Protein AF-A0A067PBX6-F1 (afdb_monomer)

Structure (mmCIF, N/CA/C/O backbone):
data_AF-A0A067PBX6-F1
#
_entry.id   AF-A0A067PBX6-F1
#
loop_
_atom_site.group_PDB
_atom_site.id
_atom_site.type_symbol
_atom_site.label_atom_id
_atom_site.label_alt_id
_atom_site.label_comp_id
_atom_site.label_asym_id
_atom_site.label_entity_id
_atom_site.label_seq_id
_atom_site.pdbx_PDB_ins_code
_atom_site.Cartn_x
_atom_site.Cartn_y
_atom_site.Cartn_z
_atom_site.occupancy
_atom_site.B_iso_or_equiv
_atom_site.auth_seq_id
_atom_site.auth_comp_id
_atom_site.auth_asym_id
_atom_site.auth_atom_id
_atom_site.pdbx_PDB_model_num
ATOM 1 N N . MET A 1 1 ? 53.294 11.809 33.370 1.00 38.19 1 MET A N 1
ATOM 2 C CA . MET A 1 1 ? 52.610 10.759 34.153 1.00 38.19 1 MET A CA 1
ATOM 3 C C . MET A 1 1 ? 51.864 11.434 35.302 1.00 38.19 1 MET A C 1
ATOM 5 O O . MET A 1 1 ? 52.509 11.762 36.283 1.00 38.19 1 MET A O 1
ATOM 9 N N . ALA A 1 2 ? 50.567 11.743 35.277 1.00 34.25 2 ALA A N 1
ATOM 10 C CA . ALA A 1 2 ? 49.582 11.988 34.202 1.00 34.25 2 ALA A CA 1
ATOM 11 C C . ALA A 1 2 ? 49.881 13.348 33.496 1.00 34.25 2 ALA A C 1
ATOM 13 O O . ALA A 1 2 ? 50.788 14.014 34.003 1.00 34.25 2 ALA A O 1
ATOM 14 N N . PRO A 1 3 ? 49.307 13.753 32.329 1.00 32.28 3 PRO A N 1
ATOM 15 C CA . PRO A 1 3 ? 47.884 13.703 31.919 1.00 32.28 3 PRO A CA 1
ATOM 16 C C . PRO A 1 3 ? 47.627 13.334 30.432 1.00 32.28 3 PRO A C 1
ATOM 18 O O . PRO A 1 3 ? 48.258 13.901 29.550 1.00 32.28 3 PRO A O 1
ATOM 21 N N . GLU A 1 4 ? 46.659 12.462 30.115 1.00 25.83 4 GLU A N 1
ATOM 22 C CA . GLU A 1 4 ? 46.196 12.326 28.710 1.00 25.83 4 GLU A CA 1
ATOM 23 C C . GLU A 1 4 ? 44.780 11.736 28.509 1.00 25.83 4 GLU A C 1
ATOM 25 O O . GLU A 1 4 ? 44.471 11.224 27.443 1.00 25.83 4 GLU A O 1
ATOM 30 N N . VAL A 1 5 ? 43.873 11.842 29.494 1.00 29.30 5 VAL A N 1
ATOM 31 C CA . VAL A 1 5 ? 42.496 11.283 29.391 1.00 29.30 5 VAL A CA 1
ATOM 32 C C . VAL A 1 5 ? 41.403 12.371 29.412 1.00 29.30 5 VAL A C 1
ATOM 34 O O . VAL A 1 5 ? 40.244 12.108 29.694 1.00 29.30 5 VAL A O 1
ATOM 37 N N . GLU A 1 6 ? 41.739 13.624 29.091 1.00 25.80 6 GLU A N 1
ATOM 38 C CA . GLU A 1 6 ? 40.781 14.751 29.155 1.00 25.80 6 GLU A CA 1
ATOM 39 C C . GLU A 1 6 ? 40.379 15.329 27.785 1.00 25.80 6 GLU A C 1
ATOM 41 O O . GLU A 1 6 ? 39.852 16.434 27.681 1.00 25.80 6 GLU A O 1
ATOM 46 N N . LYS A 1 7 ? 40.586 14.577 26.701 1.00 26.42 7 LYS A N 1
ATOM 47 C CA . LYS A 1 7 ? 40.098 14.943 25.367 1.00 26.42 7 LYS A CA 1
ATOM 48 C C . LYS A 1 7 ? 39.326 13.774 24.780 1.00 26.42 7 LYS A C 1
ATOM 50 O O . LYS A 1 7 ? 39.949 12.829 24.329 1.00 26.42 7 LYS A O 1
ATOM 55 N N . HIS A 1 8 ? 37.995 13.877 24.824 1.00 27.75 8 HIS A N 1
ATOM 56 C CA . HIS A 1 8 ? 37.000 13.254 23.929 1.00 27.75 8 HIS A CA 1
ATOM 57 C C . HIS A 1 8 ? 35.739 12.784 24.657 1.00 27.75 8 HIS A C 1
ATOM 59 O O . HIS A 1 8 ? 35.354 11.642 24.506 1.00 27.75 8 HIS A O 1
ATOM 65 N N . TYR A 1 9 ? 35.038 13.669 25.371 1.00 27.03 9 TYR A N 1
ATOM 66 C CA . TYR A 1 9 ? 33.579 13.552 25.508 1.00 27.03 9 TYR A CA 1
ATOM 67 C C . TYR A 1 9 ? 32.973 14.951 25.631 1.00 27.03 9 TYR A C 1
ATOM 69 O O . TYR A 1 9 ? 32.667 15.446 26.710 1.00 27.03 9 TYR A O 1
ATOM 77 N N . THR A 1 10 ? 32.813 15.616 24.490 1.00 26.72 10 THR A N 1
ATOM 78 C CA . THR A 1 10 ? 31.817 16.680 24.338 1.00 26.72 10 THR A CA 1
ATOM 79 C C . THR A 1 10 ? 30.821 16.170 23.311 1.00 26.72 10 THR A C 1
ATOM 81 O O . THR A 1 10 ? 30.917 16.474 22.127 1.00 26.72 10 THR A O 1
ATOM 84 N N . VAL A 1 11 ? 29.913 15.297 23.748 1.00 31.70 11 VAL A N 1
ATOM 85 C CA . VAL A 1 11 ? 28.778 14.898 22.916 1.00 31.70 11 VAL A CA 1
ATOM 86 C C . VAL A 1 11 ? 27.797 16.062 22.955 1.00 31.70 11 VAL A C 1
ATOM 88 O O . VAL A 1 11 ? 27.216 16.364 23.996 1.00 31.70 11 VAL A O 1
ATOM 91 N N . VAL A 1 12 ? 27.646 16.755 21.829 1.00 30.12 12 VAL A N 1
ATOM 92 C CA . VAL A 1 12 ? 26.578 17.740 21.652 1.00 30.12 12 VAL A CA 1
ATOM 93 C C . VAL A 1 12 ? 25.277 16.957 21.508 1.00 30.12 12 VAL A C 1
ATOM 95 O O . VAL A 1 12 ? 24.902 16.546 20.413 1.00 30.12 12 VAL A O 1
ATOM 98 N N . LEU A 1 13 ? 24.603 16.701 22.628 1.00 34.09 13 LEU A N 1
ATOM 99 C CA . LEU A 1 13 ? 23.263 16.122 22.628 1.00 34.09 13 LEU A CA 1
ATOM 100 C C . LEU A 1 13 ? 22.285 17.192 22.119 1.00 34.09 13 LEU A C 1
ATOM 102 O O . LEU A 1 13 ? 21.850 18.071 22.860 1.00 34.09 13 LEU A O 1
ATOM 106 N N . SER A 1 14 ? 21.985 17.154 20.821 1.00 36.19 14 SER A N 1
ATOM 107 C CA . SER A 1 14 ? 20.921 17.956 20.215 1.00 36.19 14 SER A CA 1
ATOM 108 C C . SER A 1 14 ? 19.592 17.196 20.327 1.00 36.19 14 SER A C 1
ATOM 110 O O . SER A 1 14 ? 19.550 16.027 19.932 1.00 36.19 14 SER A O 1
ATOM 112 N N . PRO A 1 15 ? 18.490 17.838 20.770 1.00 37.09 15 PRO A N 1
ATOM 113 C CA . PRO A 1 15 ? 17.151 17.237 20.797 1.00 37.09 15 PRO A CA 1
ATOM 114 C C . PRO A 1 15 ? 16.688 16.642 19.456 1.00 37.09 15 PRO A C 1
ATOM 116 O O . PRO A 1 15 ? 15.772 15.834 19.431 1.00 37.09 15 PRO A O 1
ATOM 119 N N . GLN A 1 16 ? 17.325 17.010 18.340 1.00 36.75 16 GLN A N 1
ATOM 120 C CA . GLN A 1 16 ? 17.002 16.500 17.004 1.00 36.75 16 GLN A CA 1
ATOM 121 C C . GLN A 1 16 ? 17.439 15.043 16.756 1.00 36.75 16 GLN A C 1
ATOM 123 O O . GLN A 1 16 ? 16.992 14.460 15.777 1.00 36.75 16 GLN A O 1
ATOM 128 N N . HIS A 1 17 ? 18.287 14.452 17.609 1.00 35.84 17 HIS A N 1
ATOM 129 C CA . HIS A 1 17 ? 18.873 13.118 17.376 1.00 35.84 17 HIS A CA 1
ATOM 130 C C . HIS A 1 17 ? 18.372 12.029 18.340 1.00 35.84 17 HIS A C 1
ATOM 132 O O . HIS A 1 17 ? 18.769 10.875 18.212 1.00 35.84 17 HIS A O 1
ATOM 138 N N . HIS A 1 18 ? 17.502 12.376 19.294 1.00 42.38 18 HIS A N 1
ATOM 139 C CA . HIS A 1 18 ? 16.984 11.449 20.305 1.00 42.38 18 HIS A CA 1
ATOM 140 C C . HIS A 1 18 ? 15.472 11.669 20.498 1.00 42.38 18 HIS A C 1
ATOM 142 O O . HIS A 1 18 ? 15.074 12.420 21.390 1.00 42.38 18 HIS A O 1
ATOM 148 N N . PRO A 1 19 ? 14.614 11.065 19.655 1.00 40.31 19 PRO A N 1
ATOM 149 C CA . PRO A 1 19 ? 13.172 11.336 19.626 1.00 40.31 19 PRO A CA 1
ATOM 150 C C . PRO A 1 19 ? 12.474 11.054 20.962 1.00 40.31 19 PRO A C 1
ATOM 152 O O . PRO A 1 19 ? 11.590 11.818 21.356 1.00 40.31 19 PRO A O 1
ATOM 155 N N . GLU A 1 20 ? 12.958 10.060 21.708 1.00 43.56 20 GLU A N 1
ATOM 156 C CA . GLU A 1 20 ? 12.480 9.695 23.043 1.00 43.56 20 GLU A CA 1
ATOM 157 C C . GLU A 1 20 ? 12.517 10.880 24.020 1.00 43.56 20 GLU A C 1
ATOM 159 O O . GLU A 1 20 ? 11.565 11.071 24.769 1.00 43.56 20 GLU A O 1
ATOM 164 N N . ILE A 1 21 ? 13.535 11.751 23.936 1.00 41.59 21 ILE A N 1
ATOM 165 C CA . ILE A 1 21 ? 13.769 12.926 24.803 1.00 41.59 21 ILE A CA 1
ATOM 166 C C . ILE A 1 21 ? 12.683 14.007 24.626 1.00 41.59 21 ILE A C 1
ATOM 168 O O . ILE A 1 21 ? 12.358 14.746 25.561 1.00 41.59 21 ILE A O 1
ATOM 172 N N . THR A 1 22 ? 12.060 14.081 23.449 1.00 42.69 22 THR A N 1
ATOM 173 C CA . THR A 1 22 ? 11.005 15.059 23.120 1.00 42.69 22 THR A CA 1
ATOM 174 C C . THR A 1 22 ? 9.691 14.774 23.856 1.00 42.69 22 THR A C 1
ATOM 176 O O . THR A 1 22 ? 8.967 15.692 24.252 1.00 42.69 22 THR A O 1
ATOM 179 N N . THR A 1 23 ? 9.406 13.500 24.118 1.00 48.16 23 THR A N 1
ATOM 180 C CA . THR A 1 23 ? 8.288 13.054 24.963 1.00 48.16 23 THR A CA 1
ATOM 181 C C . THR A 1 23 ? 8.474 13.468 26.428 1.00 48.16 23 THR A C 1
ATOM 183 O O . THR A 1 23 ? 7.495 13.788 27.102 1.00 48.16 23 THR A O 1
ATOM 186 N N . PHE A 1 24 ? 9.719 13.563 26.917 1.00 45.03 24 PHE A N 1
ATOM 187 C CA . PHE A 1 24 ? 10.013 13.963 28.301 1.00 45.03 24 PHE A CA 1
ATOM 188 C C . PHE A 1 24 ? 9.865 15.476 28.552 1.00 45.03 24 PHE A C 1
ATOM 190 O O . PHE A 1 24 ? 9.504 15.883 29.655 1.00 45.03 24 PHE A O 1
ATOM 197 N N . THR A 1 25 ? 10.142 16.337 27.566 1.00 43.78 25 THR A N 1
ATOM 198 C CA . THR A 1 25 ? 10.112 17.808 27.744 1.00 43.78 25 THR A CA 1
ATOM 199 C C . THR A 1 25 ? 8.722 18.430 27.596 1.00 43.78 25 THR A C 1
ATOM 201 O O . THR A 1 25 ? 8.522 19.579 27.984 1.00 43.78 25 THR A O 1
ATOM 204 N N . THR A 1 26 ? 7.744 17.682 27.082 1.00 45.19 26 THR A N 1
ATOM 205 C CA . THR A 1 26 ? 6.383 18.174 26.800 1.00 45.19 26 THR A CA 1
ATOM 206 C C . THR A 1 26 ? 5.363 17.853 27.901 1.00 45.19 26 THR A C 1
ATOM 208 O O . THR A 1 26 ? 4.235 18.351 27.862 1.00 45.19 26 THR A O 1
ATOM 211 N N . TYR A 1 27 ? 5.740 17.077 28.928 1.00 56.00 27 TYR A N 1
ATOM 212 C CA . TYR A 1 27 ? 4.864 16.780 30.063 1.00 56.00 27 TYR A CA 1
ATOM 213 C C . TYR A 1 27 ? 4.897 17.904 31.107 1.00 56.00 27 TYR A C 1
ATOM 215 O O . TYR A 1 27 ? 5.681 17.906 32.055 1.00 56.00 27 TYR A O 1
ATOM 223 N N . GLU A 1 28 ? 3.997 18.865 30.919 1.00 57.78 28 GLU A N 1
ATOM 224 C CA . GLU A 1 28 ? 3.841 20.096 31.702 1.00 57.78 28 GLU A CA 1
ATOM 225 C C . GLU A 1 28 ? 3.948 19.935 33.245 1.00 57.78 28 GLU A C 1
ATOM 227 O O . GLU A 1 28 ? 4.615 20.768 33.864 1.00 57.78 28 GLU A O 1
ATOM 232 N N . PRO A 1 29 ? 3.376 18.901 33.910 1.00 60.38 29 PRO A N 1
ATOM 233 C CA . PRO A 1 29 ? 3.518 18.726 35.361 1.00 60.38 29 PRO A CA 1
ATOM 234 C C . PRO A 1 29 ? 4.943 18.367 35.803 1.00 60.38 29 PRO A C 1
ATOM 236 O O . PRO A 1 29 ? 5.434 18.914 36.790 1.00 60.38 29 PRO A O 1
ATOM 239 N N . LEU A 1 30 ? 5.621 17.485 35.061 1.00 51.34 30 LEU A N 1
ATOM 240 C CA . LEU A 1 30 ? 7.012 17.110 35.328 1.00 51.34 30 LEU A CA 1
ATOM 241 C C . LEU A 1 30 ? 7.957 18.254 34.953 1.00 51.34 30 LEU A C 1
ATOM 243 O O . LEU A 1 30 ? 8.850 18.591 35.721 1.00 51.34 30 LEU A O 1
ATOM 247 N N . HIS A 1 31 ? 7.698 18.928 33.832 1.00 53.00 31 HIS A N 1
ATOM 248 C CA . HIS A 1 31 ? 8.435 20.121 33.426 1.00 53.00 31 HIS A CA 1
ATOM 249 C C . HIS A 1 31 ? 8.340 21.238 34.482 1.00 53.00 31 HIS A C 1
ATOM 251 O O . HIS A 1 31 ? 9.359 21.820 34.848 1.00 53.00 31 HIS A O 1
ATOM 257 N N . ARG A 1 32 ? 7.157 21.482 35.069 1.00 60.34 32 ARG A N 1
ATOM 258 C CA . ARG A 1 32 ? 7.005 22.406 36.209 1.00 60.34 32 ARG A CA 1
ATOM 259 C C . ARG A 1 32 ? 7.759 21.959 37.452 1.00 60.34 32 ARG A C 1
ATOM 261 O O . ARG A 1 32 ? 8.391 22.796 38.079 1.00 60.34 32 ARG A O 1
ATOM 268 N N . LEU A 1 33 ? 7.728 20.673 37.802 1.00 56.34 33 LEU A N 1
ATOM 269 C CA . LEU A 1 33 ? 8.496 20.148 38.938 1.00 56.34 33 LEU A CA 1
ATOM 270 C C . LEU A 1 33 ? 10.009 20.300 38.742 1.00 56.34 33 LEU A C 1
ATOM 272 O O . LEU A 1 33 ? 10.737 20.555 39.701 1.00 56.34 33 LEU A O 1
ATOM 276 N N . LEU A 1 34 ? 10.486 20.175 37.505 1.00 52.34 34 LEU A N 1
ATOM 277 C CA . LEU A 1 34 ? 11.890 20.357 37.141 1.00 52.34 34 LEU A CA 1
ATOM 278 C C . LEU A 1 34 ? 12.293 21.838 37.104 1.00 52.34 34 LEU A C 1
ATOM 280 O O . LEU A 1 34 ? 13.398 22.178 37.528 1.00 52.34 34 LEU A O 1
ATOM 284 N N . LEU A 1 35 ? 11.398 22.733 36.676 1.00 57.12 35 LEU A N 1
ATOM 285 C CA . LEU A 1 35 ? 11.583 24.179 36.821 1.00 57.12 35 LEU A CA 1
ATOM 286 C C . LEU A 1 35 ? 11.598 24.591 38.299 1.00 57.12 35 LEU A C 1
ATOM 288 O O . LEU A 1 35 ? 12.521 25.289 38.708 1.00 57.12 35 LEU A O 1
ATOM 292 N N . GLU A 1 36 ? 10.679 24.066 39.120 1.00 58.94 36 GLU A N 1
ATOM 293 C CA . GLU A 1 36 ? 10.694 24.229 40.582 1.00 58.94 36 GLU A CA 1
ATOM 294 C C . GLU A 1 36 ? 12.049 23.762 41.151 1.00 58.94 36 GLU A C 1
ATOM 296 O O . GLU A 1 36 ? 12.673 24.485 41.925 1.00 58.94 36 GLU A O 1
ATOM 301 N N . ARG A 1 37 ? 12.580 22.607 40.717 1.00 57.22 37 ARG A N 1
ATOM 302 C CA . ARG A 1 37 ? 13.908 22.104 41.130 1.00 57.22 37 ARG A CA 1
ATOM 303 C C . ARG A 1 37 ? 15.033 23.086 40.780 1.00 57.22 37 ARG A C 1
ATOM 305 O O . ARG A 1 37 ? 15.879 23.381 41.626 1.00 57.22 37 ARG A O 1
ATOM 312 N N . LYS A 1 38 ? 15.033 23.591 39.542 1.00 51.62 38 LYS A N 1
ATOM 313 C CA . LYS A 1 38 ? 16.039 24.522 39.009 1.00 51.62 38 LYS A CA 1
ATOM 314 C C . LYS A 1 38 ? 16.012 25.870 39.733 1.00 51.62 38 LYS A C 1
ATOM 316 O O . LYS A 1 38 ? 17.067 26.424 40.027 1.00 51.62 38 LYS A O 1
ATOM 321 N N . GLU A 1 39 ? 14.825 26.367 40.064 1.00 56.91 39 GLU A N 1
ATOM 322 C CA . GLU A 1 39 ? 14.630 27.624 40.793 1.00 56.91 39 GLU A CA 1
ATOM 323 C C . GLU A 1 39 ? 14.956 27.500 42.290 1.00 56.91 39 GLU A C 1
ATOM 325 O O . GLU A 1 39 ? 15.412 28.462 42.906 1.00 56.91 39 GLU A O 1
ATOM 330 N N . THR A 1 40 ? 14.782 26.313 42.882 1.00 53.84 40 THR A N 1
ATOM 331 C CA . THR A 1 40 ? 14.963 26.106 44.332 1.00 53.84 40 THR A CA 1
ATOM 332 C C . THR A 1 40 ? 16.433 25.953 44.754 1.00 53.84 40 THR A C 1
ATOM 334 O O . THR A 1 40 ? 16.720 25.983 45.948 1.00 53.84 40 THR A O 1
ATOM 337 N N . ASN A 1 41 ? 17.376 25.832 43.809 1.00 51.00 41 ASN A N 1
ATOM 338 C CA . ASN A 1 41 ? 18.822 25.701 44.051 1.00 51.00 41 ASN A CA 1
ATOM 339 C C . ASN A 1 41 ? 19.137 24.726 45.213 1.00 51.00 41 ASN A C 1
ATOM 341 O O . ASN A 1 41 ? 19.674 25.100 46.260 1.00 51.00 41 ASN A O 1
ATOM 345 N N . LEU A 1 42 ? 18.711 23.464 45.049 1.00 51.41 42 LEU A N 1
ATOM 346 C CA . LEU A 1 42 ? 18.610 22.461 46.124 1.00 51.41 42 LEU A CA 1
ATOM 347 C C . LEU A 1 42 ? 19.922 22.109 46.835 1.00 51.41 42 LEU A C 1
ATOM 349 O O . LEU A 1 42 ? 19.862 21.531 47.915 1.00 51.41 42 LEU A O 1
ATOM 353 N N . HIS A 1 43 ? 21.081 22.536 46.328 1.00 45.72 43 HIS A N 1
ATOM 354 C CA . HIS A 1 43 ? 22.335 22.475 47.086 1.00 45.72 43 HIS A CA 1
ATOM 355 C C . HIS A 1 43 ? 22.278 23.230 48.428 1.00 45.72 43 HIS A C 1
ATOM 357 O O . HIS A 1 43 ? 23.062 22.929 49.324 1.00 45.72 43 HIS A O 1
ATOM 363 N N . CYS A 1 44 ? 21.329 24.159 48.597 1.00 44.62 44 CYS A N 1
ATOM 364 C CA . CYS A 1 44 ? 21.087 24.891 49.844 1.00 44.62 44 CYS A CA 1
ATOM 365 C C . CYS A 1 44 ? 19.729 24.565 50.499 1.00 44.62 44 CYS A C 1
ATOM 367 O O . CYS A 1 44 ? 19.335 25.222 51.467 1.00 44.62 44 CYS A O 1
ATOM 369 N N . ALA A 1 45 ? 18.969 23.604 49.969 1.00 51.25 45 ALA A N 1
ATOM 370 C CA . ALA A 1 45 ? 17.647 23.269 50.487 1.00 51.25 45 ALA A CA 1
ATOM 371 C C . ALA A 1 45 ? 17.737 22.314 51.684 1.00 51.25 45 ALA A C 1
ATOM 373 O O . ALA A 1 45 ? 18.605 21.450 51.762 1.00 51.25 45 ALA A O 1
ATOM 374 N N . SER A 1 46 ? 16.805 22.445 52.631 1.00 65.62 46 SER A N 1
ATOM 375 C CA . SER A 1 46 ? 16.704 21.488 53.730 1.00 65.62 46 SER A CA 1
ATOM 376 C C . SER A 1 46 ? 16.249 20.121 53.214 1.00 65.62 46 SER A C 1
ATOM 378 O O . SER A 1 46 ? 15.396 20.041 52.330 1.00 65.62 46 SER A O 1
ATOM 380 N N . ARG A 1 47 ? 16.752 19.045 53.827 1.00 51.50 47 ARG A N 1
ATOM 381 C CA . ARG A 1 47 ? 16.388 17.645 53.535 1.00 51.50 47 ARG A CA 1
ATOM 382 C C . ARG A 1 47 ? 14.874 17.424 53.388 1.00 51.50 47 ARG A C 1
ATOM 384 O O . ARG A 1 47 ? 14.421 16.810 52.435 1.00 51.50 47 ARG A O 1
ATOM 391 N N . ARG A 1 48 ? 14.075 18.070 54.243 1.00 57.59 48 ARG A N 1
ATOM 392 C CA . ARG A 1 48 ? 12.603 18.010 54.210 1.00 57.59 48 ARG A CA 1
ATOM 393 C C . ARG A 1 48 ? 11.971 18.571 52.923 1.00 57.59 48 ARG A C 1
ATOM 395 O O . ARG A 1 48 ? 10.881 18.154 52.549 1.00 57.59 48 ARG A O 1
ATOM 402 N N . LYS A 1 49 ? 12.609 19.548 52.265 1.00 58.16 49 LYS A N 1
ATOM 403 C CA . LYS A 1 49 ? 12.158 20.082 50.967 1.00 58.16 49 LYS A CA 1
ATOM 404 C C . LYS A 1 49 ? 12.514 19.145 49.815 1.00 58.16 49 LYS A C 1
ATOM 406 O O . LYS A 1 49 ? 11.733 19.059 48.875 1.00 58.16 49 LYS A O 1
ATOM 411 N N . ILE A 1 50 ? 13.656 18.463 49.913 1.00 50.25 50 ILE A N 1
ATOM 412 C CA . ILE A 1 50 ? 14.086 17.443 48.950 1.00 50.25 50 ILE A CA 1
ATOM 413 C C . ILE A 1 50 ? 13.095 16.271 48.992 1.00 50.25 50 ILE A C 1
ATOM 415 O O . ILE A 1 50 ? 12.454 15.994 47.986 1.00 50.25 50 ILE A O 1
ATOM 419 N N . GLU A 1 51 ? 12.830 15.721 50.180 1.00 53.16 51 GLU A N 1
ATOM 420 C CA . GLU A 1 51 ? 11.888 14.606 50.385 1.00 53.16 51 GLU A CA 1
ATOM 421 C C . GLU A 1 51 ? 10.455 14.942 49.917 1.00 53.16 51 GLU A C 1
ATOM 423 O O . GLU A 1 51 ? 9.757 14.117 49.328 1.00 53.16 51 GLU A O 1
ATOM 428 N N . ALA A 1 52 ? 9.992 16.179 50.138 1.00 64.12 52 ALA A N 1
ATOM 429 C CA . ALA A 1 52 ? 8.679 16.622 49.664 1.00 64.12 52 ALA A CA 1
ATOM 430 C C . ALA A 1 52 ? 8.609 16.748 48.130 1.00 64.12 52 ALA A C 1
ATOM 432 O O . ALA A 1 52 ? 7.567 16.461 47.537 1.00 64.12 52 ALA A O 1
ATOM 433 N N . TRP A 1 53 ? 9.700 17.177 47.490 1.00 67.19 53 TRP A N 1
ATOM 434 C CA . TRP A 1 53 ? 9.803 17.256 46.033 1.00 67.19 53 TRP A CA 1
ATOM 435 C C . TRP A 1 53 ? 9.883 15.860 45.399 1.00 67.19 53 TRP A C 1
ATOM 437 O O . TRP A 1 53 ? 9.185 15.599 44.418 1.00 67.19 53 TRP A O 1
ATOM 447 N N . GLU A 1 54 ? 10.649 14.943 45.994 1.00 54.19 54 GLU A N 1
ATOM 448 C CA . GLU A 1 54 ? 10.740 13.537 45.578 1.00 54.19 54 GLU A CA 1
ATOM 449 C C . GLU A 1 54 ? 9.375 12.856 45.648 1.00 54.19 54 GLU A C 1
ATOM 451 O O . GLU A 1 54 ? 8.913 12.294 44.656 1.00 54.19 54 GLU A O 1
ATOM 456 N N . LYS A 1 55 ? 8.662 13.008 46.770 1.00 61.81 55 LYS A N 1
ATOM 457 C CA . LYS A 1 55 ? 7.312 12.459 46.936 1.00 61.81 55 LYS A CA 1
ATOM 458 C C . LYS A 1 55 ? 6.334 12.985 45.880 1.00 61.81 55 LYS A C 1
ATOM 460 O O . LYS A 1 55 ? 5.607 12.202 45.276 1.00 61.81 55 LYS A O 1
ATOM 465 N N . LYS A 1 56 ? 6.345 14.295 45.613 1.00 63.41 56 LYS A N 1
ATOM 466 C CA . LYS A 1 56 ? 5.487 14.937 44.598 1.00 63.41 56 LYS A CA 1
ATOM 467 C C . LYS A 1 56 ? 5.842 14.476 43.177 1.00 63.41 56 LYS A C 1
ATOM 469 O O . LYS A 1 56 ? 4.957 14.336 42.339 1.00 63.41 56 LYS A O 1
ATOM 474 N N . THR A 1 57 ? 7.120 14.212 42.910 1.00 57.50 57 THR A N 1
ATOM 475 C CA . THR A 1 57 ? 7.597 13.682 41.624 1.00 57.50 57 THR A CA 1
ATOM 476 C C . THR A 1 57 ? 7.151 12.236 41.429 1.00 57.50 57 THR A C 1
ATOM 478 O O . THR A 1 57 ? 6.591 11.918 40.385 1.00 57.50 57 THR A O 1
ATOM 481 N N . ILE A 1 58 ? 7.292 11.391 42.453 1.00 53.91 58 ILE A N 1
ATOM 482 C CA . ILE A 1 58 ? 6.800 10.007 42.448 1.00 53.91 58 ILE A CA 1
ATOM 483 C C . ILE A 1 58 ? 5.277 9.974 42.255 1.00 53.91 58 ILE A C 1
ATOM 485 O O . ILE A 1 58 ? 4.796 9.253 41.390 1.00 53.91 58 ILE A O 1
ATOM 489 N N . GLU A 1 59 ? 4.508 10.804 42.964 1.00 57.69 59 GLU A N 1
ATOM 490 C CA . GLU A 1 59 ? 3.051 10.907 42.771 1.00 57.69 59 GLU A CA 1
ATOM 491 C C . GLU A 1 59 ? 2.674 11.328 41.337 1.00 57.69 59 GLU A C 1
ATOM 493 O O . GLU A 1 59 ? 1.705 10.823 40.770 1.00 57.69 59 GLU A O 1
ATOM 498 N N . VAL A 1 60 ? 3.440 12.224 40.707 1.00 56.78 60 VAL A N 1
ATOM 499 C CA . VAL A 1 60 ? 3.215 12.640 39.310 1.00 56.78 60 VAL A CA 1
ATOM 500 C C . VAL A 1 60 ? 3.577 11.537 38.309 1.00 56.78 60 VAL A C 1
ATOM 502 O O . VAL A 1 60 ? 2.885 11.405 37.296 1.00 56.78 60 VAL A O 1
ATOM 505 N N . LEU A 1 61 ? 4.612 10.740 38.591 1.00 50.41 61 LEU A N 1
ATOM 506 C CA . LEU A 1 61 ? 5.034 9.599 37.772 1.00 50.41 61 LEU A CA 1
ATOM 507 C C . LEU A 1 61 ? 4.062 8.414 37.896 1.00 50.41 61 LEU A C 1
ATOM 509 O O . LEU A 1 61 ? 3.700 7.811 36.893 1.00 50.41 61 LEU A O 1
ATOM 513 N N . LEU A 1 62 ? 3.550 8.133 39.096 1.00 48.47 62 LEU A N 1
ATOM 514 C CA . LEU A 1 62 ? 2.605 7.035 39.340 1.00 48.47 62 LEU A CA 1
ATOM 515 C C . LEU A 1 62 ? 1.222 7.248 38.693 1.00 48.47 62 LEU A C 1
ATOM 517 O O . LEU A 1 62 ? 0.478 6.293 38.502 1.00 48.47 62 LEU A O 1
ATOM 521 N N . ASN A 1 63 ? 0.876 8.479 38.303 1.00 49.47 63 ASN A N 1
ATOM 522 C CA . ASN A 1 63 ? -0.396 8.806 37.643 1.00 49.47 63 ASN A CA 1
ATOM 523 C C . ASN A 1 63 ? -0.423 8.508 36.126 1.00 49.47 63 ASN A C 1
ATOM 525 O O . ASN A 1 63 ? -1.367 8.901 35.432 1.00 49.47 63 ASN A O 1
ATOM 529 N N . ARG A 1 64 ? 0.599 7.840 35.574 1.00 48.41 64 ARG A N 1
ATOM 530 C CA . ARG A 1 64 ? 0.658 7.435 34.161 1.00 48.41 64 ARG A CA 1
ATOM 531 C C . ARG A 1 64 ? 1.209 6.003 34.024 1.00 48.41 64 ARG A C 1
ATOM 533 O O . ARG A 1 64 ? 2.321 5.764 34.485 1.00 48.41 64 ARG A O 1
ATOM 540 N N . PRO A 1 65 ? 0.525 5.093 33.303 1.00 47.38 65 PRO A N 1
ATOM 541 C CA . PRO A 1 65 ? 0.943 3.688 33.174 1.00 47.38 65 PRO A CA 1
ATOM 542 C C . PRO A 1 65 ? 2.379 3.495 32.656 1.00 47.38 65 PRO A C 1
ATOM 544 O O . PRO A 1 65 ? 3.150 2.742 33.238 1.00 47.38 65 PRO A O 1
ATOM 547 N N . VAL A 1 66 ? 2.779 4.262 31.633 1.00 44.53 66 VAL A N 1
ATOM 548 C CA . VAL A 1 66 ? 4.133 4.210 31.039 1.00 44.53 66 VAL A CA 1
ATOM 549 C C . VAL A 1 66 ? 5.240 4.594 32.035 1.00 44.53 66 VAL A C 1
ATOM 551 O O . VAL A 1 66 ? 6.351 4.084 31.960 1.00 44.53 66 VAL A O 1
ATOM 554 N N . TRP A 1 67 ? 4.952 5.466 33.004 1.00 54.59 67 TRP A N 1
ATOM 555 C CA . TRP A 1 67 ? 5.956 5.965 33.951 1.00 54.59 67 TRP A CA 1
ATOM 556 C C . TRP A 1 67 ? 6.083 5.098 35.198 1.00 54.59 67 TRP A C 1
ATOM 558 O O . TRP A 1 67 ? 7.160 5.049 35.787 1.00 54.59 67 TRP A O 1
ATOM 568 N N . VAL A 1 68 ? 5.022 4.373 35.569 1.00 49.56 68 VAL A N 1
ATOM 569 C CA . VAL A 1 68 ? 5.092 3.302 36.573 1.00 49.56 68 VAL A CA 1
ATOM 570 C C . VAL A 1 68 ? 6.097 2.241 36.122 1.00 49.56 68 VAL A C 1
ATOM 572 O O . VAL A 1 68 ? 6.899 1.787 36.931 1.00 49.56 68 VAL A O 1
ATOM 575 N N . TYR A 1 69 ? 6.115 1.919 34.825 1.00 51.91 69 TYR A N 1
ATOM 576 C CA . TYR A 1 69 ? 7.058 0.975 34.227 1.00 51.91 69 TYR A CA 1
ATOM 577 C C . TYR A 1 69 ? 8.514 1.464 34.320 1.00 51.91 69 TYR A C 1
ATOM 579 O O . TYR A 1 69 ? 9.350 0.798 34.930 1.00 51.91 69 TYR A O 1
ATOM 587 N N . THR A 1 70 ? 8.824 2.670 33.828 1.00 54.59 70 THR A N 1
ATOM 588 C CA . THR A 1 70 ? 10.184 3.240 33.931 1.00 54.59 70 THR A CA 1
ATOM 589 C C . THR A 1 70 ? 10.633 3.418 35.384 1.00 54.59 70 THR A C 1
ATOM 591 O O . THR A 1 70 ? 11.779 3.120 35.712 1.00 54.59 70 THR A O 1
ATOM 594 N N . ALA A 1 71 ? 9.739 3.855 36.278 1.00 52.97 71 ALA A N 1
ATOM 595 C CA . ALA A 1 71 ? 10.042 3.991 37.700 1.00 52.97 71 ALA A CA 1
ATOM 596 C C . ALA A 1 71 ? 10.299 2.632 38.370 1.00 52.97 71 ALA A C 1
ATOM 598 O O . ALA A 1 71 ? 11.202 2.532 39.192 1.00 52.97 71 ALA A O 1
ATOM 599 N N . ARG A 1 72 ? 9.560 1.579 37.998 1.00 50.59 72 ARG A N 1
ATOM 600 C CA . ARG A 1 72 ? 9.760 0.211 38.500 1.00 50.59 72 ARG A CA 1
ATOM 601 C C . ARG A 1 72 ? 11.119 -0.349 38.082 1.00 50.59 72 ARG A C 1
ATOM 603 O O . ARG A 1 72 ? 11.836 -0.843 38.943 1.00 50.59 72 ARG A O 1
ATOM 610 N N . HIS A 1 73 ? 11.509 -0.218 36.813 1.00 57.25 73 HIS A N 1
ATOM 611 C CA . HIS A 1 73 ? 12.830 -0.663 36.343 1.00 57.25 73 HIS A CA 1
ATOM 612 C C . HIS A 1 73 ? 13.977 0.145 36.957 1.00 57.25 73 HIS A C 1
ATOM 614 O O . HIS A 1 73 ? 15.012 -0.422 37.295 1.00 57.25 73 HIS A O 1
ATOM 620 N N . LEU A 1 74 ? 13.775 1.448 37.172 1.00 50.59 74 LEU A N 1
ATOM 621 C CA . LEU A 1 74 ? 14.733 2.287 37.887 1.00 50.59 74 LEU A CA 1
ATOM 622 C C . LEU A 1 74 ? 14.886 1.848 39.351 1.00 50.59 74 LEU A C 1
ATOM 624 O O . LEU A 1 74 ? 16.002 1.778 39.849 1.00 50.59 74 LEU A O 1
ATOM 628 N N . ILE A 1 75 ? 13.782 1.515 40.029 1.00 49.69 75 ILE A N 1
ATOM 629 C CA . ILE A 1 75 ? 13.799 0.987 41.400 1.00 49.69 75 ILE A CA 1
ATOM 630 C C . ILE A 1 75 ? 14.528 -0.360 41.447 1.00 49.69 75 ILE A C 1
ATOM 632 O O . ILE A 1 75 ? 15.414 -0.516 42.280 1.00 49.69 75 ILE A O 1
ATOM 636 N N . LEU A 1 76 ? 14.212 -1.291 40.539 1.00 49.31 76 LEU A N 1
ATOM 637 C CA . LEU A 1 76 ? 14.868 -2.602 40.448 1.00 49.31 76 LEU A CA 1
ATOM 638 C C . LEU A 1 76 ? 16.384 -2.456 40.250 1.00 49.31 76 LEU A C 1
ATOM 640 O O . LEU A 1 76 ? 17.163 -3.012 41.028 1.00 49.31 76 LEU A O 1
ATOM 644 N N . TRP A 1 77 ? 16.790 -1.596 39.313 1.00 47.56 77 TRP A N 1
ATOM 645 C CA . TRP A 1 77 ? 18.192 -1.258 39.073 1.00 47.56 77 TRP A CA 1
ATOM 646 C C . TRP A 1 77 ? 18.869 -0.648 40.307 1.00 47.56 77 TRP A C 1
ATOM 648 O O . TRP A 1 77 ? 19.948 -1.080 40.714 1.00 47.56 77 TRP A O 1
ATOM 658 N N . CYS A 1 78 ? 18.214 0.306 40.977 1.00 45.53 78 CYS A N 1
ATOM 659 C CA . CYS A 1 78 ? 18.728 0.899 42.212 1.00 45.53 78 CYS A CA 1
ATOM 660 C C . CYS A 1 78 ? 18.831 -0.115 43.364 1.00 45.53 78 CYS A C 1
ATOM 662 O O . CYS A 1 78 ? 19.664 0.068 44.249 1.00 45.53 78 CYS A O 1
ATOM 664 N N . THR A 1 79 ? 18.036 -1.188 43.354 1.00 41.78 79 THR A N 1
ATOM 665 C CA . THR A 1 79 ? 18.112 -2.288 44.331 1.00 41.78 79 THR A CA 1
ATOM 666 C C . THR A 1 79 ? 19.118 -3.385 43.968 1.00 41.78 79 THR A C 1
ATOM 668 O O . THR A 1 79 ? 19.226 -4.362 44.704 1.00 41.78 79 THR A O 1
ATOM 671 N N . GLY A 1 80 ? 19.879 -3.223 42.881 1.00 41.38 80 GLY A N 1
ATOM 672 C CA . GLY A 1 80 ? 20.874 -4.204 42.436 1.00 41.38 80 GLY A CA 1
ATOM 673 C C . GLY A 1 80 ? 20.283 -5.399 41.685 1.00 41.38 80 GLY A C 1
ATOM 674 O O . GLY A 1 80 ? 20.978 -6.391 41.503 1.00 41.38 80 GLY A O 1
ATOM 675 N N . VAL A 1 81 ? 19.020 -5.311 41.256 1.00 45.25 81 VAL A N 1
ATOM 676 C CA . VAL A 1 81 ? 18.402 -6.278 40.342 1.00 45.25 81 VAL A CA 1
ATOM 677 C C . VAL A 1 81 ? 18.671 -5.800 38.922 1.00 45.25 81 VAL A C 1
ATOM 679 O O . VAL A 1 81 ? 18.355 -4.656 38.586 1.00 45.25 81 VAL A O 1
ATOM 682 N N . GLU A 1 82 ? 19.284 -6.653 38.105 1.00 44.84 82 GLU A N 1
ATOM 683 C CA . GLU A 1 82 ? 19.607 -6.314 36.724 1.00 44.84 82 GLU A CA 1
ATOM 684 C C . GLU A 1 82 ? 18.303 -6.194 35.911 1.00 44.84 82 GLU A C 1
ATOM 686 O O . GLU A 1 82 ? 17.481 -7.106 35.926 1.00 44.84 82 GLU A O 1
ATOM 691 N N . PRO A 1 83 ? 18.025 -5.037 35.295 1.00 50.47 83 PRO A N 1
ATOM 692 C CA . PRO A 1 83 ? 16.769 -4.807 34.595 1.00 50.47 83 PRO A CA 1
ATOM 693 C C . PRO A 1 83 ? 16.849 -5.305 33.147 1.00 50.47 83 PRO A C 1
ATOM 695 O O . PRO A 1 83 ? 17.717 -4.869 32.394 1.00 50.47 83 PRO A O 1
ATOM 698 N N . ASP A 1 84 ? 15.849 -6.070 32.712 1.00 44.97 84 ASP A N 1
ATOM 699 C CA . ASP A 1 84 ? 15.767 -6.638 31.351 1.00 44.97 84 ASP A CA 1
ATOM 700 C C . ASP A 1 84 ? 15.597 -5.592 30.224 1.00 44.97 84 ASP A C 1
ATOM 702 O O . ASP A 1 84 ? 15.607 -5.912 29.039 1.00 44.97 84 ASP A O 1
ATOM 706 N N . ASN A 1 85 ? 15.447 -4.304 30.564 1.00 50.47 85 ASN A N 1
ATOM 707 C CA . ASN A 1 85 ? 15.154 -3.224 29.616 1.00 50.47 85 ASN A CA 1
ATOM 708 C C . ASN A 1 85 ? 16.189 -2.081 29.686 1.00 50.47 85 ASN A C 1
ATOM 710 O O . ASN A 1 85 ? 15.903 -0.940 30.075 1.00 50.47 85 ASN A O 1
ATOM 714 N N . TYR A 1 86 ? 17.421 -2.402 29.281 1.00 49.75 86 TYR A N 1
ATOM 715 C CA . TYR A 1 86 ? 18.561 -1.479 29.175 1.00 49.75 86 TYR A CA 1
ATOM 716 C C . TYR A 1 86 ? 18.288 -0.203 28.339 1.00 49.75 86 TYR A C 1
ATOM 718 O O . TYR A 1 86 ? 18.736 0.876 28.747 1.00 49.75 86 TYR A O 1
ATOM 726 N N . PRO A 1 87 ? 17.538 -0.243 27.212 1.00 48.91 87 PRO A N 1
ATOM 727 C CA . PRO A 1 87 ? 17.243 0.951 26.410 1.00 48.91 87 PRO A CA 1
ATOM 728 C C . PRO A 1 87 ? 16.465 2.030 27.174 1.00 48.91 87 PRO A C 1
ATOM 730 O O . PRO A 1 87 ? 16.819 3.207 27.107 1.00 48.91 87 PRO A O 1
ATOM 733 N N . THR A 1 88 ? 15.469 1.635 27.971 1.00 51.72 88 THR A N 1
ATOM 734 C CA . THR A 1 88 ? 14.606 2.570 28.715 1.00 51.72 88 THR A CA 1
ATOM 735 C C . THR A 1 88 ? 15.370 3.285 29.834 1.00 51.72 88 THR A C 1
ATOM 737 O O . THR A 1 88 ? 15.211 4.488 30.055 1.00 51.72 88 THR A O 1
ATOM 740 N N . ILE A 1 89 ? 16.266 2.566 30.514 1.00 54.16 89 ILE A N 1
ATOM 741 C CA . ILE A 1 89 ? 17.144 3.135 31.547 1.00 54.16 89 ILE A CA 1
ATOM 742 C C . ILE A 1 89 ? 18.188 4.050 30.915 1.00 54.16 89 ILE A C 1
ATOM 744 O O . ILE A 1 89 ? 18.435 5.148 31.413 1.00 54.16 89 ILE A O 1
ATOM 748 N N . LYS A 1 90 ? 18.748 3.657 29.768 1.00 55.31 90 LYS A N 1
ATOM 749 C CA . LYS A 1 90 ? 19.682 4.483 29.001 1.00 55.31 90 LYS A CA 1
ATOM 750 C C . LYS A 1 90 ? 19.043 5.798 28.549 1.00 55.31 90 LYS A C 1
ATOM 752 O O . LYS A 1 90 ? 19.669 6.844 28.710 1.00 55.31 90 LYS A O 1
ATOM 757 N N . ALA A 1 91 ? 17.802 5.775 28.066 1.00 53.09 91 ALA A N 1
ATOM 758 C CA . ALA A 1 91 ? 17.046 6.970 27.692 1.00 53.09 91 ALA A CA 1
ATOM 759 C C . ALA A 1 91 ? 16.800 7.904 28.888 1.00 53.09 91 ALA A C 1
ATOM 761 O O . ALA A 1 91 ? 16.963 9.123 28.789 1.00 53.09 91 ALA A O 1
ATOM 762 N N . PHE A 1 92 ? 16.486 7.333 30.053 1.00 62.81 92 PHE A N 1
ATOM 763 C CA . PHE A 1 92 ? 16.295 8.085 31.290 1.00 62.81 92 PHE A CA 1
ATOM 764 C C . PHE A 1 92 ? 17.604 8.706 31.812 1.00 62.81 92 PHE A C 1
ATOM 766 O O . PHE A 1 92 ? 17.625 9.881 32.179 1.00 62.81 92 PHE A O 1
ATOM 773 N N . ILE A 1 93 ? 18.721 7.971 31.770 1.00 58.34 93 ILE A N 1
ATOM 774 C CA . ILE A 1 93 ? 20.061 8.483 32.109 1.00 58.34 93 ILE A CA 1
ATOM 775 C C . ILE A 1 93 ? 20.461 9.614 31.154 1.00 58.34 93 ILE A C 1
ATOM 777 O O . ILE A 1 93 ? 20.929 10.664 31.596 1.00 58.34 93 ILE A O 1
ATOM 781 N N . GLN A 1 94 ? 20.237 9.438 29.849 1.00 56.22 94 GLN A N 1
ATOM 782 C CA . GLN A 1 94 ? 20.494 10.466 28.836 1.00 56.22 94 GLN A CA 1
ATOM 783 C C . GLN A 1 94 ? 19.642 11.720 29.068 1.00 56.22 94 GLN A C 1
ATOM 785 O O . GLN A 1 94 ? 20.126 12.842 28.906 1.00 56.22 94 GLN A O 1
ATOM 790 N N . TYR A 1 95 ? 18.399 11.549 29.516 1.00 57.72 95 TYR A N 1
ATOM 791 C CA . TYR A 1 95 ? 17.531 12.653 29.904 1.00 57.72 95 TYR A CA 1
ATOM 792 C C . TYR A 1 95 ? 18.037 13.388 31.159 1.00 57.72 95 TYR A C 1
ATOM 794 O O . TYR A 1 95 ? 18.115 14.618 31.152 1.00 57.72 95 TYR A O 1
ATOM 802 N N . ILE A 1 96 ? 18.465 12.675 32.210 1.00 56.59 96 ILE A N 1
ATOM 803 C CA . ILE A 1 96 ? 19.077 13.301 33.397 1.00 56.59 96 ILE A CA 1
ATOM 804 C C . ILE A 1 96 ? 20.349 14.059 32.995 1.00 56.59 96 ILE A C 1
ATOM 806 O O . ILE A 1 96 ? 20.524 15.212 33.393 1.00 56.59 96 ILE A O 1
ATOM 810 N N . ALA A 1 97 ? 21.188 13.476 32.139 1.00 54.69 97 ALA A N 1
ATOM 811 C CA . ALA A 1 97 ? 22.399 14.118 31.637 1.00 54.69 97 ALA A CA 1
ATOM 812 C C . ALA A 1 97 ? 22.112 15.414 30.865 1.00 54.69 97 ALA A C 1
ATOM 814 O O . ALA A 1 97 ? 22.853 16.388 30.989 1.00 54.69 97 ALA A O 1
ATOM 815 N N . LEU A 1 98 ? 21.010 15.486 30.116 1.00 51.84 98 LEU A N 1
ATOM 816 C CA . LEU A 1 98 ? 20.565 16.734 29.491 1.00 51.84 98 LEU A CA 1
ATOM 817 C C . LEU A 1 98 ? 20.167 17.798 30.519 1.00 51.84 98 LEU A C 1
ATOM 819 O O . LEU A 1 98 ? 20.463 18.978 30.327 1.00 51.84 98 LEU A O 1
ATOM 823 N N . THR A 1 99 ? 19.549 17.400 31.632 1.00 50.16 99 THR A N 1
ATOM 824 C CA . THR A 1 99 ? 19.200 18.332 32.717 1.00 50.16 99 THR A CA 1
ATOM 825 C C . THR A 1 99 ? 20.411 18.803 33.533 1.00 50.16 99 THR A C 1
ATOM 827 O O . THR A 1 99 ? 20.343 19.871 34.144 1.00 50.16 99 THR A O 1
ATOM 830 N N . THR A 1 100 ? 21.539 18.086 33.473 1.00 52.41 100 THR A N 1
ATOM 831 C CA . THR A 1 100 ? 22.840 18.473 34.055 1.00 52.41 100 THR A CA 1
ATOM 832 C C . THR A 1 100 ? 23.782 19.124 33.032 1.00 52.41 100 THR A C 1
ATOM 834 O O . THR A 1 100 ? 25.004 19.112 33.188 1.00 52.41 100 THR A O 1
ATOM 837 N N . ASN A 1 101 ? 23.238 19.742 31.974 1.00 65.50 101 ASN A N 1
ATOM 838 C CA . ASN A 1 101 ? 24.021 20.434 30.940 1.00 65.50 101 ASN A CA 1
ATOM 839 C C . ASN A 1 101 ? 25.009 19.507 30.188 1.00 65.50 101 ASN A C 1
ATOM 841 O O . ASN A 1 101 ? 26.104 19.919 29.807 1.00 65.50 101 ASN A O 1
ATOM 845 N N . GLY A 1 102 ? 24.628 18.247 29.972 1.00 51.16 102 GLY A N 1
ATOM 846 C CA . GLY A 1 102 ? 25.418 17.248 29.247 1.00 51.16 102 GLY A CA 1
ATOM 847 C C . GLY A 1 102 ? 26.483 16.548 30.094 1.00 51.16 102 GLY A C 1
ATOM 848 O O . GLY A 1 102 ? 27.314 15.818 29.554 1.00 51.16 102 GLY A O 1
ATOM 849 N N . LYS A 1 103 ? 26.491 16.747 31.416 1.00 59.16 103 LYS A N 1
ATOM 850 C CA . LYS A 1 103 ? 27.467 16.117 32.309 1.00 59.16 103 LYS A CA 1
ATOM 851 C C . LYS A 1 103 ? 26.965 14.755 32.780 1.00 59.16 103 LYS A C 1
ATOM 853 O O . LYS A 1 103 ? 26.334 14.642 33.829 1.00 59.16 103 LYS A O 1
ATOM 858 N N . MET A 1 104 ? 27.304 13.714 32.018 1.00 51.31 104 MET A N 1
ATOM 859 C CA . MET A 1 104 ? 26.970 12.317 32.344 1.00 51.31 104 MET A CA 1
ATOM 860 C C . MET A 1 104 ? 27.419 11.914 33.753 1.00 51.31 104 MET A C 1
ATOM 862 O O . MET A 1 104 ? 26.677 11.243 34.456 1.00 51.31 104 MET A O 1
ATOM 866 N N . ARG A 1 105 ? 28.590 12.376 34.210 1.00 55.41 105 ARG A N 1
ATOM 867 C CA . ARG A 1 105 ? 29.097 12.064 35.555 1.00 55.41 105 ARG A CA 1
ATOM 868 C C . ARG A 1 105 ? 28.191 12.589 36.673 1.00 55.41 105 ARG A C 1
ATOM 870 O O . ARG A 1 105 ? 27.893 11.847 37.591 1.00 55.41 105 ARG A O 1
ATOM 877 N N . GLU A 1 106 ? 27.676 13.812 36.545 1.00 58.59 106 GLU A N 1
ATOM 878 C CA . GLU A 1 106 ? 26.727 14.373 37.521 1.00 58.59 106 GLU A CA 1
ATOM 879 C C . GLU A 1 106 ? 25.368 13.651 37.474 1.00 58.59 106 GLU A C 1
ATOM 881 O O . GLU A 1 106 ? 24.695 13.546 38.493 1.00 58.59 106 GLU A O 1
ATOM 886 N N . ALA A 1 107 ? 24.965 13.126 36.310 1.00 51.75 107 ALA A N 1
ATOM 887 C CA . ALA A 1 107 ? 23.766 12.297 36.189 1.00 51.75 107 ALA A CA 1
ATOM 888 C C . ALA A 1 107 ? 23.925 10.950 36.914 1.00 51.75 107 ALA A C 1
ATOM 890 O O . ALA A 1 107 ? 23.008 10.539 37.623 1.00 51.75 107 ALA A O 1
ATOM 891 N N . TYR A 1 108 ? 25.095 10.313 36.794 1.00 51.31 108 TYR A N 1
ATOM 892 C CA . TYR A 1 108 ? 25.444 9.119 37.567 1.00 51.31 108 TYR A CA 1
ATOM 893 C C . TYR A 1 108 ? 25.551 9.416 39.067 1.00 51.31 108 TYR A C 1
ATOM 895 O O . TYR A 1 108 ? 24.946 8.697 39.846 1.00 51.31 108 TYR A O 1
ATOM 903 N N . ASP A 1 109 ? 26.188 10.516 39.483 1.00 53.53 109 ASP A N 1
ATOM 904 C CA . ASP A 1 109 ? 26.283 10.900 40.903 1.00 53.53 109 ASP A CA 1
ATOM 905 C C . ASP A 1 109 ? 24.891 11.167 41.532 1.00 53.53 109 ASP A C 1
ATOM 907 O O . ASP A 1 109 ? 24.651 10.886 42.710 1.00 53.53 109 ASP A O 1
ATOM 911 N N . ILE A 1 110 ? 23.930 11.683 40.749 1.00 54.66 110 ILE A N 1
ATOM 912 C CA . ILE A 1 110 ? 22.526 11.829 41.172 1.00 54.66 110 ILE A CA 1
ATOM 913 C C . ILE A 1 110 ? 21.866 10.455 41.342 1.00 54.66 110 ILE A C 1
ATOM 915 O O . ILE A 1 110 ? 21.134 10.258 42.308 1.00 54.66 110 ILE A O 1
ATOM 919 N N . LEU A 1 111 ? 22.130 9.508 40.444 1.00 52.00 111 LEU A N 1
ATOM 920 C CA . LEU A 1 111 ? 21.582 8.151 40.521 1.00 52.00 111 LEU A CA 1
ATOM 921 C C . LEU A 1 111 ? 22.191 7.355 41.685 1.00 52.00 111 LEU A C 1
ATOM 923 O O . LEU A 1 111 ? 21.445 6.748 42.451 1.00 52.00 111 LEU A O 1
ATOM 927 N N . ASP A 1 112 ? 23.502 7.456 41.897 1.00 46.41 112 ASP A N 1
ATOM 928 C CA . ASP A 1 112 ? 24.217 6.841 43.021 1.00 46.41 112 ASP A CA 1
ATOM 929 C C . ASP A 1 112 ? 23.760 7.417 44.369 1.00 46.41 112 ASP A C 1
ATOM 931 O O . ASP A 1 112 ? 23.590 6.686 45.347 1.00 46.41 112 ASP A O 1
ATOM 935 N N . SER A 1 113 ? 23.493 8.727 44.446 1.00 48.09 113 SER A N 1
ATOM 936 C CA . SER A 1 113 ? 22.992 9.335 45.690 1.00 48.09 113 SER A CA 1
ATOM 937 C C . SER A 1 113 ? 21.559 8.896 46.033 1.00 48.09 113 SER A C 1
ATOM 939 O O . SER A 1 113 ? 21.248 8.702 47.209 1.00 48.09 113 SER A O 1
ATOM 941 N N . VAL A 1 114 ? 20.716 8.632 45.025 1.00 50.59 114 VAL A N 1
ATOM 942 C CA . VAL A 1 114 ? 19.386 8.011 45.186 1.00 50.59 114 VAL A CA 1
ATOM 943 C C . VAL A 1 114 ? 19.501 6.539 45.603 1.00 50.59 114 VAL A C 1
ATOM 945 O O . VAL A 1 114 ? 18.697 6.074 46.418 1.00 50.59 114 VAL A O 1
ATOM 948 N N . GLN A 1 115 ? 20.519 5.825 45.112 1.00 46.25 115 GLN A N 1
ATOM 949 C CA . GLN A 1 115 ? 20.810 4.434 45.465 1.00 46.25 115 GLN A CA 1
ATOM 950 C C . GLN A 1 115 ? 21.108 4.279 46.966 1.00 46.25 115 GLN A C 1
ATOM 952 O O . GLN A 1 115 ? 20.584 3.378 47.612 1.00 46.25 115 GLN A O 1
ATOM 957 N N . VAL A 1 116 ? 21.877 5.192 47.568 1.00 42.66 116 VAL A N 1
ATOM 958 C CA . VAL A 1 116 ? 22.298 5.073 48.977 1.00 42.66 116 VAL A CA 1
ATOM 959 C C . VAL A 1 116 ? 21.163 5.346 49.971 1.00 42.66 116 VAL A C 1
ATOM 961 O O . VAL A 1 116 ? 21.042 4.624 50.965 1.00 42.66 116 VAL A O 1
ATOM 964 N N . ASP A 1 117 ? 20.320 6.352 49.725 1.00 42.25 117 ASP A N 1
ATOM 965 C CA . ASP A 1 117 ? 19.265 6.750 50.669 1.00 42.25 117 ASP A CA 1
ATOM 966 C C . ASP A 1 117 ? 17.976 5.918 50.512 1.00 42.25 117 ASP A C 1
ATOM 968 O O . ASP A 1 117 ? 17.336 5.572 51.512 1.00 42.25 117 ASP A O 1
ATOM 972 N N . THR A 1 118 ? 17.631 5.510 49.284 1.00 43.94 118 THR A N 1
ATOM 973 C CA . THR A 1 118 ? 16.433 4.691 49.010 1.00 43.94 118 THR A CA 1
ATOM 974 C C . THR A 1 118 ? 16.640 3.240 49.439 1.00 43.94 118 THR A C 1
ATOM 976 O O . THR A 1 118 ? 15.760 2.663 50.080 1.00 43.94 118 THR A O 1
ATOM 979 N N . VAL A 1 119 ? 17.829 2.672 49.186 1.00 38.53 119 VAL A N 1
ATOM 980 C CA . VAL A 1 119 ? 18.167 1.306 49.614 1.00 38.53 119 VAL A CA 1
ATOM 981 C C . VAL A 1 119 ? 18.258 1.220 51.133 1.00 38.53 119 VAL A C 1
ATOM 983 O O . VAL A 1 119 ? 17.773 0.247 51.693 1.00 38.53 119 VAL A O 1
ATOM 986 N N . LYS A 1 120 ? 18.784 2.231 51.840 1.00 40.62 120 LYS A N 1
ATOM 987 C CA . LYS A 1 120 ? 18.767 2.237 53.317 1.00 40.62 120 LYS A CA 1
ATOM 988 C C . LYS A 1 120 ? 17.348 2.279 53.884 1.00 40.62 120 LYS A C 1
ATOM 990 O O . LYS A 1 120 ? 17.022 1.481 54.754 1.00 40.62 120 LYS A O 1
ATOM 995 N N . SER A 1 121 ? 16.507 3.170 53.359 1.00 42.09 121 SER A N 1
ATOM 996 C CA . SER A 1 121 ? 15.117 3.343 53.802 1.00 42.09 121 SER A CA 1
ATOM 997 C C . SER A 1 121 ? 14.275 2.077 53.588 1.00 42.09 121 SER A C 1
ATOM 999 O O . SER A 1 121 ? 13.574 1.632 54.495 1.00 42.09 121 SER A O 1
ATOM 1001 N N . GLN A 1 122 ? 14.391 1.446 52.414 1.00 42.75 122 GLN A N 1
ATOM 1002 C CA . GLN A 1 122 ? 13.621 0.245 52.084 1.00 42.75 122 GLN A CA 1
ATOM 1003 C C . GLN A 1 122 ? 14.217 -1.036 52.672 1.00 42.75 122 GLN A C 1
ATOM 1005 O O . GLN A 1 122 ? 13.459 -1.928 53.039 1.00 42.75 122 GLN A O 1
ATOM 1010 N N . LYS A 1 123 ? 15.544 -1.128 52.837 1.00 37.72 123 LYS A N 1
ATOM 1011 C CA . LYS A 1 123 ? 16.198 -2.238 53.548 1.00 37.72 123 LYS A CA 1
ATOM 1012 C C . LYS A 1 123 ? 15.790 -2.273 55.017 1.00 37.72 123 LYS A C 1
ATOM 1014 O O . LYS A 1 123 ? 15.503 -3.353 55.517 1.00 37.72 123 LYS A O 1
ATOM 1019 N N . ASP A 1 124 ? 15.699 -1.127 55.687 1.00 41.53 124 ASP A N 1
ATOM 1020 C CA . ASP A 1 124 ? 15.250 -1.064 57.083 1.00 41.53 124 ASP A CA 1
ATOM 1021 C C . ASP A 1 124 ? 13.740 -1.368 57.216 1.00 41.53 124 ASP A C 1
ATOM 1023 O O . ASP A 1 124 ? 13.316 -1.998 58.187 1.00 41.53 124 ASP A O 1
ATOM 1027 N N . GLU A 1 125 ? 12.922 -1.013 56.214 1.00 41.47 125 GLU A N 1
ATOM 1028 C CA . GLU A 1 125 ? 11.495 -1.374 56.159 1.00 41.47 125 GLU A CA 1
ATOM 1029 C C . GLU A 1 125 ? 11.266 -2.866 55.833 1.00 41.47 125 GLU A C 1
ATOM 1031 O O . GLU A 1 125 ? 10.366 -3.491 56.401 1.00 41.47 125 GLU A O 1
ATOM 1036 N N . LEU A 1 126 ? 12.092 -3.460 54.964 1.00 33.31 126 LEU A N 1
ATOM 1037 C CA . LEU A 1 126 ? 12.023 -4.873 54.571 1.00 33.31 126 LEU A CA 1
ATOM 1038 C C . LEU A 1 126 ? 12.614 -5.800 55.642 1.00 33.31 126 LEU A C 1
ATOM 1040 O O . LEU A 1 126 ? 11.986 -6.800 55.989 1.00 33.31 126 LEU A O 1
ATOM 1044 N N . LEU A 1 127 ? 13.751 -5.443 56.249 1.00 37.19 127 LEU A N 1
ATOM 1045 C CA . LEU A 1 127 ? 14.335 -6.186 57.376 1.00 37.19 127 LEU A CA 1
ATOM 1046 C C . LEU A 1 127 ? 13.473 -6.094 58.644 1.00 37.19 127 LEU A C 1
ATOM 1048 O O . LEU A 1 127 ? 13.509 -6.998 59.472 1.00 37.19 127 LEU A O 1
ATOM 1052 N N . GLY A 1 128 ? 12.644 -5.054 58.782 1.00 38.47 128 GLY A N 1
ATOM 1053 C CA . GLY A 1 128 ? 11.628 -4.966 59.834 1.00 38.47 128 GLY A CA 1
ATOM 1054 C C . GLY A 1 128 ? 10.400 -5.864 59.616 1.00 38.47 128 GLY A C 1
ATOM 1055 O O . GLY A 1 128 ? 9.623 -6.058 60.552 1.00 38.47 128 GLY A O 1
ATOM 1056 N N . ARG A 1 129 ? 10.202 -6.412 58.405 1.00 36.09 129 ARG A N 1
ATOM 1057 C CA . ARG A 1 129 ? 9.027 -7.225 58.030 1.00 36.09 129 ARG A CA 1
ATOM 1058 C C . ARG A 1 129 ? 9.317 -8.714 57.842 1.00 36.09 129 ARG A C 1
ATOM 1060 O O . ARG A 1 129 ? 8.369 -9.494 57.812 1.00 36.09 129 ARG A O 1
ATOM 1067 N N . VAL A 1 130 ? 10.582 -9.125 57.773 1.00 29.42 130 VAL A N 1
ATOM 1068 C CA . VAL A 1 130 ? 10.963 -10.531 57.586 1.00 29.42 130 VAL A CA 1
ATOM 1069 C C . VAL A 1 130 ? 11.509 -11.106 58.895 1.00 29.42 130 VAL A C 1
ATOM 1071 O O . VAL A 1 130 ? 12.693 -11.022 59.199 1.00 29.42 130 VAL A O 1
ATOM 1074 N N . ASN A 1 131 ? 10.619 -11.713 59.680 1.00 35.12 131 ASN A N 1
ATOM 1075 C CA . ASN A 1 131 ? 10.994 -12.774 60.613 1.00 35.12 131 ASN A CA 1
ATOM 1076 C C . ASN A 1 131 ? 10.999 -14.084 59.823 1.00 35.12 131 ASN A C 1
ATOM 1078 O O . ASN A 1 131 ? 9.929 -14.449 59.349 1.00 35.12 131 ASN A O 1
ATOM 1082 N N . LEU A 1 132 ? 12.157 -14.743 59.705 1.00 31.95 132 LEU A N 1
ATOM 1083 C CA . LEU A 1 132 ? 12.398 -16.189 59.491 1.00 31.95 132 LEU A CA 1
ATOM 1084 C C . LEU A 1 132 ? 13.927 -16.341 59.309 1.00 31.95 132 LEU A C 1
ATOM 1086 O O . LEU A 1 132 ? 14.488 -15.792 58.372 1.00 31.95 132 LEU A O 1
ATOM 1090 N N . THR A 1 133 ? 14.704 -16.755 60.314 1.00 30.16 133 THR A N 1
ATOM 1091 C CA . THR A 1 133 ? 15.097 -18.146 60.631 1.00 30.16 133 THR A CA 1
ATOM 1092 C C . THR A 1 133 ? 15.433 -19.034 59.428 1.00 30.16 133 THR A C 1
ATOM 1094 O O . THR A 1 133 ? 14.523 -19.583 58.815 1.00 30.16 133 THR A O 1
ATOM 1097 N N . GLY A 1 134 ? 16.732 -19.309 59.258 1.00 30.34 134 GLY A N 1
ATOM 1098 C CA . GLY A 1 134 ? 17.246 -20.650 58.951 1.00 30.34 134 GLY A CA 1
ATOM 1099 C C . GLY A 1 134 ? 17.849 -20.862 57.560 1.00 30.34 134 GLY A C 1
ATOM 1100 O O . GLY A 1 134 ? 17.205 -20.532 56.575 1.00 30.34 134 GLY A O 1
ATOM 1101 N N . LEU A 1 135 ? 19.010 -21.540 57.557 1.00 28.16 135 LEU A N 1
ATOM 1102 C CA . LEU A 1 135 ? 19.796 -22.103 56.439 1.00 28.16 135 LEU A CA 1
ATOM 1103 C C . LEU A 1 135 ? 20.747 -21.084 55.791 1.00 28.16 135 LEU A C 1
ATOM 1105 O O . LEU A 1 135 ? 20.337 -20.248 54.998 1.00 28.16 135 LEU A O 1
ATOM 1109 N N . GLU A 1 136 ? 21.953 -20.895 56.334 1.00 29.70 136 GLU A N 1
ATOM 1110 C CA . GLU A 1 136 ? 23.158 -21.753 56.233 1.00 29.70 136 GLU A CA 1
ATOM 1111 C C . GLU A 1 136 ? 23.634 -21.941 54.788 1.00 29.70 136 GLU A C 1
ATOM 1113 O O . GLU A 1 136 ? 22.934 -22.474 53.933 1.00 29.70 136 GLU A O 1
ATOM 1118 N N . ALA A 1 137 ? 24.832 -21.399 54.575 1.00 32.00 137 ALA A N 1
ATOM 1119 C CA . ALA A 1 137 ? 25.640 -21.460 53.378 1.00 32.00 137 ALA A CA 1
ATOM 1120 C C . ALA A 1 137 ? 26.235 -22.856 53.204 1.00 32.00 137 ALA A C 1
ATOM 1122 O O . ALA A 1 137 ? 26.585 -23.473 54.204 1.00 32.00 137 ALA A O 1
ATOM 1123 N N . ASP A 1 138 ? 26.446 -23.252 51.954 1.00 29.66 138 ASP A N 1
ATOM 1124 C CA . ASP A 1 138 ? 27.585 -24.083 51.578 1.00 29.66 138 ASP A CA 1
ATOM 1125 C C . ASP A 1 138 ? 28.214 -23.440 50.335 1.00 29.66 138 ASP A C 1
ATOM 1127 O O . ASP A 1 138 ? 27.647 -23.428 49.241 1.00 29.66 138 ASP A O 1
ATOM 1131 N N . GLU A 1 139 ? 29.353 -22.794 50.575 1.00 36.19 139 GLU A N 1
ATOM 1132 C CA . GLU A 1 139 ? 30.384 -22.526 49.581 1.00 36.19 139 GLU A CA 1
ATOM 1133 C C . GLU A 1 139 ? 31.167 -23.830 49.417 1.00 36.19 139 GLU A C 1
ATOM 1135 O O . GLU A 1 139 ? 31.599 -24.387 50.422 1.00 36.19 139 GLU A O 1
ATOM 1140 N N . ASP A 1 140 ? 31.387 -24.290 48.187 1.00 31.55 140 ASP A N 1
ATOM 1141 C CA . ASP A 1 140 ? 32.543 -25.134 47.901 1.00 31.55 140 ASP A CA 1
ATOM 1142 C C . ASP A 1 140 ? 33.100 -24.829 46.507 1.00 31.55 140 ASP A C 1
ATOM 1144 O O . ASP A 1 140 ? 32.381 -24.685 45.514 1.00 31.55 140 ASP A O 1
ATOM 1148 N N . GLU A 1 141 ? 34.417 -24.659 46.522 1.00 37.66 141 GLU A N 1
ATOM 1149 C CA . GLU A 1 141 ? 35.323 -24.292 45.447 1.00 37.66 141 GLU A CA 1
ATOM 1150 C C . GLU A 1 141 ? 35.636 -25.463 44.494 1.00 37.66 141 GLU A C 1
ATOM 1152 O O . GLU A 1 141 ? 35.499 -26.637 44.830 1.00 37.66 141 GLU A O 1
ATOM 1157 N N . ASP A 1 142 ? 36.234 -25.065 43.366 1.00 35.06 142 ASP A N 1
ATOM 1158 C CA . ASP A 1 142 ? 37.298 -25.741 42.610 1.00 35.06 142 ASP A CA 1
ATOM 1159 C C . ASP A 1 142 ? 36.968 -26.597 41.361 1.00 35.06 142 ASP A C 1
ATOM 1161 O O . ASP A 1 142 ? 36.501 -27.728 41.437 1.00 35.06 142 ASP A O 1
ATOM 1165 N N . LYS A 1 143 ? 37.451 -26.037 40.232 1.00 35.38 143 LYS A N 1
ATOM 1166 C CA . LYS A 1 143 ? 38.326 -26.626 39.187 1.00 35.38 143 LYS A CA 1
ATOM 1167 C C . LYS A 1 143 ? 37.777 -27.728 38.270 1.00 35.38 143 LYS A C 1
ATOM 1169 O O . LYS A 1 143 ? 37.498 -28.833 38.708 1.00 35.38 143 LYS A O 1
ATOM 1174 N N . ASP A 1 144 ? 37.823 -27.485 36.958 1.00 32.59 144 ASP A N 1
ATOM 1175 C CA . ASP A 1 144 ? 38.958 -27.927 36.128 1.00 32.59 144 ASP A CA 1
ATOM 1176 C C . ASP A 1 144 ? 38.871 -27.379 34.689 1.00 32.59 144 ASP A C 1
ATOM 1178 O O . ASP A 1 144 ? 37.797 -27.221 34.113 1.00 32.59 144 ASP A O 1
ATOM 1182 N N . GLU A 1 145 ? 40.047 -27.066 34.145 1.00 42.69 145 GLU A N 1
ATOM 1183 C CA . GLU A 1 145 ? 40.332 -26.755 32.741 1.00 42.69 145 GLU A CA 1
ATOM 1184 C C . GLU A 1 145 ? 40.283 -28.044 31.898 1.00 42.69 145 GLU A C 1
ATOM 1186 O O . GLU A 1 145 ? 40.784 -29.066 32.364 1.00 42.69 145 GLU A O 1
ATOM 1191 N N . ASN A 1 146 ? 39.710 -27.990 30.685 1.00 32.19 146 ASN A N 1
ATOM 1192 C CA . ASN A 1 146 ? 40.082 -28.730 29.454 1.00 32.19 146 ASN A CA 1
ATOM 1193 C C . ASN A 1 146 ? 39.030 -28.410 28.369 1.00 32.19 146 ASN A C 1
ATOM 1195 O O . ASN A 1 146 ? 37.840 -28.547 28.617 1.00 32.19 146 ASN A O 1
ATOM 1199 N N . GLU A 1 147 ? 39.409 -27.700 27.306 1.00 37.25 147 GLU A N 1
ATOM 1200 C CA . GLU A 1 147 ? 39.830 -28.222 25.987 1.00 37.25 147 GLU A CA 1
ATOM 1201 C C . GLU A 1 147 ? 38.647 -28.618 25.080 1.00 37.25 147 GLU A C 1
ATOM 1203 O O . GLU A 1 147 ? 37.954 -29.594 25.333 1.00 37.25 147 GLU A O 1
ATOM 1208 N N . ASP A 1 148 ? 38.514 -27.830 24.005 1.00 44.47 148 ASP A N 1
ATOM 1209 C CA . ASP A 1 148 ? 38.026 -28.176 22.666 1.00 44.47 148 ASP A CA 1
ATOM 1210 C C . ASP A 1 148 ? 36.660 -28.862 22.516 1.00 44.47 148 ASP A C 1
ATOM 1212 O O . ASP A 1 148 ? 36.611 -30.080 22.377 1.00 44.47 148 ASP A O 1
ATOM 1216 N N . GLU A 1 149 ? 35.587 -28.080 22.331 1.00 35.16 149 GLU A N 1
ATOM 1217 C CA . GLU A 1 149 ? 34.427 -28.519 21.540 1.00 35.16 149 GLU A CA 1
ATOM 1218 C C . GLU A 1 149 ? 33.884 -27.382 20.656 1.00 35.16 149 GLU A C 1
ATOM 1220 O O . GLU A 1 149 ? 33.680 -26.247 21.090 1.00 35.16 149 GLU A O 1
ATOM 1225 N N . ASP A 1 150 ? 33.715 -27.716 19.375 1.00 46.97 150 ASP A N 1
ATOM 1226 C CA . ASP A 1 150 ? 32.927 -26.988 18.391 1.00 46.97 150 ASP A CA 1
ATOM 1227 C C . ASP A 1 150 ? 31.475 -26.882 18.892 1.00 46.97 150 ASP A C 1
ATOM 1229 O O . ASP A 1 150 ? 30.756 -27.881 18.915 1.00 46.97 150 ASP A O 1
ATOM 1233 N N . GLU A 1 151 ? 31.029 -25.683 19.268 1.00 35.12 151 GLU A N 1
ATOM 1234 C CA . GLU A 1 151 ? 29.619 -25.420 19.562 1.00 35.12 151 GLU A CA 1
ATOM 1235 C C . GLU A 1 151 ? 28.990 -24.644 18.404 1.00 35.12 151 GLU A C 1
ATOM 1237 O O . GLU A 1 151 ? 29.163 -23.434 18.234 1.00 35.12 151 GLU A O 1
ATOM 1242 N N . ASP A 1 152 ? 28.246 -25.390 17.588 1.00 39.31 152 ASP A N 1
ATOM 1243 C CA . ASP A 1 152 ? 27.067 -24.871 16.916 1.00 39.31 152 ASP A CA 1
ATOM 1244 C C . ASP A 1 152 ? 26.197 -24.172 17.978 1.00 39.31 152 ASP A C 1
ATOM 1246 O O . ASP A 1 152 ? 25.723 -24.817 18.914 1.00 39.31 152 ASP A O 1
ATOM 1250 N N . GLU A 1 153 ? 25.985 -22.858 17.843 1.00 36.19 153 GLU A N 1
ATOM 1251 C CA . GLU A 1 153 ? 24.936 -22.131 18.568 1.00 36.19 153 GLU A CA 1
ATOM 1252 C C . GLU A 1 153 ? 23.572 -22.701 18.124 1.00 36.19 153 GLU A C 1
ATOM 1254 O O . GLU A 1 153 ? 22.910 -22.193 17.217 1.00 36.19 153 GLU A O 1
ATOM 1259 N N . GLU A 1 154 ? 23.177 -23.830 18.715 1.00 36.53 154 GLU A N 1
ATOM 1260 C CA . GLU A 1 154 ? 21.804 -24.311 18.705 1.00 36.53 154 GLU A CA 1
ATOM 1261 C C . GLU A 1 154 ? 20.956 -23.314 19.506 1.00 36.53 154 GLU A C 1
ATOM 1263 O O . GLU A 1 154 ? 21.208 -23.074 20.686 1.00 36.53 154 GLU A O 1
ATOM 1268 N N . ASP A 1 155 ? 19.939 -22.747 18.851 1.00 39.59 155 ASP A N 1
ATOM 1269 C CA . ASP A 1 155 ? 18.855 -21.963 19.450 1.00 39.59 155 ASP A CA 1
ATOM 1270 C C . ASP A 1 155 ? 18.114 -22.784 20.539 1.00 39.59 155 ASP A C 1
ATOM 1272 O O . ASP A 1 155 ? 17.018 -23.305 20.315 1.00 39.59 155 ASP A O 1
ATOM 1276 N N . HIS A 1 156 ? 18.698 -22.918 21.732 1.00 34.81 156 HIS A N 1
ATOM 1277 C CA . HIS A 1 156 ? 18.081 -23.516 22.923 1.00 34.81 156 HIS A CA 1
ATOM 1278 C C . HIS A 1 156 ? 17.475 -22.437 23.825 1.00 34.81 156 HIS A C 1
ATOM 1280 O O . HIS A 1 156 ? 17.852 -22.290 24.981 1.00 34.81 156 HIS A O 1
ATOM 1286 N N . GLU A 1 157 ? 16.498 -21.683 23.320 1.00 41.50 157 GLU A N 1
ATOM 1287 C CA . GLU A 1 157 ? 15.660 -20.812 24.164 1.00 41.50 157 GLU A CA 1
ATOM 1288 C C . GLU A 1 157 ? 14.174 -20.857 23.765 1.00 41.50 157 GLU A C 1
ATOM 1290 O O . GLU A 1 157 ? 13.550 -19.824 23.553 1.00 41.50 157 GLU A O 1
ATOM 1295 N N . VAL A 1 158 ? 13.545 -22.040 23.671 1.00 44.88 158 VAL A N 1
ATOM 1296 C CA . VAL A 1 158 ? 12.064 -22.117 23.605 1.00 44.88 158 VAL A CA 1
ATOM 1297 C C . VAL A 1 158 ? 11.484 -23.394 24.245 1.00 44.88 158 VAL A C 1
ATOM 1299 O O . VAL A 1 158 ? 10.713 -24.096 23.606 1.00 44.88 158 VAL A O 1
ATOM 1302 N N . ASP A 1 159 ? 11.799 -23.707 25.507 1.00 40.03 159 ASP A N 1
ATOM 1303 C CA . ASP A 1 159 ? 11.127 -24.826 26.217 1.00 40.03 159 ASP A CA 1
ATOM 1304 C C . ASP A 1 159 ? 10.444 -24.443 27.551 1.00 40.03 159 ASP A C 1
ATOM 1306 O O . ASP A 1 159 ? 9.764 -25.267 28.157 1.00 40.03 159 ASP A O 1
ATOM 1310 N N . ASN A 1 160 ? 10.509 -23.179 27.995 1.00 39.91 160 ASN A N 1
ATOM 1311 C CA . ASN A 1 160 ? 10.041 -22.779 29.339 1.00 39.91 160 ASN A CA 1
ATOM 1312 C C . ASN A 1 160 ? 8.671 -22.064 29.417 1.00 39.91 160 ASN A C 1
ATOM 1314 O O . ASN A 1 160 ? 8.366 -21.418 30.417 1.00 39.91 160 ASN A O 1
ATOM 1318 N N . TYR A 1 161 ? 7.799 -22.194 28.411 1.00 48.47 161 TYR A N 1
ATOM 1319 C CA . TYR A 1 161 ? 6.482 -21.519 28.393 1.00 48.47 161 TYR A CA 1
ATOM 1320 C C . TYR A 1 161 ? 5.274 -22.421 28.727 1.00 48.47 161 TYR A C 1
ATOM 1322 O O . TYR A 1 161 ? 4.138 -22.087 28.392 1.00 48.47 161 TYR A O 1
ATOM 1330 N N . ALA A 1 162 ? 5.482 -23.550 29.411 1.00 44.75 162 ALA A N 1
ATOM 1331 C CA . ALA A 1 162 ? 4.436 -24.553 29.657 1.00 44.75 162 ALA A CA 1
ATOM 1332 C C . ALA A 1 162 ? 3.342 -24.170 30.688 1.00 44.75 162 ALA A C 1
ATOM 1334 O O . ALA A 1 162 ? 2.344 -24.870 30.780 1.00 44.75 162 ALA A O 1
ATOM 1335 N N . ASP A 1 163 ? 3.459 -23.064 31.431 1.00 42.53 163 ASP A N 1
ATOM 1336 C CA . ASP A 1 163 ? 2.650 -22.843 32.651 1.00 42.53 163 ASP A CA 1
ATOM 1337 C C . ASP A 1 163 ? 1.366 -21.987 32.503 1.00 42.53 163 ASP A C 1
ATOM 1339 O O . ASP A 1 163 ? 0.847 -21.451 33.483 1.00 42.53 163 ASP A O 1
ATOM 1343 N N . VAL A 1 164 ? 0.777 -21.880 31.304 1.00 49.12 164 VAL A N 1
ATOM 1344 C CA . VAL A 1 164 ? -0.564 -21.265 31.112 1.00 49.12 164 VAL A CA 1
ATOM 1345 C C . VAL A 1 164 ? -1.620 -22.345 30.830 1.00 49.12 164 VAL A C 1
ATOM 1347 O O . VAL A 1 164 ? -2.388 -22.278 29.875 1.00 49.12 164 VAL A O 1
ATOM 1350 N N . ASP A 1 165 ? -1.662 -23.369 31.680 1.00 49.59 165 ASP A N 1
ATOM 1351 C CA . ASP A 1 165 ? -2.446 -24.602 31.486 1.00 49.59 165 ASP A CA 1
ATOM 1352 C C . ASP A 1 165 ? -3.928 -24.513 31.916 1.00 49.59 165 ASP A C 1
ATOM 1354 O O . ASP A 1 165 ? -4.618 -25.522 32.047 1.00 49.59 165 ASP A O 1
ATOM 1358 N N . ASN A 1 166 ? -4.466 -23.308 32.134 1.00 55.31 166 ASN A N 1
ATOM 1359 C CA . ASN A 1 166 ? -5.822 -23.132 32.680 1.00 55.31 166 ASN A CA 1
ATOM 1360 C C . ASN A 1 166 ? -6.877 -22.656 31.660 1.00 55.31 166 ASN A C 1
ATOM 1362 O O . ASN A 1 166 ? -7.970 -22.229 32.040 1.00 55.31 166 ASN A O 1
ATOM 1366 N N . MET A 1 167 ? -6.581 -22.739 30.360 1.00 51.47 167 MET A N 1
ATOM 1367 C CA . MET A 1 167 ? -7.520 -22.413 29.279 1.00 51.47 167 MET A CA 1
ATOM 1368 C C . MET A 1 167 ? -8.400 -23.614 28.883 1.00 51.47 167 MET A C 1
ATOM 1370 O O . MET A 1 167 ? -8.313 -24.119 27.774 1.00 51.47 167 MET A O 1
ATOM 1374 N N . GLY A 1 168 ? -9.284 -24.060 29.783 1.00 56.41 168 GLY A N 1
ATOM 1375 C CA . GLY A 1 168 ? -10.370 -25.005 29.468 1.00 56.41 168 GLY A CA 1
ATOM 1376 C C . GLY A 1 168 ? -9.954 -26.431 29.046 1.00 56.41 168 GLY A C 1
ATOM 1377 O O . GLY A 1 168 ? -8.824 -26.718 28.689 1.00 56.41 168 GLY A O 1
ATOM 1378 N N . ASN A 1 169 ? -10.902 -27.375 29.081 1.00 60.00 169 ASN A N 1
ATOM 1379 C CA . ASN A 1 169 ? -10.661 -28.811 28.828 1.00 60.00 169 ASN A CA 1
ATOM 1380 C C . ASN A 1 169 ? -10.403 -29.189 27.345 1.00 60.00 169 ASN A C 1
ATOM 1382 O O . ASN A 1 169 ? -10.606 -30.348 26.976 1.00 60.00 169 ASN A O 1
ATOM 1386 N N . ALA A 1 170 ? -10.048 -28.249 26.465 1.00 64.44 170 ALA A N 1
ATOM 1387 C CA . ALA A 1 170 ? -9.812 -28.563 25.055 1.00 64.44 170 ALA A CA 1
ATOM 1388 C C . ALA A 1 170 ? -8.409 -29.172 24.874 1.00 64.44 170 ALA A C 1
ATOM 1390 O O . ALA A 1 170 ? -7.428 -28.631 25.374 1.00 64.44 170 ALA A O 1
ATOM 1391 N N . GLU A 1 171 ? -8.303 -30.296 24.156 1.00 76.69 171 GLU A N 1
ATOM 1392 C CA . GLU A 1 171 ? -7.005 -30.887 23.797 1.00 76.69 171 GLU A CA 1
ATOM 1393 C C . GLU A 1 171 ? -6.214 -29.872 22.950 1.00 76.69 171 GLU A C 1
ATOM 1395 O O . GLU A 1 171 ? -6.622 -29.552 21.829 1.00 76.69 171 GLU A O 1
ATOM 1400 N N . LYS A 1 172 ? -5.107 -29.338 23.492 1.00 77.12 172 LYS A N 1
ATOM 1401 C CA . LYS A 1 172 ? -4.240 -28.389 22.778 1.00 77.12 172 LYS A CA 1
ATOM 1402 C C . LYS A 1 172 ? -3.647 -29.089 21.545 1.00 77.12 172 LYS A C 1
ATOM 1404 O O . LYS A 1 172 ? -3.106 -30.191 21.685 1.00 77.12 172 LYS A O 1
ATOM 1409 N N . PRO A 1 173 ? -3.723 -28.487 20.343 1.00 83.94 173 PRO A N 1
ATOM 1410 C CA . PRO A 1 173 ? -3.068 -29.056 19.174 1.00 83.94 173 PRO A CA 1
ATOM 1411 C C . PRO A 1 173 ? -1.547 -29.127 19.395 1.00 83.94 173 PRO A C 1
ATOM 1413 O O . PRO A 1 173 ? -0.990 -28.273 20.090 1.00 83.94 173 PRO A O 1
ATOM 1416 N N . PRO A 1 174 ? -0.843 -30.104 18.791 1.00 85.56 174 PRO A N 1
ATOM 1417 C CA . PRO A 1 174 ? 0.615 -30.103 18.808 1.00 85.56 174 PRO A CA 1
ATOM 1418 C C . PRO A 1 174 ? 1.144 -28.806 18.181 1.00 85.56 174 PRO A C 1
ATOM 1420 O O . PRO A 1 174 ? 0.529 -28.271 17.257 1.00 85.56 174 PRO A O 1
ATOM 1423 N N . LEU A 1 175 ? 2.290 -28.314 18.657 1.00 81.38 175 LEU A N 1
ATOM 1424 C CA . LEU A 1 175 ? 2.880 -27.083 18.135 1.00 81.38 175 LEU A CA 1
ATOM 1425 C C . LEU A 1 175 ? 3.164 -27.216 16.632 1.00 81.38 175 LEU A C 1
ATOM 1427 O O . LEU A 1 175 ? 3.819 -28.161 16.177 1.00 81.38 175 LEU A O 1
ATOM 1431 N N . LEU A 1 176 ? 2.670 -26.258 15.847 1.00 80.44 176 LEU A N 1
ATOM 1432 C CA . LEU A 1 176 ? 2.919 -26.218 14.414 1.00 80.44 176 LEU A CA 1
ATOM 1433 C C . LEU A 1 176 ? 4.316 -25.644 14.146 1.00 80.44 176 LEU A C 1
ATOM 1435 O O . LEU A 1 176 ? 4.496 -24.440 13.989 1.00 80.44 176 LEU A O 1
ATOM 1439 N N . THR A 1 177 ? 5.306 -26.525 14.038 1.00 80.38 177 THR A N 1
ATOM 1440 C CA . THR A 1 177 ? 6.653 -26.177 13.561 1.00 80.38 177 THR A CA 1
ATOM 1441 C C . THR A 1 177 ? 6.891 -26.738 12.162 1.00 80.38 177 THR A C 1
ATOM 1443 O O . THR A 1 177 ? 6.233 -27.694 11.742 1.00 80.38 177 THR A O 1
ATOM 1446 N N . ALA A 1 178 ? 7.875 -26.197 11.432 1.00 70.94 178 ALA A N 1
ATOM 1447 C CA . ALA A 1 178 ? 8.248 -26.699 10.103 1.00 70.94 178 ALA A CA 1
ATOM 1448 C C . ALA A 1 178 ? 8.576 -28.208 10.108 1.00 70.94 178 ALA A C 1
ATOM 1450 O O . ALA A 1 178 ? 8.256 -28.919 9.157 1.00 70.94 178 ALA A O 1
ATOM 1451 N N . ARG A 1 179 ? 9.156 -28.710 11.208 1.00 74.19 179 ARG A N 1
ATOM 1452 C CA . ARG A 1 179 ? 9.488 -30.131 11.400 1.00 74.19 179 ARG A CA 1
ATOM 1453 C C . ARG A 1 179 ? 8.262 -30.986 11.755 1.00 74.19 179 ARG A C 1
ATOM 1455 O O . ARG A 1 179 ? 8.266 -32.188 11.503 1.00 74.19 179 ARG A O 1
ATOM 1462 N N . MET A 1 180 ? 7.201 -30.382 12.297 1.00 82.62 180 MET A N 1
ATOM 1463 C CA . MET A 1 180 ? 6.013 -31.083 12.800 1.00 82.62 180 MET A CA 1
ATOM 1464 C C . MET A 1 180 ? 4.774 -30.971 11.903 1.00 82.62 180 MET A C 1
ATOM 1466 O O . MET A 1 180 ? 3.757 -31.578 12.229 1.00 82.62 180 MET A O 1
ATOM 1470 N N . VAL A 1 181 ? 4.838 -30.292 10.750 1.00 82.25 181 VAL A N 1
ATOM 1471 C CA . VAL A 1 181 ? 3.686 -30.104 9.836 1.00 82.25 181 VAL A CA 1
ATOM 1472 C C . VAL A 1 181 ? 2.962 -31.418 9.515 1.00 82.25 181 VAL A C 1
ATOM 1474 O O . VAL A 1 181 ? 1.734 -31.470 9.536 1.00 82.25 181 VAL A O 1
ATOM 1477 N N . THR A 1 182 ? 3.695 -32.505 9.256 1.00 83.44 182 THR A N 1
ATOM 1478 C CA . THR A 1 182 ? 3.097 -33.819 8.956 1.00 83.44 182 THR A CA 1
ATOM 1479 C C . THR A 1 182 ? 2.361 -34.412 10.159 1.00 83.44 182 THR A C 1
ATOM 1481 O O . THR A 1 182 ? 1.267 -34.956 10.004 1.00 83.44 182 THR A O 1
ATOM 1484 N N . ALA A 1 183 ? 2.940 -34.304 11.358 1.00 84.75 183 ALA A N 1
ATOM 1485 C CA . ALA A 1 183 ? 2.322 -34.785 12.592 1.00 84.75 183 ALA A CA 1
ATOM 1486 C C . ALA A 1 183 ? 1.086 -33.949 12.951 1.00 84.75 183 ALA A C 1
ATOM 1488 O O . ALA A 1 183 ? 0.041 -34.507 13.278 1.00 84.75 183 ALA A O 1
ATOM 1489 N N . TRP A 1 184 ? 1.187 -32.628 12.795 1.00 87.38 184 TRP A N 1
ATOM 1490 C CA . TRP A 1 184 ? 0.088 -31.689 12.976 1.00 87.38 184 TRP A CA 1
ATOM 1491 C C . TRP A 1 184 ? -1.072 -31.993 12.017 1.00 87.38 184 TRP A C 1
ATOM 1493 O O . TRP A 1 184 ? -2.205 -32.164 12.458 1.00 87.38 184 TRP A O 1
ATOM 1503 N N . ARG A 1 185 ? -0.783 -32.204 10.724 1.00 87.19 185 ARG A N 1
ATOM 1504 C CA . ARG A 1 185 ? -1.775 -32.638 9.723 1.00 87.19 185 ARG A CA 1
ATOM 1505 C C . ARG A 1 185 ? -2.470 -33.932 10.086 1.00 87.19 185 ARG A C 1
ATOM 1507 O O . ARG A 1 185 ? -3.692 -34.018 10.022 1.00 87.19 185 ARG A O 1
ATOM 1514 N N . LYS A 1 186 ? -1.701 -34.936 10.495 1.00 88.00 186 LYS A N 1
ATOM 1515 C CA . LYS A 1 186 ? -2.266 -36.208 10.937 1.00 88.00 186 LYS A CA 1
ATOM 1516 C C . LYS A 1 186 ? -3.173 -36.027 12.157 1.00 88.00 186 LYS A C 1
ATOM 1518 O O . LYS A 1 186 ? -4.219 -36.659 12.235 1.00 88.00 186 LYS A O 1
ATOM 1523 N N . TRP A 1 187 ? -2.803 -35.143 13.084 1.00 89.25 187 TRP A N 1
ATOM 1524 C CA . TRP A 1 187 ? -3.580 -34.911 14.296 1.00 89.25 187 TRP A CA 1
ATOM 1525 C C . TRP A 1 187 ? -5.009 -34.444 13.978 1.00 89.25 187 TRP A C 1
ATOM 1527 O O . TRP A 1 187 ? -5.939 -35.119 14.418 1.00 89.25 187 TRP A O 1
ATOM 1537 N N . TYR A 1 188 ? -5.213 -33.394 13.169 1.00 85.75 188 TYR A N 1
ATOM 1538 C CA . TYR A 1 188 ? -6.567 -32.864 12.915 1.00 85.75 188 TYR A CA 1
ATOM 1539 C C . TYR A 1 188 ? -7.349 -33.584 11.798 1.00 85.75 188 TYR A C 1
ATOM 1541 O O . TYR A 1 188 ? -8.577 -33.517 11.789 1.00 85.75 188 TYR A O 1
ATOM 1549 N N . CYS A 1 189 ? -6.686 -34.279 10.864 1.00 86.56 189 CYS A N 1
ATOM 1550 C CA . CYS A 1 189 ? -7.365 -34.985 9.765 1.00 86.56 189 CYS A CA 1
ATOM 1551 C C . CYS A 1 189 ? -8.132 -36.238 10.214 1.00 86.56 189 CYS A C 1
ATOM 1553 O O . CYS A 1 189 ? -9.100 -36.626 9.560 1.00 86.56 189 CYS A O 1
ATOM 1555 N N . ASP A 1 190 ? -7.699 -36.883 11.300 1.00 79.81 190 ASP A N 1
ATOM 1556 C CA . ASP A 1 190 ? -8.151 -38.236 11.638 1.00 79.81 190 ASP A CA 1
ATOM 1557 C C . ASP A 1 190 ? -9.527 -38.277 12.334 1.00 79.81 190 ASP A C 1
ATOM 1559 O O . ASP A 1 190 ? -10.204 -39.304 12.271 1.00 79.81 190 ASP A O 1
ATOM 1563 N N . LEU A 1 191 ? -9.963 -37.197 13.004 1.00 88.00 191 LEU A N 1
ATOM 1564 C CA . LEU A 1 191 ? -11.167 -37.199 13.853 1.00 88.00 191 LEU A CA 1
ATOM 1565 C C . LEU A 1 191 ? -11.918 -35.850 13.822 1.00 88.00 191 LEU A C 1
ATOM 1567 O O . LEU A 1 191 ? -11.311 -34.825 14.135 1.00 88.00 191 LEU A O 1
ATOM 1571 N N . PRO A 1 192 ? -13.244 -35.828 13.551 1.00 92.19 192 PRO A N 1
ATOM 1572 C CA . PRO A 1 192 ? -14.062 -34.611 13.634 1.00 92.19 192 PRO A CA 1
ATOM 1573 C C . PRO A 1 192 ? -13.974 -33.888 14.985 1.00 92.19 192 PRO A C 1
ATOM 1575 O O . PRO A 1 192 ? -13.948 -32.661 15.019 1.00 92.19 192 PRO A O 1
ATOM 1578 N N . ASP A 1 193 ? -13.856 -34.635 16.087 1.00 93.38 193 ASP A N 1
ATOM 1579 C CA . ASP A 1 193 ? -13.732 -34.060 17.432 1.00 93.38 193 ASP A CA 1
ATOM 1580 C C . ASP A 1 193 ? -12.464 -33.209 17.580 1.00 93.38 193 ASP A C 1
ATOM 1582 O O . ASP A 1 193 ? -12.501 -32.163 18.220 1.00 93.38 193 ASP A O 1
ATOM 1586 N N . ARG A 1 194 ? -11.360 -33.584 16.920 1.00 93.81 194 ARG A N 1
ATOM 1587 C CA . ARG A 1 194 ? -10.121 -32.790 16.935 1.00 93.81 194 ARG A CA 1
ATOM 1588 C C . ARG A 1 194 ? -10.223 -31.526 16.094 1.00 93.81 194 ARG A C 1
ATOM 1590 O O . ARG A 1 194 ? -9.628 -30.517 16.454 1.00 93.81 194 ARG A O 1
ATOM 1597 N N . MET A 1 195 ? -10.997 -31.553 15.006 1.00 94.69 195 MET A N 1
ATOM 1598 C CA . MET A 1 195 ? -11.324 -30.333 14.257 1.00 94.69 195 MET A CA 1
ATOM 1599 C C . MET A 1 195 ? -12.108 -29.367 15.150 1.00 94.69 195 MET A C 1
ATOM 1601 O O . MET A 1 195 ? -11.775 -28.188 15.215 1.00 94.69 195 MET A O 1
ATOM 1605 N N . LEU A 1 196 ? -13.095 -29.876 15.898 1.00 94.94 196 LEU A N 1
ATOM 1606 C CA . LEU A 1 196 ? -13.837 -29.084 16.877 1.00 94.94 196 LEU A CA 1
ATOM 1607 C C . LEU A 1 196 ? -12.923 -28.533 17.978 1.00 94.94 196 LEU A C 1
ATOM 1609 O O . LEU A 1 196 ? -12.987 -27.337 18.251 1.00 94.94 196 LEU A O 1
ATOM 1613 N N . SER A 1 197 ? -12.047 -29.354 18.566 1.00 93.94 197 SER A N 1
ATOM 1614 C CA . SER A 1 197 ? -11.082 -28.901 19.579 1.00 93.94 197 SER A CA 1
ATOM 1615 C C . SER A 1 197 ? -10.131 -27.834 19.041 1.00 93.94 197 SER A C 1
ATOM 1617 O O . SER A 1 197 ? -9.910 -26.835 19.718 1.00 93.94 197 SER A O 1
ATOM 1619 N N . LEU A 1 198 ? -9.635 -27.981 17.807 1.00 94.50 198 LEU A N 1
ATOM 1620 C CA . LEU A 1 198 ? -8.808 -26.966 17.151 1.00 94.50 198 LEU A CA 1
ATOM 1621 C C . LEU A 1 198 ? -9.565 -25.644 16.994 1.00 94.50 198 LEU A C 1
ATOM 1623 O O . LEU A 1 198 ? -9.031 -24.585 17.321 1.00 94.50 198 LEU A O 1
ATOM 1627 N N . CYS A 1 199 ? -10.817 -25.693 16.530 1.00 95.69 199 CYS A N 1
ATOM 1628 C CA . CYS A 1 199 ? -11.631 -24.494 16.374 1.00 95.69 199 CYS A CA 1
ATOM 1629 C C . CYS A 1 199 ? -12.000 -23.860 17.727 1.00 95.69 199 CYS A C 1
ATOM 1631 O O . CYS A 1 199 ? -12.076 -22.638 17.817 1.00 95.69 199 CYS A O 1
ATOM 1633 N N . GLN A 1 200 ? -12.220 -24.656 18.778 1.00 95.94 200 GLN A N 1
ATOM 1634 C CA . GLN A 1 200 ? -12.489 -24.162 20.136 1.00 95.94 200 GLN A CA 1
ATOM 1635 C C . GLN A 1 200 ? -11.258 -23.495 20.743 1.00 95.94 200 GLN A C 1
ATOM 1637 O O . GLN A 1 200 ? -11.371 -22.393 21.271 1.00 95.94 200 GLN A O 1
ATOM 1642 N N . TRP A 1 201 ? -10.091 -24.129 20.628 1.00 95.38 201 TRP A N 1
ATOM 1643 C CA . TRP A 1 201 ? -8.826 -23.550 21.067 1.00 95.38 201 TRP A CA 1
ATOM 1644 C C . TRP A 1 201 ? -8.534 -22.244 20.321 1.00 95.38 201 TRP A C 1
ATOM 1646 O O . TRP A 1 201 ? -8.264 -21.230 20.954 1.00 95.38 201 TRP A O 1
ATOM 1656 N N . GLY A 1 202 ? -8.700 -22.223 18.994 1.00 95.25 202 GLY A N 1
ATOM 1657 C CA . GLY A 1 202 ? -8.544 -21.000 18.207 1.00 95.25 202 GLY A CA 1
ATOM 1658 C C . GLY A 1 202 ? -9.494 -19.882 18.650 1.00 95.25 202 GLY A C 1
ATOM 1659 O O . GLY A 1 202 ? -9.062 -18.744 18.820 1.00 95.25 202 GLY A O 1
ATOM 1660 N N . ALA A 1 203 ? -10.767 -20.204 18.904 1.00 96.31 203 ALA A N 1
ATOM 1661 C CA . ALA A 1 203 ? -11.747 -19.233 19.389 1.00 96.31 203 ALA A CA 1
ATOM 1662 C C . ALA A 1 203 ? -11.362 -18.683 20.770 1.00 96.31 203 ALA A C 1
ATOM 1664 O O . ALA A 1 203 ? -11.414 -17.478 20.983 1.00 96.31 203 ALA A O 1
ATOM 1665 N N . GLN A 1 204 ? -10.937 -19.548 21.693 1.00 95.81 204 GLN A N 1
ATOM 1666 C CA . GLN A 1 204 ? -10.546 -19.162 23.050 1.00 95.81 204 GLN A CA 1
ATOM 1667 C C . GLN A 1 204 ? -9.283 -18.302 23.070 1.00 95.81 204 GLN A C 1
ATOM 1669 O O . GLN A 1 204 ? -9.279 -17.280 23.750 1.00 95.81 204 GLN A O 1
ATOM 1674 N N . SER A 1 205 ? -8.246 -18.664 22.310 1.00 94.88 205 SER A N 1
ATOM 1675 C CA . SER A 1 205 ? -7.007 -17.880 22.220 1.00 94.88 205 SER A CA 1
ATOM 1676 C C . SER A 1 205 ? -7.269 -16.480 21.662 1.00 94.88 205 SER A C 1
ATOM 1678 O O . SER A 1 205 ? -6.809 -15.489 22.229 1.00 94.88 205 SER A O 1
ATOM 1680 N N . LEU A 1 206 ? -8.064 -16.388 20.590 1.00 95.44 206 LEU A N 1
ATOM 1681 C CA . LEU A 1 206 ? -8.453 -15.111 19.991 1.00 95.44 206 LEU A CA 1
ATOM 1682 C C . LEU A 1 206 ? -9.348 -14.294 20.933 1.00 95.44 206 LEU A C 1
ATOM 1684 O O . LEU A 1 206 ? -9.073 -13.122 21.178 1.00 95.44 206 LEU A O 1
ATOM 1688 N N . GLU A 1 207 ? -10.396 -14.890 21.504 1.00 95.38 207 GLU A N 1
ATOM 1689 C CA . GLU A 1 207 ? -11.304 -14.177 22.408 1.00 95.38 207 GLU A CA 1
ATOM 1690 C C . GLU A 1 207 ? -10.561 -13.696 23.659 1.00 95.38 207 GLU A C 1
ATOM 1692 O O . GLU A 1 207 ? -10.783 -12.568 24.107 1.00 95.38 207 GLU A O 1
ATOM 1697 N N . HIS A 1 208 ? -9.635 -14.510 24.183 1.00 93.75 208 HIS A N 1
ATOM 1698 C CA . HIS A 1 208 ? -8.801 -14.108 25.301 1.00 93.75 208 HIS A CA 1
ATOM 1699 C C . HIS A 1 208 ? -8.004 -12.864 24.926 1.00 93.75 208 HIS A C 1
ATOM 1701 O O . HIS A 1 208 ? -8.187 -11.844 25.581 1.00 93.75 208 HIS A O 1
ATOM 1707 N N . TYR A 1 209 ? -7.224 -12.911 23.845 1.00 94.00 209 TYR A N 1
ATOM 1708 C CA . TYR A 1 209 ? -6.358 -11.812 23.422 1.00 94.00 209 TYR A CA 1
ATOM 1709 C C . TYR A 1 209 ? -7.098 -10.513 23.059 1.00 94.00 209 TYR A C 1
ATOM 1711 O O . TYR A 1 209 ? -6.651 -9.426 23.433 1.00 94.00 209 TYR A O 1
ATOM 1719 N N . PHE A 1 210 ? -8.232 -10.592 22.359 1.00 92.81 210 PHE A N 1
ATOM 1720 C CA . PHE A 1 210 ? -8.921 -9.397 21.861 1.00 92.81 210 PHE A CA 1
ATOM 1721 C C . PHE A 1 210 ? -9.924 -8.786 22.833 1.00 92.81 210 PHE A C 1
ATOM 1723 O O . PHE A 1 210 ? -10.138 -7.577 22.776 1.00 92.81 210 PHE A O 1
ATOM 1730 N N . PHE A 1 211 ? -10.556 -9.593 23.688 1.00 91.94 211 PHE A N 1
ATOM 1731 C CA . PHE A 1 211 ? -11.744 -9.159 24.431 1.00 91.94 211 PHE A CA 1
ATOM 1732 C C . PHE A 1 211 ? -11.644 -9.341 25.947 1.00 91.94 211 PHE A C 1
ATOM 1734 O O . PHE A 1 211 ? -12.596 -9.008 26.655 1.00 91.94 211 PHE A O 1
ATOM 1741 N N . SER A 1 212 ? -10.517 -9.829 26.475 1.00 88.88 212 SER A N 1
ATOM 1742 C CA . SER A 1 212 ? -10.312 -9.844 27.928 1.00 88.88 212 SER A CA 1
ATOM 1743 C C . SER A 1 212 ? -9.851 -8.481 28.445 1.00 88.88 212 SER A C 1
ATOM 1745 O O . SER A 1 212 ? -9.106 -7.745 27.792 1.00 88.88 212 SER A O 1
ATOM 1747 N N . ASP A 1 213 ? -10.270 -8.153 29.667 1.00 82.00 213 ASP A N 1
ATOM 1748 C CA . ASP A 1 213 ? -9.844 -6.942 30.364 1.00 82.00 213 ASP A CA 1
ATOM 1749 C C . ASP A 1 213 ? -8.404 -7.092 30.876 1.00 82.00 213 ASP A C 1
ATOM 1751 O O . ASP A 1 213 ? -8.155 -7.471 32.020 1.00 82.00 213 ASP A O 1
ATOM 1755 N N . PHE A 1 214 ? -7.434 -6.756 30.027 1.00 75.31 214 PHE A N 1
ATOM 1756 C CA . PHE A 1 214 ? -6.007 -6.845 30.349 1.00 75.31 214 PHE A CA 1
ATOM 1757 C C . PHE A 1 214 ? -5.403 -5.573 30.935 1.00 75.31 214 PHE A C 1
ATOM 1759 O O . PHE A 1 214 ? -4.194 -5.363 30.848 1.00 75.31 214 PHE A O 1
ATOM 1766 N N . LEU A 1 215 ? -6.218 -4.733 31.577 1.00 65.94 215 LEU A N 1
ATOM 1767 C CA . LEU A 1 215 ? -5.752 -3.509 32.241 1.00 65.94 215 LEU A CA 1
ATOM 1768 C C . LEU A 1 215 ? -4.706 -3.767 33.351 1.00 65.94 215 LEU A C 1
ATOM 1770 O O . LEU A 1 215 ? -4.168 -2.807 33.898 1.00 65.94 215 LEU A O 1
ATOM 1774 N N . TRP A 1 216 ? -4.422 -5.035 33.676 1.00 69.69 216 TRP A N 1
ATOM 1775 C CA . TRP A 1 216 ? -3.603 -5.460 34.812 1.00 69.69 216 TRP A CA 1
ATOM 1776 C C . TRP A 1 216 ? -2.490 -6.462 34.491 1.00 69.69 216 TRP A C 1
ATOM 1778 O O . TRP A 1 216 ? -1.723 -6.756 35.404 1.00 69.69 216 TRP A O 1
ATOM 1788 N N . LEU A 1 217 ? -2.407 -6.995 33.267 1.00 75.88 217 LEU A N 1
ATOM 1789 C CA . LEU A 1 217 ? -1.329 -7.931 32.933 1.00 75.88 217 LEU A CA 1
ATOM 1790 C C . LEU A 1 217 ? 0.004 -7.190 32.821 1.00 75.88 217 LEU A C 1
ATOM 1792 O O . LEU A 1 217 ? 0.046 -6.018 32.426 1.00 75.88 217 LEU A O 1
ATOM 1796 N N . ASP A 1 218 ? 1.086 -7.879 33.164 1.00 83.12 218 ASP A N 1
ATOM 1797 C CA . ASP A 1 218 ? 2.426 -7.407 32.833 1.00 83.12 218 ASP A CA 1
ATOM 1798 C C . ASP A 1 218 ? 2.774 -7.656 31.352 1.00 83.12 218 ASP A C 1
ATOM 1800 O O . ASP A 1 218 ? 2.004 -8.244 30.586 1.00 83.12 218 ASP A O 1
ATOM 1804 N N . CYS A 1 219 ? 3.924 -7.131 30.920 1.00 80.25 219 CYS A N 1
ATOM 1805 C CA . CYS A 1 219 ? 4.356 -7.222 29.526 1.00 80.25 219 CYS A CA 1
ATOM 1806 C C . CYS A 1 219 ? 4.576 -8.671 29.069 1.00 80.25 219 CYS A C 1
ATOM 1808 O O . CYS A 1 219 ? 4.296 -8.982 27.911 1.00 80.25 219 CYS A O 1
ATOM 1810 N N . ASP A 1 220 ? 5.036 -9.548 29.962 1.00 84.94 220 ASP A N 1
ATOM 1811 C CA . ASP A 1 220 ? 5.326 -10.944 29.633 1.00 84.94 220 ASP A CA 1
ATOM 1812 C C . ASP A 1 220 ? 4.025 -11.722 29.449 1.00 84.94 220 ASP A C 1
ATOM 1814 O O . ASP A 1 220 ? 3.885 -12.508 28.513 1.00 84.94 220 ASP A O 1
ATOM 1818 N N . GLU A 1 221 ? 3.032 -11.473 30.300 1.00 86.44 221 GLU A N 1
ATOM 1819 C CA . GLU A 1 221 ? 1.692 -12.028 30.155 1.00 86.44 221 GLU A CA 1
ATOM 1820 C C . GLU A 1 221 ? 1.002 -11.523 28.880 1.00 86.44 221 GLU A C 1
ATOM 1822 O O . GLU A 1 221 ? 0.413 -12.328 28.156 1.00 86.44 221 GLU A O 1
ATOM 1827 N N . HIS A 1 222 ? 1.113 -10.230 28.540 1.00 85.00 222 HIS A N 1
ATOM 1828 C CA . HIS A 1 222 ? 0.616 -9.716 27.253 1.00 85.00 222 HIS A CA 1
ATOM 1829 C C . HIS A 1 222 ? 1.265 -10.431 26.072 1.00 85.00 222 HIS A C 1
ATOM 1831 O O . HIS A 1 222 ? 0.553 -10.864 25.164 1.00 85.00 222 HIS A O 1
ATOM 1837 N N . HIS A 1 223 ? 2.590 -10.588 26.098 1.00 86.44 223 HIS A N 1
ATOM 1838 C CA . HIS A 1 223 ? 3.321 -11.250 25.026 1.00 86.44 223 HIS A CA 1
ATOM 1839 C C . HIS A 1 223 ? 2.931 -12.726 24.894 1.00 86.44 223 HIS A C 1
ATOM 1841 O O . HIS A 1 223 ? 2.699 -13.198 23.785 1.00 86.44 223 HIS A O 1
ATOM 1847 N N . LYS A 1 224 ? 2.762 -13.444 26.012 1.00 89.75 224 LYS A N 1
ATOM 1848 C CA . LYS A 1 224 ? 2.289 -14.840 26.019 1.00 89.75 224 LYS A CA 1
ATOM 1849 C C . LYS A 1 224 ? 0.898 -14.979 25.407 1.00 89.75 224 LYS A C 1
ATOM 1851 O O . LYS A 1 224 ? 0.658 -15.894 24.620 1.00 89.75 224 LYS A O 1
ATOM 1856 N N . VAL A 1 225 ? -0.031 -14.087 25.753 1.00 91.44 225 VAL A N 1
ATOM 1857 C CA . VAL A 1 225 ? -1.392 -14.145 25.203 1.00 91.44 225 VAL A CA 1
ATOM 1858 C C . VAL A 1 225 ? -1.407 -13.785 23.716 1.00 91.44 225 VAL A C 1
ATOM 1860 O O . VAL A 1 225 ? -2.091 -14.456 22.941 1.00 91.44 225 VAL A O 1
ATOM 1863 N N . GLU A 1 226 ? -0.641 -12.773 23.300 1.00 91.31 226 GLU A N 1
ATOM 1864 C CA . GLU A 1 226 ? -0.466 -12.451 21.880 1.00 91.31 226 GLU A CA 1
ATOM 1865 C C . GLU A 1 226 ? 0.120 -13.643 21.120 1.00 91.31 226 GLU A C 1
ATOM 1867 O O . GLU A 1 226 ? -0.427 -14.054 20.097 1.00 91.31 226 GLU A O 1
ATOM 1872 N N . TRP A 1 227 ? 1.184 -14.247 21.650 1.00 88.81 227 TRP A N 1
ATOM 1873 C CA . TRP A 1 227 ? 1.831 -15.418 21.071 1.00 88.81 227 TRP A CA 1
ATOM 1874 C C . TRP A 1 227 ? 0.842 -16.567 20.857 1.00 88.81 227 TRP A C 1
ATOM 1876 O O . TRP A 1 227 ? 0.765 -17.115 19.759 1.00 88.81 227 TRP A O 1
ATOM 1886 N N . HIS A 1 228 ? 0.003 -16.882 21.847 1.00 90.88 228 HIS A N 1
ATOM 1887 C CA . HIS A 1 228 ? -1.038 -17.905 21.700 1.00 90.88 228 HIS A CA 1
ATOM 1888 C C . HIS A 1 228 ? -2.080 -17.566 20.626 1.00 90.88 228 HIS A C 1
ATOM 1890 O O . HIS A 1 228 ? -2.537 -18.461 19.910 1.00 90.88 228 HIS A O 1
ATOM 1896 N N . ALA A 1 229 ? -2.465 -16.295 20.484 1.00 93.00 229 ALA A N 1
ATOM 1897 C CA . ALA A 1 229 ? -3.348 -15.870 19.400 1.00 93.00 229 ALA A CA 1
ATOM 1898 C C . ALA A 1 229 ? -2.672 -16.034 18.026 1.00 93.00 229 ALA A C 1
ATOM 1900 O O . ALA A 1 229 ? -3.317 -16.469 17.069 1.00 93.00 229 ALA A O 1
ATOM 1901 N N . VAL A 1 230 ? -1.373 -15.736 17.923 1.00 89.00 230 VAL A N 1
ATOM 1902 C CA . VAL A 1 230 ? -0.579 -15.892 16.690 1.00 89.00 230 VAL A CA 1
ATOM 1903 C C . VAL A 1 230 ? -0.392 -17.369 16.334 1.00 89.00 230 VAL A C 1
ATOM 1905 O O . VAL A 1 230 ? -0.583 -17.756 15.181 1.00 89.00 230 VAL A O 1
ATOM 1908 N N . GLU A 1 231 ? -0.100 -18.229 17.311 1.00 88.19 231 GLU A N 1
ATOM 1909 C CA . GLU A 1 231 ? -0.070 -19.683 17.116 1.00 88.19 231 GLU A CA 1
ATOM 1910 C C . GLU A 1 231 ? -1.420 -20.209 16.625 1.00 88.19 231 GLU A C 1
ATOM 1912 O O . GLU A 1 231 ? -1.468 -21.028 15.700 1.00 88.19 231 GLU A O 1
ATOM 1917 N N . ALA A 1 232 ? -2.518 -19.719 17.208 1.00 91.31 232 ALA A N 1
ATOM 1918 C CA . ALA A 1 232 ? -3.862 -20.066 16.769 1.00 91.31 232 ALA A CA 1
ATOM 1919 C C . ALA A 1 232 ? -4.092 -19.678 15.312 1.00 91.31 232 ALA A C 1
ATOM 1921 O O . ALA A 1 232 ? -4.523 -20.516 14.519 1.00 91.31 232 ALA A O 1
ATOM 1922 N N . LEU A 1 233 ? -3.734 -18.457 14.925 1.00 89.38 233 LEU A N 1
ATOM 1923 C CA . LEU A 1 233 ? -3.808 -18.020 13.536 1.00 89.38 233 LEU A CA 1
ATOM 1924 C C . LEU A 1 233 ? -3.005 -18.928 12.598 1.00 89.38 233 LEU A C 1
ATOM 1926 O O . LEU A 1 233 ? -3.555 -19.417 11.610 1.00 89.38 233 LEU A O 1
ATOM 1930 N N . HIS A 1 234 ? -1.738 -19.203 12.914 1.00 86.56 234 HIS A N 1
ATOM 1931 C CA . HIS A 1 234 ? -0.880 -20.059 12.092 1.00 86.56 234 HIS A CA 1
ATOM 1932 C C . HIS A 1 234 ? -1.441 -21.476 11.931 1.00 86.56 234 HIS A C 1
ATOM 1934 O O . HIS A 1 234 ? -1.421 -22.036 10.828 1.00 86.56 234 HIS A O 1
ATOM 1940 N N . ALA A 1 235 ? -1.967 -22.057 13.010 1.00 88.25 235 ALA A N 1
ATOM 1941 C CA . ALA A 1 235 ? -2.610 -23.361 12.975 1.00 88.25 235 ALA A CA 1
ATOM 1942 C C . ALA A 1 235 ? -3.855 -23.335 12.074 1.00 88.25 235 ALA A C 1
ATOM 1944 O O . ALA A 1 235 ? -3.981 -24.162 11.173 1.00 88.25 235 ALA A O 1
ATOM 1945 N N . LEU A 1 236 ? -4.741 -22.352 12.243 1.00 90.25 236 LEU A N 1
ATOM 1946 C CA . LEU A 1 236 ? -5.953 -22.207 11.432 1.00 90.25 236 LEU A CA 1
ATOM 1947 C C . LEU A 1 236 ? -5.634 -22.003 9.940 1.00 90.25 236 LEU A C 1
ATOM 1949 O O . LEU A 1 236 ? -6.272 -22.611 9.080 1.00 90.25 236 LEU A O 1
ATOM 1953 N N . GLN A 1 237 ? -4.610 -21.214 9.613 1.00 88.50 237 GLN A N 1
ATOM 1954 C CA . GLN A 1 237 ? -4.162 -20.992 8.234 1.00 88.50 237 GLN A CA 1
ATOM 1955 C C . GLN A 1 237 ? -3.579 -22.239 7.559 1.00 88.50 237 GLN A C 1
ATOM 1957 O O . GLN A 1 237 ? -3.558 -22.309 6.329 1.00 88.50 237 GLN A O 1
ATOM 1962 N N . SER A 1 238 ? -3.085 -23.196 8.342 1.00 87.56 238 SER A N 1
ATOM 1963 C CA . SER A 1 238 ? -2.384 -24.380 7.834 1.00 87.56 238 SER A CA 1
ATOM 1964 C C . SER A 1 238 ? -3.315 -25.546 7.503 1.00 87.56 238 SER A C 1
ATOM 1966 O O . SER A 1 238 ? -2.864 -26.582 7.006 1.00 87.56 238 SER A O 1
ATOM 1968 N N . VAL A 1 239 ? -4.616 -25.391 7.762 1.00 90.56 239 VAL A N 1
ATOM 1969 C CA . VAL A 1 239 ? -5.640 -26.389 7.445 1.00 90.56 239 VAL A CA 1
ATOM 1970 C C . VAL A 1 239 ? -5.764 -26.531 5.928 1.00 90.56 239 VAL A C 1
ATOM 1972 O O . VAL A 1 239 ? -6.007 -25.563 5.208 1.00 90.56 239 VAL A O 1
ATOM 1975 N N . ASP A 1 240 ? -5.619 -27.756 5.423 1.00 89.56 240 ASP A N 1
ATOM 1976 C CA . ASP A 1 240 ? -5.623 -28.006 3.982 1.00 89.56 240 ASP A CA 1
ATOM 1977 C C . ASP A 1 240 ? -7.018 -27.810 3.359 1.00 89.56 240 ASP A C 1
ATOM 1979 O O . ASP A 1 240 ? -8.048 -28.125 3.961 1.00 89.56 240 ASP A O 1
ATOM 1983 N N . ALA A 1 241 ? -7.056 -27.385 2.090 1.00 90.75 241 ALA A N 1
ATOM 1984 C CA . ALA A 1 241 ? -8.294 -27.134 1.337 1.00 90.75 241 ALA A CA 1
ATOM 1985 C C . ALA A 1 241 ? -9.258 -28.315 1.256 1.00 90.75 241 ALA A C 1
ATOM 1987 O O . ALA A 1 241 ? -10.464 -28.121 1.127 1.00 90.75 241 ALA A O 1
ATOM 1988 N N . ILE A 1 242 ? -8.744 -29.540 1.334 1.00 91.44 242 ILE A N 1
ATOM 1989 C CA . ILE A 1 242 ? -9.578 -30.743 1.371 1.00 91.44 242 ILE A CA 1
ATOM 1990 C C . ILE A 1 242 ? -10.376 -30.799 2.680 1.00 91.44 242 ILE A C 1
ATOM 1992 O O . ILE A 1 242 ? -11.547 -31.175 2.666 1.00 91.44 242 ILE A O 1
ATOM 1996 N N . ILE A 1 243 ? -9.760 -30.402 3.794 1.00 92.75 243 ILE A N 1
ATOM 1997 C CA . ILE A 1 243 ? -10.360 -30.484 5.123 1.00 92.75 243 ILE A CA 1
ATOM 1998 C C . ILE A 1 243 ? -11.326 -29.337 5.349 1.00 92.75 243 ILE A C 1
ATOM 2000 O O . ILE A 1 243 ? -12.463 -29.598 5.740 1.00 92.75 243 ILE A O 1
ATOM 2004 N N . TRP A 1 244 ? -10.944 -28.094 5.045 1.00 92.38 244 TRP A N 1
ATOM 2005 C CA . TRP A 1 244 ? -11.849 -26.982 5.330 1.00 92.38 244 TRP A CA 1
ATOM 2006 C C . TRP A 1 244 ? -13.095 -26.926 4.443 1.00 92.38 244 TRP A C 1
ATOM 2008 O O . TRP A 1 244 ? -14.094 -26.324 4.822 1.00 92.38 244 TRP A O 1
ATOM 2018 N N . LYS A 1 245 ? -13.085 -27.629 3.305 1.00 91.12 245 LYS A N 1
ATOM 2019 C CA . LYS A 1 245 ? -14.277 -27.858 2.470 1.00 91.12 245 LYS A CA 1
ATOM 2020 C C . LYS A 1 245 ? -15.174 -28.995 2.970 1.00 91.12 245 LYS A C 1
ATOM 2022 O O . LYS A 1 245 ? -16.221 -29.246 2.376 1.00 91.12 245 LYS A O 1
ATOM 2027 N N . SER A 1 246 ? -14.765 -29.730 4.003 1.00 93.31 246 SER A N 1
ATOM 2028 C CA . SER A 1 246 ? -15.563 -30.821 4.559 1.00 93.31 246 SER A CA 1
ATOM 2029 C C . SER A 1 246 ? -16.692 -30.292 5.449 1.00 93.31 246 SER A C 1
ATOM 2031 O O . SER A 1 246 ? -16.529 -29.312 6.174 1.00 93.31 246 SER A O 1
ATOM 2033 N N . MET A 1 247 ? -17.829 -30.995 5.455 1.00 93.31 247 MET A N 1
ATOM 2034 C CA . MET A 1 247 ? -18.959 -30.667 6.336 1.00 93.31 247 MET A CA 1
ATOM 2035 C C . MET A 1 247 ? -18.578 -30.727 7.820 1.00 93.31 247 MET A C 1
ATOM 2037 O O . MET A 1 247 ? -19.087 -29.942 8.615 1.00 93.31 247 MET A O 1
ATOM 2041 N N . SER A 1 248 ? -17.676 -31.641 8.196 1.00 94.75 248 SER A N 1
ATOM 2042 C CA . SER A 1 248 ? -17.190 -31.770 9.574 1.00 94.75 248 SER A CA 1
ATOM 2043 C C . SER A 1 248 ? -16.447 -30.516 10.026 1.00 94.75 248 SER A C 1
ATOM 2045 O O . SER A 1 248 ? -16.717 -30.016 11.113 1.00 94.75 248 SER A O 1
ATOM 2047 N N . TRP A 1 249 ? -15.568 -29.970 9.177 1.00 94.81 249 TRP A N 1
ATOM 2048 C CA . TRP A 1 249 ? -14.865 -28.721 9.466 1.00 94.81 249 TRP A CA 1
ATOM 2049 C C . TRP A 1 249 ? -15.824 -27.537 9.569 1.00 94.81 249 TRP A C 1
ATOM 2051 O O . TRP A 1 249 ? -15.790 -26.794 10.543 1.00 94.81 249 TRP A O 1
ATOM 2061 N N . GLN A 1 250 ? -16.726 -27.386 8.599 1.00 93.69 250 GLN A N 1
ATOM 2062 C CA . GLN A 1 250 ? -17.705 -26.297 8.613 1.00 93.69 250 GLN A CA 1
ATOM 2063 C C . GLN A 1 250 ? -18.593 -26.352 9.862 1.00 93.69 250 GLN A C 1
ATOM 2065 O O . GLN A 1 250 ? -18.824 -25.327 10.500 1.00 93.69 250 GLN A O 1
ATOM 2070 N N . SER A 1 251 ? -19.025 -27.551 10.265 1.00 94.06 251 SER A N 1
ATOM 2071 C CA . SER A 1 251 ? -19.760 -27.757 11.514 1.00 94.06 251 SER A CA 1
ATOM 2072 C C . SER A 1 251 ? -18.913 -27.418 12.743 1.00 94.06 251 SER A C 1
ATOM 2074 O O . SER A 1 251 ? -19.434 -26.823 13.685 1.00 94.06 251 SER A O 1
ATOM 2076 N N . ALA A 1 252 ? -17.628 -27.780 12.760 1.00 95.44 252 ALA A N 1
ATOM 2077 C CA . ALA A 1 252 ? -16.713 -27.455 13.853 1.00 95.44 252 ALA A CA 1
ATOM 2078 C C . ALA A 1 252 ? -16.548 -25.936 14.017 1.00 95.44 252 ALA A C 1
ATOM 2080 O O . ALA A 1 252 ? -16.736 -25.429 15.119 1.00 95.44 252 ALA A O 1
ATOM 2081 N N . VAL A 1 253 ? -16.311 -25.205 12.923 1.00 94.88 253 VAL A N 1
ATOM 2082 C CA . VAL A 1 253 ? -16.179 -23.735 12.914 1.00 94.88 253 VAL A CA 1
ATOM 2083 C C . VAL A 1 253 ? -17.438 -23.039 13.446 1.00 94.88 253 VAL A C 1
ATOM 2085 O O . VAL A 1 253 ? -17.328 -22.078 14.207 1.00 94.88 253 VAL A O 1
ATOM 2088 N N . GLN A 1 254 ? -18.631 -23.523 13.076 1.00 92.12 254 GLN A N 1
ATOM 2089 C CA . GLN A 1 254 ? -19.911 -22.967 13.548 1.00 92.12 254 GLN A CA 1
ATOM 2090 C C . GLN A 1 254 ? -20.178 -23.259 15.022 1.00 92.12 254 GLN A C 1
ATOM 2092 O O . GLN A 1 254 ? -20.714 -22.425 15.738 1.00 92.12 254 GLN A O 1
ATOM 2097 N N . THR A 1 255 ? -19.868 -24.473 15.472 1.00 95.31 255 THR A N 1
ATOM 2098 C CA . THR A 1 255 ? -20.252 -24.924 16.818 1.00 95.31 255 THR A CA 1
ATOM 2099 C C . THR A 1 255 ? -19.217 -24.582 17.883 1.00 95.31 255 THR A C 1
ATOM 2101 O O . THR A 1 255 ? -19.547 -24.592 19.068 1.00 95.31 255 THR A O 1
ATOM 2104 N N . SER A 1 256 ? -17.982 -24.256 17.493 1.00 96.06 256 SER A N 1
ATOM 2105 C CA . SER A 1 256 ? -16.917 -23.894 18.427 1.00 96.06 256 SER A CA 1
ATOM 2106 C C . SER A 1 256 ? -16.985 -22.455 18.942 1.00 96.06 256 SER A C 1
ATOM 2108 O O . SER A 1 256 ? -16.279 -22.142 19.897 1.00 96.06 256 SER A O 1
ATOM 2110 N N . GLY A 1 257 ? -17.767 -21.576 18.304 1.00 94.62 257 GLY A N 1
ATOM 2111 C CA . GLY A 1 257 ? -17.720 -20.128 18.536 1.00 94.62 257 GLY A CA 1
ATOM 2112 C C . GLY A 1 257 ? -16.657 -19.389 17.709 1.00 94.62 257 GLY A C 1
ATOM 2113 O O . GLY A 1 257 ? -16.541 -18.168 17.807 1.00 94.62 257 GLY A O 1
ATOM 2114 N N . LEU A 1 258 ? -15.856 -20.102 16.901 1.00 95.25 258 LEU A N 1
ATOM 2115 C CA . LEU A 1 258 ? -14.750 -19.504 16.141 1.00 95.25 258 LEU A CA 1
ATOM 2116 C C . LEU A 1 258 ? -15.257 -18.526 15.083 1.00 95.25 258 LEU A C 1
ATOM 2118 O O . LEU A 1 258 ? -14.673 -17.457 14.914 1.00 95.25 258 LEU A O 1
ATOM 2122 N N . CYS A 1 259 ? -16.344 -18.880 14.391 1.00 94.12 259 CYS A N 1
ATOM 2123 C CA . CYS A 1 259 ? -16.966 -17.999 13.408 1.00 94.12 259 CYS A CA 1
ATOM 2124 C C . CYS A 1 259 ? -17.384 -16.669 14.047 1.00 94.12 259 CYS A C 1
ATOM 2126 O O . CYS A 1 259 ? -17.096 -15.611 13.494 1.00 94.12 259 CYS A O 1
ATOM 2128 N N . GLU A 1 260 ? -18.037 -16.707 15.211 1.00 92.69 260 GLU A N 1
ATOM 2129 C CA . GLU A 1 260 ? -18.475 -15.511 15.925 1.00 92.69 260 GLU A CA 1
ATOM 2130 C C . GLU A 1 260 ? -17.296 -14.676 16.426 1.00 92.69 260 GLU A C 1
ATOM 2132 O O . GLU A 1 260 ? -17.321 -13.456 16.277 1.00 92.69 260 GLU A O 1
ATOM 2137 N N . THR A 1 261 ? -16.262 -15.299 16.996 1.00 94.75 261 THR A N 1
ATOM 2138 C CA . THR A 1 261 ? -15.065 -14.585 17.469 1.00 94.75 261 THR A CA 1
ATOM 2139 C C . THR A 1 261 ? -14.325 -13.911 16.315 1.00 94.75 261 THR A C 1
ATOM 2141 O O . THR A 1 261 ? -14.021 -12.722 16.411 1.00 94.75 261 THR A O 1
ATOM 2144 N N . ILE A 1 262 ? -14.105 -14.608 15.193 1.00 93.25 262 ILE A N 1
ATOM 2145 C CA . ILE A 1 262 ? -13.507 -13.997 13.995 1.00 93.25 262 ILE A CA 1
ATOM 2146 C C . ILE A 1 262 ? -14.391 -12.857 13.485 1.00 93.25 262 ILE A C 1
ATOM 2148 O O . ILE A 1 262 ? -13.890 -11.759 13.256 1.00 93.25 262 ILE A O 1
ATOM 2152 N N . ALA A 1 263 ? -15.706 -13.067 13.380 1.00 89.75 263 ALA A N 1
ATOM 2153 C CA . ALA A 1 263 ? -16.627 -12.030 12.927 1.00 89.75 263 ALA A CA 1
ATOM 2154 C C . ALA A 1 263 ? -16.594 -10.782 13.826 1.00 89.75 263 ALA A C 1
ATOM 2156 O O . ALA A 1 263 ? -16.681 -9.675 13.305 1.00 89.75 263 ALA A O 1
ATOM 2157 N N . LYS A 1 264 ? -16.421 -10.929 15.152 1.00 90.38 264 LYS A N 1
ATOM 2158 C CA . LYS A 1 264 ? -16.228 -9.797 16.082 1.00 90.38 264 LYS A CA 1
ATOM 2159 C C . LYS A 1 264 ? -14.921 -9.040 15.820 1.00 90.38 264 LYS A C 1
ATOM 2161 O O . LYS A 1 264 ? -14.925 -7.814 15.864 1.00 90.38 264 LYS A O 1
ATOM 2166 N N . ILE A 1 265 ? -13.817 -9.747 15.570 1.00 90.75 265 ILE A N 1
ATOM 2167 C CA . ILE A 1 265 ? -12.496 -9.142 15.300 1.00 90.75 265 ILE A CA 1
ATOM 2168 C C . ILE A 1 265 ? -12.506 -8.403 13.955 1.00 90.75 265 ILE A C 1
ATOM 2170 O O . ILE A 1 265 ? -11.959 -7.304 13.835 1.00 90.75 265 ILE A O 1
ATOM 2174 N N . CYS A 1 266 ? -13.171 -8.990 12.961 1.00 88.06 266 CYS A N 1
ATOM 2175 C CA . CYS A 1 266 ? -13.308 -8.463 11.607 1.00 88.06 266 CYS A CA 1
ATOM 2176 C C . CYS A 1 266 ? -14.404 -7.394 11.461 1.00 88.06 266 CYS A C 1
ATOM 2178 O O . CYS A 1 266 ? -14.601 -6.905 10.350 1.00 88.06 266 CYS A O 1
ATOM 2180 N N . VAL A 1 267 ? -15.112 -7.002 12.535 1.00 84.88 267 VAL A N 1
ATOM 2181 C CA . VAL A 1 267 ? -16.088 -5.901 12.461 1.00 84.88 267 VAL A CA 1
ATOM 2182 C C . VAL A 1 267 ? -15.398 -4.650 11.927 1.00 84.88 267 VAL A C 1
ATOM 2184 O O . VAL A 1 267 ? -14.364 -4.222 12.441 1.00 84.88 267 VAL A O 1
ATOM 2187 N N . GLU A 1 268 ? -16.008 -4.018 10.925 1.00 76.62 268 GLU A N 1
ATOM 2188 C CA . GLU A 1 268 ? -15.546 -2.745 10.379 1.00 76.62 268 GLU A CA 1
ATOM 2189 C C . GLU A 1 268 ? -15.826 -1.605 11.392 1.00 76.62 268 GLU A C 1
ATOM 2191 O O . GLU A 1 268 ? -16.812 -0.876 11.341 1.00 76.62 268 GLU A O 1
ATOM 2196 N N . SER A 1 269 ? -15.006 -1.496 12.434 1.00 81.56 269 SER A N 1
ATOM 2197 C CA . SER A 1 269 ? -15.056 -0.429 13.441 1.00 81.56 269 SER A CA 1
ATOM 2198 C C . SER A 1 269 ? -13.731 -0.381 14.178 1.00 81.56 269 SER A C 1
ATOM 2200 O O . SER A 1 269 ? -13.116 -1.412 14.363 1.00 81.56 269 SER A O 1
ATOM 2202 N N . THR A 1 270 ? -13.302 0.781 14.663 1.00 81.38 270 THR A N 1
ATOM 2203 C CA . THR A 1 270 ? -12.085 0.867 15.485 1.00 81.38 270 THR A CA 1
ATOM 2204 C C . THR A 1 270 ? -12.345 0.587 16.965 1.00 81.38 270 THR A C 1
ATOM 2206 O O . THR A 1 270 ? -11.493 0.839 17.811 1.00 81.38 270 THR A O 1
ATOM 2209 N N . ALA A 1 271 ? -13.552 0.127 17.316 1.00 83.75 271 ALA A N 1
ATOM 2210 C CA . ALA A 1 271 ? -13.968 -0.023 18.704 1.00 83.75 271 ALA A CA 1
ATOM 2211 C C . ALA A 1 271 ? -13.025 -0.934 19.499 1.00 83.75 271 ALA A C 1
ATOM 2213 O O . ALA A 1 271 ? -12.679 -0.573 20.617 1.00 83.75 271 ALA A O 1
ATOM 2214 N N . VAL A 1 272 ? -12.577 -2.049 18.913 1.00 86.00 272 VAL A N 1
ATOM 2215 C CA . VAL A 1 272 ? -11.688 -3.012 19.580 1.00 86.00 272 VAL A CA 1
ATOM 2216 C C . VAL A 1 272 ? -10.334 -2.370 19.881 1.00 86.00 272 VAL A C 1
ATOM 2218 O O . VAL A 1 272 ? -9.875 -2.404 21.016 1.00 86.00 272 VAL A O 1
ATOM 2221 N N . GLU A 1 273 ? -9.731 -1.702 18.900 1.00 86.31 273 GLU A N 1
ATOM 2222 C CA . GLU A 1 273 ? -8.452 -0.998 19.044 1.00 86.31 273 GLU A CA 1
ATOM 2223 C C . GLU A 1 273 ? -8.544 0.145 20.064 1.00 86.31 273 GLU A C 1
ATOM 2225 O O . GLU A 1 273 ? -7.575 0.459 20.754 1.00 86.31 273 GLU A O 1
ATOM 2230 N N . LEU A 1 274 ? -9.718 0.775 20.167 1.00 83.00 274 LEU A N 1
ATOM 2231 C CA . LEU A 1 274 ? -9.976 1.871 21.096 1.00 83.00 274 LEU A CA 1
ATOM 2232 C C . LEU A 1 274 ? -10.262 1.407 22.525 1.00 83.00 274 LEU A C 1
ATOM 2234 O O . LEU A 1 274 ? -9.944 2.144 23.461 1.00 83.00 274 LEU A O 1
ATOM 2238 N N . THR A 1 275 ? -10.863 0.231 22.714 1.00 82.88 275 THR A N 1
ATOM 2239 C CA . THR A 1 275 ? -11.138 -0.328 24.046 1.00 82.88 275 THR A CA 1
ATOM 2240 C C . THR A 1 275 ? -9.977 -1.152 24.588 1.00 82.88 275 THR A C 1
ATOM 2242 O O . THR A 1 275 ? -9.820 -1.226 25.805 1.00 82.88 275 THR A O 1
ATOM 2245 N N . HIS A 1 276 ? -9.134 -1.704 23.714 1.00 85.69 276 HIS A N 1
ATOM 2246 C CA . HIS A 1 276 ? -8.046 -2.613 24.069 1.00 85.69 276 HIS A CA 1
ATOM 2247 C C . HIS A 1 276 ? -6.700 -2.128 23.503 1.00 85.69 276 HIS A C 1
ATOM 2249 O O . HIS A 1 276 ? -6.217 -2.673 22.522 1.00 85.69 276 HIS A O 1
ATOM 2255 N N . PRO A 1 277 ? -6.035 -1.120 24.097 1.00 82.50 277 PRO A N 1
ATOM 2256 C CA . PRO A 1 277 ? -4.822 -0.533 23.514 1.00 82.50 277 PRO A CA 1
ATOM 2257 C C . PRO A 1 277 ? -3.668 -1.515 23.247 1.00 82.50 277 PRO A C 1
ATOM 2259 O O . PRO A 1 277 ? -2.821 -1.225 22.407 1.00 82.50 277 PRO A O 1
ATOM 2262 N N . HIS A 1 278 ? -3.620 -2.662 23.936 1.00 84.62 278 HIS A N 1
ATOM 2263 C CA . HIS A 1 278 ? -2.581 -3.681 23.747 1.00 84.62 278 HIS A CA 1
ATOM 2264 C C . HIS A 1 278 ? -2.674 -4.397 22.391 1.00 84.62 278 HIS A C 1
ATOM 2266 O O . HIS A 1 278 ? -1.654 -4.857 21.891 1.00 84.62 278 HIS A O 1
ATOM 2272 N N . VAL A 1 279 ? -3.854 -4.450 21.758 1.00 87.94 279 VAL A N 1
ATOM 2273 C CA . VAL A 1 279 ? -4.020 -5.086 20.432 1.00 87.94 279 VAL A CA 1
ATOM 2274 C C . VAL A 1 279 ? -3.683 -4.149 19.274 1.00 87.94 279 VAL A C 1
ATOM 2276 O O . VAL A 1 279 ? -3.640 -4.569 18.123 1.00 87.94 279 VAL A O 1
ATOM 2279 N N . LEU A 1 280 ? -3.477 -2.858 19.545 1.00 84.62 280 LEU A N 1
ATOM 2280 C CA . LEU A 1 280 ? -3.358 -1.838 18.505 1.00 84.62 280 LEU A CA 1
ATOM 2281 C C . LEU A 1 280 ? -2.172 -2.102 17.571 1.00 84.62 280 LEU A C 1
ATOM 2283 O O . LEU A 1 280 ? -2.354 -2.118 16.359 1.00 84.62 280 LEU A O 1
ATOM 2287 N N . LEU A 1 281 ? -0.988 -2.372 18.126 1.00 80.94 281 LEU A N 1
ATOM 2288 C CA . LEU A 1 281 ? 0.190 -2.703 17.320 1.00 80.94 281 LEU A CA 1
ATOM 2289 C C . LEU A 1 281 ? 0.064 -4.077 16.655 1.00 80.94 281 LEU A C 1
ATOM 2291 O O . LEU A 1 281 ? 0.555 -4.277 15.549 1.00 80.94 281 LEU A O 1
ATOM 2295 N N . SER A 1 282 ? -0.625 -5.028 17.283 1.00 84.19 282 SER A N 1
ATOM 2296 C CA . SER A 1 282 ? -0.754 -6.369 16.717 1.00 84.19 282 SER A CA 1
ATOM 2297 C C . SER A 1 282 ? -1.696 -6.403 15.511 1.00 84.19 282 SER A C 1
ATOM 2299 O O . SER A 1 282 ? -1.445 -7.162 14.579 1.00 84.19 282 SER A O 1
ATOM 2301 N N . PHE A 1 283 ? -2.718 -5.534 15.452 1.00 84.56 283 PHE A N 1
ATOM 2302 C CA . PHE A 1 283 ? -3.496 -5.308 14.224 1.00 84.56 283 PHE A CA 1
ATOM 2303 C C . PHE A 1 283 ? -2.613 -4.863 13.062 1.00 84.56 283 PHE A C 1
ATOM 2305 O O . PHE A 1 283 ? -2.807 -5.352 11.952 1.00 84.56 283 PHE A O 1
ATOM 2312 N N . GLN A 1 284 ? -1.627 -4.005 13.324 1.00 80.31 284 GLN A N 1
ATOM 2313 C CA . GLN A 1 284 ? -0.669 -3.575 12.311 1.00 80.31 284 GLN A CA 1
ATOM 2314 C C . GLN A 1 284 ? 0.280 -4.712 11.906 1.00 80.31 284 GLN A C 1
ATOM 2316 O O . GLN A 1 284 ? 0.519 -4.907 10.717 1.00 80.31 284 GLN A O 1
ATOM 2321 N N . TYR A 1 285 ? 0.819 -5.465 12.871 1.00 79.31 285 TYR A N 1
ATOM 2322 C CA . TYR A 1 285 ? 1.817 -6.506 12.599 1.00 79.31 285 TYR A CA 1
ATOM 2323 C C . TYR A 1 285 ? 1.245 -7.760 11.936 1.00 79.31 285 TYR A C 1
ATOM 2325 O O . TYR A 1 285 ? 1.879 -8.309 11.035 1.00 79.31 285 TYR A O 1
ATOM 2333 N N . HIS A 1 286 ? 0.068 -8.216 12.370 1.00 81.44 286 HIS A N 1
ATOM 2334 C CA . HIS A 1 286 ? -0.514 -9.492 11.933 1.00 81.44 286 HIS A CA 1
ATOM 2335 C C . HIS A 1 286 ? -1.683 -9.323 10.956 1.00 81.44 286 HIS A C 1
ATOM 2337 O O . HIS A 1 286 ? -2.247 -10.323 10.508 1.00 81.44 286 HIS A O 1
ATOM 2343 N N . CYS A 1 287 ? -2.077 -8.080 10.645 1.00 81.25 287 CYS A N 1
ATOM 2344 C CA . CYS A 1 287 ? -3.214 -7.757 9.773 1.00 81.25 287 CYS A CA 1
ATOM 2345 C C . CYS A 1 287 ? -4.453 -8.592 10.137 1.00 81.25 287 CYS A C 1
ATOM 2347 O O . CYS A 1 287 ? -5.024 -9.302 9.309 1.00 81.25 287 CYS A O 1
ATOM 2349 N N . TRP A 1 288 ? -4.806 -8.607 11.429 1.00 86.31 288 TRP A N 1
ATOM 2350 C CA . TRP A 1 288 ? -5.745 -9.587 11.983 1.00 86.31 288 TRP A CA 1
ATOM 2351 C C . TRP A 1 288 ? -7.084 -9.646 11.245 1.00 86.31 288 TRP A C 1
ATOM 2353 O O . TRP A 1 288 ? -7.619 -10.738 11.063 1.00 86.31 288 TRP A O 1
ATOM 2363 N N . ARG A 1 289 ? -7.632 -8.502 10.809 1.00 86.00 289 ARG A N 1
ATOM 2364 C CA . ARG A 1 289 ? -8.941 -8.462 10.138 1.00 86.00 289 ARG A CA 1
ATOM 2365 C C . ARG A 1 289 ? -8.897 -9.107 8.772 1.00 86.00 289 ARG A C 1
ATOM 2367 O O . ARG A 1 289 ? -9.759 -9.924 8.462 1.00 86.00 289 ARG A O 1
ATOM 2374 N N . GLU A 1 290 ? -7.912 -8.718 7.981 1.00 81.06 290 GLU A N 1
ATOM 2375 C CA . GLU A 1 290 ? -7.699 -9.177 6.619 1.00 81.06 290 GLU A CA 1
ATOM 2376 C C . GLU A 1 290 ? -7.389 -10.672 6.647 1.00 81.06 290 GLU A C 1
ATOM 2378 O O . GLU A 1 290 ? -8.060 -11.467 5.989 1.00 81.06 290 GLU A O 1
ATOM 2383 N N . THR A 1 291 ? -6.456 -11.070 7.512 1.00 83.75 291 THR A N 1
ATOM 2384 C CA . THR A 1 291 ? -5.999 -12.450 7.612 1.00 83.75 291 THR A CA 1
ATOM 2385 C C . THR A 1 291 ? -7.095 -13.387 8.126 1.00 83.75 291 THR A C 1
ATOM 2387 O O . THR A 1 291 ? -7.356 -14.424 7.512 1.00 83.75 291 THR A O 1
ATOM 2390 N N . LEU A 1 292 ? -7.764 -13.053 9.237 1.00 88.56 292 LEU A N 1
ATOM 2391 C CA . LEU A 1 292 ? -8.839 -13.896 9.777 1.00 88.56 292 LEU A CA 1
ATOM 2392 C C . LEU A 1 292 ? -10.088 -13.864 8.887 1.00 88.56 292 LEU A C 1
ATOM 2394 O O . LEU A 1 292 ? -10.746 -14.893 8.727 1.00 88.56 292 LEU A O 1
ATOM 2398 N N . GLY A 1 293 ? -10.389 -12.718 8.273 1.00 86.62 293 GLY A N 1
ATOM 2399 C CA . GLY A 1 293 ? -11.487 -12.567 7.323 1.00 86.62 293 GLY A CA 1
ATOM 2400 C C . GLY A 1 293 ? -11.298 -13.450 6.093 1.00 86.62 293 GLY A C 1
ATOM 2401 O O . GLY A 1 293 ? -12.222 -14.164 5.706 1.00 86.62 293 GLY A O 1
ATOM 2402 N N . GLU A 1 294 ? -10.090 -13.485 5.523 1.00 83.44 294 GLU A N 1
ATOM 2403 C CA . GLU A 1 294 ? -9.759 -14.372 4.405 1.00 83.44 294 GLU A CA 1
ATOM 2404 C C . GLU A 1 294 ? -9.840 -15.848 4.816 1.00 83.44 294 GLU A C 1
ATOM 2406 O O . GLU A 1 294 ? -10.410 -16.667 4.095 1.00 83.44 294 GLU A O 1
ATOM 2411 N N . VAL A 1 295 ? -9.305 -16.197 5.990 1.00 87.81 295 VAL A N 1
ATOM 2412 C CA . VAL A 1 295 ? -9.392 -17.556 6.544 1.00 87.81 295 VAL A CA 1
ATOM 2413 C C . VAL A 1 295 ? -10.854 -18.007 6.664 1.00 87.81 295 VAL A C 1
ATOM 2415 O O . VAL A 1 295 ? -11.199 -19.100 6.211 1.00 87.81 295 VAL A O 1
ATOM 2418 N N . LEU A 1 296 ? -11.733 -17.156 7.197 1.00 89.31 296 LEU A N 1
ATOM 2419 C CA . LEU A 1 296 ? -13.156 -17.461 7.324 1.00 89.31 296 LEU A CA 1
ATOM 2420 C C . LEU A 1 296 ? -13.855 -17.543 5.956 1.00 89.31 296 LEU A C 1
ATOM 2422 O O . LEU A 1 296 ? -14.624 -18.477 5.721 1.00 89.31 296 LEU A O 1
ATOM 2426 N N . ALA A 1 297 ? -13.548 -16.618 5.039 1.00 85.81 297 ALA A N 1
ATOM 2427 C CA . ALA A 1 297 ? -14.087 -16.595 3.677 1.00 85.81 297 ALA A CA 1
ATOM 2428 C C . ALA A 1 297 ? -13.738 -17.859 2.889 1.00 85.81 297 ALA A C 1
ATOM 2430 O O . ALA A 1 297 ? -14.565 -18.366 2.128 1.00 85.81 297 ALA A O 1
ATOM 2431 N N . GLN A 1 298 ? -12.525 -18.383 3.085 1.00 86.44 298 GLN A N 1
ATOM 2432 C CA . GLN A 1 298 ? -12.122 -19.664 2.527 1.00 86.44 298 GLN A CA 1
ATOM 2433 C C . GLN A 1 298 ? -13.056 -20.756 3.059 1.00 86.44 298 GLN A C 1
ATOM 2435 O O . GLN A 1 298 ? -13.754 -21.387 2.274 1.00 86.44 298 GLN A O 1
ATOM 2440 N N . TRP A 1 299 ? -13.170 -20.936 4.375 1.00 87.94 299 TRP A N 1
ATOM 2441 C CA . TRP A 1 299 ? -13.894 -22.069 4.969 1.00 87.94 299 TRP A CA 1
ATOM 2442 C C . TRP A 1 299 ? -15.378 -22.180 4.592 1.00 87.94 299 TRP A C 1
ATOM 2444 O O . TRP A 1 299 ? -15.924 -23.289 4.570 1.00 87.94 299 TRP A O 1
ATOM 2454 N N . GLY A 1 300 ? -16.032 -21.069 4.260 1.00 80.56 300 GLY A N 1
ATOM 2455 C CA . GLY A 1 300 ? -17.404 -21.093 3.770 1.00 80.56 300 GLY A CA 1
ATOM 2456 C C . GLY A 1 300 ? -17.887 -19.724 3.289 1.00 80.56 300 GLY A C 1
ATOM 2457 O O . GLY A 1 300 ? -17.867 -18.777 4.072 1.00 80.56 300 GLY A O 1
ATOM 2458 N N . PRO A 1 301 ? -18.405 -19.610 2.050 1.00 69.44 301 PRO A N 1
ATOM 2459 C CA . PRO A 1 301 ? -18.912 -18.340 1.520 1.00 69.44 301 PRO A CA 1
ATOM 2460 C C . PRO A 1 301 ? -20.159 -17.835 2.262 1.00 69.44 301 PRO A C 1
ATOM 2462 O O . PRO A 1 301 ? -20.476 -16.652 2.192 1.00 69.44 301 PRO A O 1
ATOM 2465 N N . ASP A 1 302 ? -20.856 -18.730 2.968 1.00 78.19 302 ASP A N 1
ATOM 2466 C CA . ASP A 1 302 ? -22.064 -18.418 3.732 1.00 78.19 302 ASP A CA 1
ATOM 2467 C C . ASP A 1 302 ? -21.763 -18.001 5.181 1.00 78.19 302 ASP A C 1
ATOM 2469 O O . ASP A 1 302 ? -22.691 -17.689 5.933 1.00 78.19 302 ASP A O 1
ATOM 2473 N N . PHE A 1 303 ? -20.491 -18.002 5.607 1.00 79.62 303 PHE A N 1
ATOM 2474 C CA . PHE A 1 303 ? -20.150 -17.479 6.923 1.00 79.62 303 PHE A CA 1
ATOM 2475 C C . PHE A 1 303 ? -20.364 -15.963 6.942 1.00 79.62 303 PHE A C 1
ATOM 2477 O O . PHE A 1 303 ? -19.849 -15.254 6.075 1.00 79.62 303 PHE A O 1
ATOM 2484 N N . PRO A 1 304 ? -21.128 -15.435 7.911 1.00 68.50 304 PRO A N 1
ATOM 2485 C CA . PRO A 1 304 ? -21.349 -14.004 8.012 1.00 68.50 304 PRO A CA 1
ATOM 2486 C C . PRO A 1 304 ? -20.045 -13.328 8.455 1.00 68.50 304 PRO A C 1
ATOM 2488 O O . PRO A 1 304 ? -19.753 -13.246 9.642 1.00 68.50 304 PRO A O 1
ATOM 2491 N N . ILE A 1 305 ? -19.253 -12.844 7.495 1.00 62.59 305 ILE A N 1
ATOM 2492 C CA . ILE A 1 305 ? -18.034 -12.059 7.773 1.00 62.59 305 ILE A CA 1
ATOM 2493 C C . ILE A 1 305 ? -18.401 -10.663 8.295 1.00 62.59 305 ILE A C 1
ATOM 2495 O O . ILE A 1 305 ? -17.640 -10.048 9.032 1.00 62.59 305 ILE A O 1
ATOM 2499 N N . ALA A 1 306 ? -19.608 -10.190 7.984 1.00 56.22 306 ALA A N 1
ATOM 2500 C CA . ALA A 1 306 ? -20.140 -8.953 8.522 1.00 56.22 306 ALA A CA 1
ATOM 2501 C C . ALA A 1 306 ? -21.345 -9.250 9.427 1.00 56.22 306 ALA A C 1
ATOM 2503 O O . ALA A 1 306 ? -22.250 -9.984 9.003 1.00 56.22 306 ALA A O 1
ATOM 2504 N N . PRO A 1 307 ? -21.468 -8.627 10.618 1.00 46.97 307 PRO A N 1
ATOM 2505 C CA . PRO A 1 307 ? -22.808 -8.350 11.113 1.00 46.97 307 PRO A CA 1
ATOM 2506 C C . PRO A 1 307 ? -23.553 -7.614 9.986 1.00 46.97 307 PRO A C 1
ATOM 2508 O O . PRO A 1 307 ? -22.951 -6.749 9.342 1.00 46.97 307 PRO A O 1
ATOM 2511 N N . PRO A 1 308 ? -24.820 -7.968 9.689 1.00 41.25 308 PRO A N 1
ATOM 2512 C CA . PRO A 1 308 ? -25.574 -7.341 8.611 1.00 41.25 308 PRO A CA 1
ATOM 2513 C C . PRO A 1 308 ? -25.414 -5.841 8.753 1.00 41.25 308 PRO A C 1
ATOM 2515 O O . PRO A 1 308 ? -25.640 -5.321 9.845 1.00 41.25 308 PRO A O 1
ATOM 2518 N N . SER A 1 309 ? -24.954 -5.196 7.682 1.00 43.41 309 SER A N 1
ATOM 2519 C CA . SER A 1 309 ? -24.687 -3.769 7.615 1.00 43.41 309 SER A CA 1
ATOM 2520 C C . SER A 1 309 ? -25.867 -3.010 8.209 1.00 43.41 309 SER A C 1
ATOM 2522 O O . SER A 1 309 ? -26.855 -2.695 7.548 1.00 43.41 309 SER A O 1
ATOM 2524 N N . LEU A 1 310 ? -25.763 -2.698 9.499 1.00 42.19 310 LEU A N 1
ATOM 2525 C CA . LEU A 1 310 ? -26.609 -1.740 10.177 1.00 42.19 310 LEU A CA 1
ATOM 2526 C C . LEU A 1 310 ? -26.098 -0.378 9.726 1.00 42.19 310 LEU A C 1
ATOM 2528 O O . LEU A 1 310 ? -25.657 0.417 10.541 1.00 42.19 310 LEU A O 1
ATOM 2532 N N . ILE A 1 311 ? -26.132 -0.106 8.418 1.00 47.03 311 ILE A N 1
ATOM 2533 C CA . ILE A 1 311 ? -26.372 1.253 7.972 1.00 47.03 311 ILE A CA 1
ATOM 2534 C C . ILE A 1 311 ? -27.812 1.469 8.417 1.00 47.03 311 ILE A C 1
ATOM 2536 O O . ILE A 1 311 ? -28.722 0.894 7.805 1.00 47.03 311 ILE A O 1
ATOM 2540 N N . PRO A 1 312 ? -28.067 2.187 9.524 1.00 45.59 312 PRO A N 1
ATOM 2541 C CA . PRO A 1 312 ? -29.434 2.413 9.940 1.00 45.59 312 PRO A CA 1
ATOM 2542 C C . PRO A 1 312 ? -30.090 3.121 8.761 1.00 45.59 312 PRO A C 1
ATOM 2544 O O . PRO A 1 312 ? -29.531 4.100 8.258 1.00 45.59 312 PRO A O 1
ATOM 2547 N N . GLN A 1 313 ? -31.222 2.601 8.270 1.00 47.91 313 GLN A N 1
ATOM 2548 C CA . GLN A 1 313 ? -32.015 3.322 7.275 1.00 47.91 313 GLN A CA 1
ATOM 2549 C C . GLN A 1 313 ? -32.119 4.761 7.759 1.00 47.91 313 GLN A C 1
ATOM 2551 O O . GLN A 1 313 ? -32.567 4.971 8.888 1.00 47.91 313 GLN A O 1
ATOM 2556 N N . ALA A 1 314 ? -31.613 5.700 6.950 1.00 49.12 314 ALA A N 1
ATOM 2557 C CA . ALA A 1 314 ? -31.424 7.086 7.344 1.00 49.12 314 ALA A CA 1
ATOM 2558 C C . ALA A 1 314 ? -32.691 7.585 8.039 1.00 49.12 314 ALA A C 1
ATOM 2560 O O . ALA A 1 314 ? -33.720 7.815 7.399 1.00 49.12 314 ALA A O 1
ATOM 2561 N N . LEU A 1 315 ? -32.636 7.698 9.367 1.00 50.31 315 LEU A N 1
ATOM 2562 C CA . LEU A 1 315 ? -33.728 8.303 10.102 1.00 50.31 315 LEU A CA 1
ATOM 2563 C C . LEU A 1 315 ? -33.767 9.760 9.636 1.00 50.31 315 LEU A C 1
ATOM 2565 O O . LEU A 1 315 ? -32.707 10.391 9.569 1.00 50.31 315 LEU A O 1
ATOM 2569 N N . PRO A 1 316 ? -34.943 10.309 9.294 1.00 48.09 316 PRO A N 1
ATOM 2570 C CA . PRO A 1 316 ? -35.087 11.716 8.955 1.00 48.09 316 PRO A CA 1
ATOM 2571 C C . PRO A 1 316 ? -34.886 12.554 10.228 1.00 48.09 316 PRO A C 1
ATOM 2573 O O . PRO A 1 316 ? -35.827 13.060 10.829 1.00 48.09 316 PRO A O 1
ATOM 2576 N N . SER A 1 317 ? -33.638 12.642 10.678 1.00 57.47 317 SER A N 1
ATOM 2577 C CA . SER A 1 317 ? -33.161 13.564 11.697 1.00 57.47 317 SER A CA 1
ATOM 2578 C C . SER A 1 317 ? -32.881 14.903 11.024 1.00 57.47 317 SER A C 1
ATOM 2580 O O . SER A 1 317 ? -32.233 14.953 9.977 1.00 57.47 317 SER A O 1
ATOM 2582 N N . ALA A 1 318 ? -33.369 15.989 11.626 1.00 62.81 318 ALA A N 1
ATOM 2583 C CA . ALA A 1 318 ? -33.063 17.352 11.192 1.00 62.81 318 ALA A CA 1
ATOM 2584 C C . ALA A 1 318 ? -31.595 17.732 11.460 1.00 62.81 318 ALA A C 1
ATOM 2586 O O . ALA A 1 318 ? -31.057 18.617 10.791 1.00 62.81 318 ALA A O 1
ATOM 2587 N N . ASP A 1 319 ? -30.943 17.037 12.393 1.00 78.31 319 ASP A N 1
ATOM 2588 C CA . ASP A 1 319 ? -29.556 17.280 12.752 1.00 78.31 319 ASP A CA 1
ATOM 2589 C C . ASP A 1 319 ? -28.651 16.380 11.910 1.00 78.31 319 ASP A C 1
ATOM 2591 O O . ASP A 1 319 ? -28.716 15.148 11.969 1.00 78.31 319 ASP A O 1
ATOM 2595 N N . ARG A 1 320 ? -27.834 17.029 11.076 1.00 89.44 320 ARG A N 1
ATOM 2596 C CA . ARG A 1 320 ? -26.755 16.423 10.292 1.00 89.44 320 ARG A CA 1
ATOM 2597 C C . ARG A 1 320 ? -25.425 16.954 10.798 1.00 89.44 320 ARG A C 1
ATOM 2599 O O . ARG A 1 320 ? -25.331 18.117 11.199 1.00 89.44 320 ARG A O 1
ATOM 2606 N N . LEU A 1 321 ? -24.390 16.132 10.729 1.00 94.25 321 LEU A N 1
ATOM 2607 C CA . LEU A 1 321 ? -23.058 16.538 11.133 1.00 94.25 321 LEU A CA 1
ATOM 2608 C C . LEU A 1 321 ? -22.494 17.536 10.114 1.00 94.25 321 LEU A C 1
ATOM 2610 O O . LEU A 1 321 ? -22.338 17.213 8.939 1.00 94.25 321 LEU A O 1
ATOM 2614 N N . SER A 1 322 ? -22.205 18.758 10.560 1.00 95.56 322 SER A N 1
ATOM 2615 C CA . SER A 1 322 ? -21.505 19.753 9.739 1.00 95.56 322 SER A CA 1
ATOM 2616 C C . SER A 1 322 ? -19.996 19.516 9.726 1.00 95.56 322 SER A C 1
ATOM 2618 O O . SER A 1 322 ? -19.437 18.959 10.676 1.00 95.56 322 SER A O 1
ATOM 2620 N N . GLY A 1 323 ? -19.302 20.035 8.707 1.00 95.94 323 GLY A N 1
ATOM 2621 C CA . GLY A 1 323 ? -17.834 19.965 8.638 1.00 95.94 323 GLY A CA 1
ATOM 2622 C C . GLY A 1 323 ? -17.126 20.530 9.880 1.00 95.94 323 GLY A C 1
ATOM 2623 O O . GLY A 1 323 ? -16.166 19.939 10.375 1.00 95.94 323 GLY A O 1
ATOM 2624 N N . GLN A 1 324 ? -17.640 21.624 10.455 1.00 95.31 324 GLN A N 1
ATOM 2625 C CA . GLN A 1 324 ? -17.073 22.217 11.670 1.00 95.31 324 GLN A CA 1
ATOM 2626 C C . GLN A 1 324 ? -17.295 21.330 12.905 1.00 95.31 324 GLN A C 1
ATOM 2628 O O . GLN A 1 324 ? -16.400 21.205 13.743 1.00 95.31 324 GLN A O 1
ATOM 2633 N N . GLN A 1 325 ? -18.479 20.724 13.047 1.00 95.69 325 GLN A N 1
ATOM 2634 C CA . GLN A 1 325 ? -18.752 19.784 14.139 1.00 95.69 325 GLN A CA 1
ATOM 2635 C C . GLN A 1 325 ? -17.873 18.540 14.016 1.00 95.69 325 GLN A C 1
ATOM 2637 O O . GLN A 1 325 ? -17.275 18.137 15.007 1.00 95.69 325 GLN A O 1
ATOM 2642 N N . PHE A 1 326 ? -17.722 17.991 12.810 1.00 96.69 326 PHE A N 1
ATOM 2643 C CA . PHE A 1 326 ? -16.853 16.845 12.554 1.00 96.69 326 PHE A CA 1
ATOM 2644 C C . PHE A 1 326 ? -15.396 17.121 12.952 1.00 96.69 326 PHE A C 1
ATOM 2646 O O . PHE A 1 326 ? -14.813 16.365 13.726 1.00 96.69 326 PHE A O 1
ATOM 2653 N N . LEU A 1 327 ? -14.823 18.254 12.532 1.00 96.50 327 LEU A N 1
ATOM 2654 C CA . LEU A 1 327 ? -13.460 18.632 12.927 1.00 96.50 327 LEU A CA 1
ATOM 2655 C C . LEU A 1 327 ? -13.324 18.867 14.440 1.00 96.50 327 LEU A C 1
ATOM 2657 O O . LEU A 1 327 ? -12.294 18.530 15.022 1.00 96.50 327 LEU A O 1
ATOM 2661 N N . LYS A 1 328 ? -14.359 19.398 15.107 1.00 95.50 328 LYS A N 1
ATOM 2662 C CA . LYS A 1 328 ? -14.385 19.509 16.576 1.00 95.50 328 LYS A CA 1
ATOM 2663 C C . LYS A 1 328 ? -14.389 18.138 17.256 1.00 95.50 328 LYS A C 1
ATOM 2665 O O . LYS A 1 328 ? -13.726 17.995 18.281 1.00 95.50 328 LYS A O 1
ATOM 2670 N N . ILE A 1 329 ? -15.107 17.156 16.705 1.00 96.00 329 ILE A N 1
ATOM 2671 C CA . ILE A 1 329 ? -15.111 15.773 17.205 1.00 96.00 329 ILE A CA 1
ATOM 2672 C C . ILE A 1 329 ? -13.713 15.175 17.074 1.00 96.00 329 ILE A C 1
ATOM 2674 O O . ILE A 1 329 ? -13.168 14.736 18.081 1.00 96.00 329 ILE A O 1
ATOM 2678 N N . LEU A 1 330 ? -13.092 15.250 15.893 1.00 95.94 330 LEU A N 1
ATOM 2679 C CA . LEU A 1 330 ? -11.729 14.746 15.695 1.00 95.94 330 LEU A CA 1
ATOM 2680 C C . LEU A 1 330 ? -10.710 15.457 16.596 1.00 95.94 330 LEU A C 1
ATOM 2682 O O . LEU A 1 330 ? -9.840 14.812 17.163 1.00 95.94 330 LEU A O 1
ATOM 2686 N N . ASN A 1 331 ? -10.836 16.770 16.807 1.00 95.56 331 ASN A N 1
ATOM 2687 C CA . ASN A 1 331 ? -9.955 17.500 17.727 1.00 95.56 331 ASN A CA 1
ATOM 2688 C C . ASN A 1 331 ? -10.121 17.050 19.188 1.00 95.56 331 ASN A C 1
ATOM 2690 O O . ASN A 1 331 ? -9.171 17.085 19.966 1.00 95.56 331 ASN A O 1
ATOM 2694 N N . LYS A 1 332 ? -11.340 16.661 19.578 1.00 95.06 332 LYS A N 1
ATOM 2695 C CA . LYS A 1 332 ? -11.629 16.131 20.913 1.00 95.06 332 LYS A CA 1
ATOM 2696 C C . LYS A 1 332 ? -11.149 14.684 21.059 1.00 95.06 332 LYS A C 1
ATOM 2698 O O . LYS A 1 332 ? -10.688 14.314 22.135 1.00 95.06 332 LYS A O 1
ATOM 2703 N N . PHE A 1 333 ? -11.255 13.897 19.991 1.00 93.94 333 PHE A N 1
ATOM 2704 C CA . PHE A 1 333 ? -10.992 12.462 19.958 1.00 93.94 333 PHE A CA 1
ATOM 2705 C C . PHE A 1 333 ? -10.123 12.092 18.743 1.00 93.94 333 PHE A C 1
ATOM 2707 O O . PHE A 1 333 ? -10.596 11.445 17.808 1.00 93.94 333 PHE A O 1
ATOM 2714 N N . PRO A 1 334 ? -8.842 12.504 18.723 1.00 92.50 334 PRO A N 1
ATOM 2715 C CA . PRO A 1 334 ? -7.961 12.278 17.574 1.00 92.50 334 PRO A CA 1
ATOM 2716 C C . PRO A 1 334 ? -7.661 10.794 17.331 1.00 92.50 334 PRO A C 1
ATOM 2718 O O . PRO A 1 334 ? -7.355 10.410 16.207 1.00 92.50 334 PRO A O 1
ATOM 2721 N N . TYR A 1 335 ? -7.786 9.964 18.370 1.00 89.25 335 TYR A N 1
ATOM 2722 C CA . TYR A 1 335 ? -7.621 8.512 18.308 1.00 89.25 335 TYR A CA 1
ATOM 2723 C C . TYR A 1 335 ? -8.709 7.804 17.494 1.00 89.25 335 TYR A C 1
ATOM 2725 O O . TYR A 1 335 ? -8.526 6.648 17.145 1.00 89.25 335 TYR A O 1
ATOM 2733 N N . LEU A 1 336 ? -9.824 8.475 17.158 1.00 91.88 336 LEU A N 1
ATOM 2734 C CA . LEU A 1 336 ? -10.840 7.891 16.276 1.00 91.88 336 LEU A CA 1
ATOM 2735 C C . LEU A 1 336 ? -10.242 7.462 14.930 1.00 91.88 336 LEU A C 1
ATOM 2737 O O . LEU A 1 336 ? -10.770 6.544 14.320 1.00 91.88 336 LEU A O 1
ATOM 2741 N N . ILE A 1 337 ? -9.151 8.104 14.494 1.00 93.50 337 ILE A N 1
ATOM 2742 C CA . ILE A 1 337 ? -8.340 7.673 13.354 1.00 93.50 337 ILE A CA 1
ATOM 2743 C C . ILE A 1 337 ? -7.391 6.564 13.847 1.00 93.50 337 ILE A C 1
ATOM 2745 O O . ILE A 1 337 ? -6.479 6.881 14.620 1.00 93.50 337 ILE A O 1
ATOM 2749 N N . PRO A 1 338 ? -7.543 5.302 13.399 1.00 90.19 338 PRO A N 1
ATOM 2750 C CA . PRO A 1 338 ? -6.817 4.142 13.932 1.00 90.19 338 PRO A CA 1
ATOM 2751 C C . PRO A 1 338 ? -5.389 4.045 13.378 1.00 90.19 338 PRO A C 1
ATOM 2753 O O . PRO A 1 338 ? -4.970 3.017 12.864 1.00 90.19 338 PRO A O 1
ATOM 2756 N N . ARG A 1 339 ? -4.629 5.136 13.452 1.00 90.12 339 ARG A N 1
ATOM 2757 C CA . ARG A 1 339 ? -3.321 5.275 12.799 1.00 90.12 339 ARG A CA 1
ATOM 2758 C C . ARG A 1 339 ? -2.285 4.246 13.265 1.00 90.12 339 ARG A C 1
ATOM 2760 O O . ARG A 1 339 ? -1.561 3.741 12.429 1.00 90.12 339 ARG A O 1
ATOM 2767 N N . GLY A 1 340 ? -2.288 3.867 14.543 1.00 85.00 340 GLY A N 1
ATOM 2768 C CA . GLY A 1 340 ? -1.351 2.857 15.042 1.00 85.00 340 GLY A CA 1
ATOM 2769 C C . GLY A 1 340 ? -1.721 1.411 14.712 1.00 85.00 340 GLY A C 1
ATOM 2770 O O . GLY A 1 340 ? -0.853 0.559 14.755 1.00 85.00 340 GLY A O 1
ATOM 2771 N N . ALA A 1 341 ? -2.979 1.130 14.361 1.00 83.69 341 ALA A N 1
ATOM 2772 C CA . ALA A 1 341 ? -3.387 -0.193 13.878 1.00 83.69 341 ALA A CA 1
ATOM 2773 C C . ALA A 1 341 ? -3.351 -0.278 12.345 1.00 83.69 341 ALA A C 1
ATOM 2775 O O . ALA A 1 341 ? -3.073 -1.327 11.776 1.00 83.69 341 ALA A O 1
ATOM 2776 N N . ARG A 1 342 ? -3.636 0.841 11.670 1.00 85.06 342 ARG A N 1
ATOM 2777 C CA . ARG A 1 342 ? -3.689 0.968 10.213 1.00 85.06 342 ARG A CA 1
ATOM 2778 C C . ARG A 1 342 ? -3.173 2.357 9.806 1.00 85.06 342 ARG A C 1
ATOM 2780 O O . ARG A 1 342 ? -3.974 3.290 9.658 1.00 85.06 342 ARG A O 1
ATOM 2787 N N . PRO A 1 343 ? -1.846 2.525 9.635 1.00 87.75 343 PRO A N 1
ATOM 2788 C CA . PRO A 1 343 ? -1.214 3.825 9.370 1.00 87.75 343 PRO A CA 1
ATOM 2789 C C . PRO A 1 343 ? -1.771 4.552 8.145 1.00 87.75 343 PRO A C 1
ATOM 2791 O O . PRO A 1 343 ? -1.894 5.775 8.135 1.00 87.75 343 PRO A O 1
ATOM 2794 N N . THR A 1 344 ? -2.216 3.809 7.136 1.00 87.75 344 THR A N 1
ATOM 2795 C CA . THR A 1 344 ? -2.856 4.311 5.908 1.00 87.75 344 THR A CA 1
ATOM 2796 C C . THR A 1 344 ? -4.164 5.077 6.168 1.00 87.75 344 THR A C 1
ATOM 2798 O O . THR A 1 344 ? -4.542 5.946 5.378 1.00 87.75 344 THR A O 1
ATOM 2801 N N . CYS A 1 345 ? -4.816 4.899 7.326 1.00 91.50 345 CYS A N 1
ATOM 2802 C CA . CYS A 1 345 ? -6.001 5.675 7.712 1.00 91.50 345 CYS A CA 1
ATOM 2803 C C . CYS A 1 345 ? -5.744 7.188 7.814 1.00 91.50 345 CYS A C 1
ATOM 2805 O O . CYS A 1 345 ? -6.693 7.975 7.789 1.00 91.50 345 CYS A O 1
ATOM 2807 N N . VAL A 1 346 ? -4.486 7.641 7.870 1.00 94.88 346 VAL A N 1
ATOM 2808 C CA . VAL A 1 346 ? -4.153 9.073 7.776 1.00 94.88 346 VAL A CA 1
ATOM 2809 C C . VAL A 1 346 ? -4.600 9.698 6.447 1.00 94.88 346 VAL A C 1
ATOM 2811 O O . VAL A 1 346 ? -4.828 10.905 6.380 1.00 94.88 346 VAL A O 1
ATOM 2814 N N . PHE A 1 347 ? -4.804 8.896 5.399 1.00 94.75 347 PHE A N 1
ATOM 2815 C CA . PHE A 1 347 ? -5.215 9.350 4.069 1.00 94.75 347 PHE A CA 1
ATOM 2816 C C . PHE A 1 347 ? -6.731 9.467 3.879 1.00 94.75 347 PHE A C 1
ATOM 2818 O O . PHE A 1 347 ? -7.190 9.718 2.761 1.00 94.75 347 PHE A O 1
ATOM 2825 N N . PHE A 1 348 ? -7.525 9.334 4.943 1.00 95.44 348 PHE A N 1
ATOM 2826 C CA . PHE A 1 348 ? -8.991 9.311 4.878 1.00 95.44 348 PHE A CA 1
ATOM 2827 C C . PHE A 1 348 ? -9.625 10.557 4.218 1.00 95.44 348 PHE A C 1
ATOM 2829 O O . PHE A 1 348 ? -10.750 10.498 3.735 1.00 95.44 348 PHE A O 1
ATOM 2836 N N . LEU A 1 349 ? -8.914 11.695 4.162 1.00 95.94 349 LEU A N 1
ATOM 2837 C CA . LEU A 1 349 ? -9.366 12.932 3.498 1.00 95.94 349 LEU A CA 1
ATOM 2838 C C . LEU A 1 349 ? -8.661 13.231 2.161 1.00 95.94 349 LEU A C 1
ATOM 2840 O O . LEU A 1 349 ? -8.969 14.240 1.508 1.00 95.94 349 LEU A O 1
ATOM 2844 N N . SER A 1 350 ? -7.733 12.380 1.718 1.00 93.62 350 SER A N 1
ATOM 2845 C CA . SER A 1 350 ? -6.909 12.608 0.523 1.00 93.62 350 SER A CA 1
ATOM 2846 C C . SER A 1 350 ? -7.744 12.730 -0.753 1.00 93.62 350 SER A C 1
ATOM 2848 O O . SER A 1 350 ? -7.501 13.626 -1.573 1.00 93.62 350 SER A O 1
ATOM 2850 N N . SER A 1 351 ? -8.778 11.902 -0.900 1.00 92.31 351 SER A N 1
ATOM 2851 C CA . SER A 1 351 ? -9.729 11.892 -2.018 1.00 92.31 351 SER A CA 1
ATOM 2852 C C . SER A 1 351 ? -11.172 11.767 -1.500 1.00 92.31 351 SER A C 1
ATOM 2854 O O . SER A 1 351 ? -11.385 11.579 -0.303 1.00 92.31 351 SER A O 1
ATOM 2856 N N . LEU A 1 352 ? -12.166 11.956 -2.377 1.00 92.88 352 LEU A N 1
ATOM 2857 C CA . LEU A 1 352 ? -13.557 11.685 -1.999 1.00 92.88 352 LEU A CA 1
ATOM 2858 C C . LEU A 1 352 ? -13.772 10.181 -1.821 1.00 92.88 352 LEU A C 1
ATOM 2860 O O . LEU A 1 352 ? -14.472 9.792 -0.897 1.00 92.88 352 LEU A O 1
ATOM 2864 N N . ASP A 1 353 ? -13.168 9.366 -2.682 1.00 90.31 353 ASP A N 1
ATOM 2865 C CA . ASP A 1 353 ? -13.349 7.917 -2.673 1.00 90.31 353 ASP A CA 1
ATOM 2866 C C . ASP A 1 353 ? -12.782 7.315 -1.385 1.00 90.31 353 ASP A C 1
ATOM 2868 O O . ASP A 1 353 ? -13.526 6.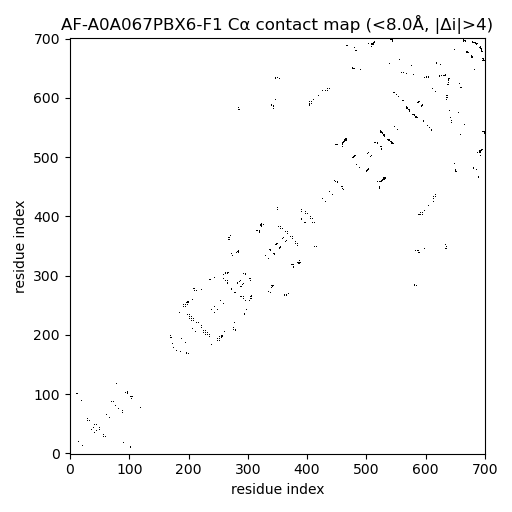644 -0.677 1.00 90.31 353 ASP A O 1
ATOM 2872 N N . ASN A 1 354 ? -11.573 7.725 -0.972 1.00 91.00 354 ASN A N 1
ATOM 2873 C CA . ASN A 1 354 ? -11.009 7.367 0.334 1.00 91.00 354 ASN A CA 1
ATOM 2874 C C . ASN A 1 354 ? -11.965 7.740 1.471 1.00 91.00 354 ASN A C 1
ATOM 2876 O O . ASN A 1 354 ? -12.165 6.962 2.394 1.00 91.00 354 ASN A O 1
ATOM 2880 N N . PHE A 1 355 ? -12.566 8.937 1.423 1.00 95.19 355 PHE A N 1
ATOM 2881 C CA . PHE A 1 355 ? -13.485 9.367 2.475 1.00 95.19 355 PHE A CA 1
ATOM 2882 C C . PHE A 1 355 ? -14.773 8.541 2.495 1.00 95.19 355 PHE A C 1
ATOM 2884 O O . PHE A 1 355 ? -15.323 8.302 3.561 1.00 95.19 355 PHE A O 1
ATOM 2891 N N . LEU A 1 356 ? -15.287 8.117 1.342 1.00 92.44 356 LEU A N 1
ATOM 2892 C CA . LEU A 1 356 ? -16.480 7.270 1.275 1.00 92.44 356 LEU A CA 1
ATOM 2893 C C . LEU A 1 356 ? -16.193 5.851 1.758 1.00 92.44 356 LEU A C 1
ATOM 2895 O O . LEU A 1 356 ? -17.013 5.280 2.479 1.00 92.44 356 LEU A O 1
ATOM 2899 N N . GLU A 1 357 ? -15.034 5.321 1.385 1.00 87.62 357 GLU A N 1
ATOM 2900 C CA . GLU A 1 357 ? -14.543 4.024 1.822 1.00 87.62 357 GLU A CA 1
ATOM 2901 C C . GLU A 1 357 ? -14.382 4.004 3.343 1.00 87.62 357 GLU A C 1
ATOM 2903 O O . GLU A 1 357 ? -15.078 3.250 4.013 1.00 87.62 357 GLU A O 1
ATOM 2908 N N . VAL A 1 358 ? -13.579 4.913 3.912 1.00 91.81 358 VAL A N 1
ATOM 2909 C CA . VAL A 1 358 ? -13.361 4.984 5.367 1.00 91.81 358 VAL A CA 1
ATOM 2910 C C . VAL A 1 358 ? -14.622 5.353 6.145 1.00 91.81 358 VAL A C 1
ATOM 2912 O O . VAL A 1 358 ? -14.779 4.926 7.285 1.00 91.81 358 VAL A O 1
ATOM 2915 N N . TRP A 1 359 ? -15.533 6.143 5.559 1.00 93.88 359 TRP A N 1
ATOM 2916 C CA . TRP A 1 359 ? -16.827 6.457 6.166 1.00 93.88 359 TRP A CA 1
ATOM 2917 C C . TRP A 1 359 ? -17.656 5.197 6.357 1.00 93.88 359 TRP A C 1
ATOM 2919 O O . TRP A 1 359 ? -18.236 5.015 7.424 1.00 93.88 359 TRP A O 1
ATOM 2929 N N . THR A 1 360 ? -17.705 4.357 5.325 1.00 89.62 360 THR A N 1
ATOM 2930 C CA . THR A 1 360 ? -18.482 3.118 5.328 1.00 89.62 360 THR A CA 1
ATOM 2931 C C . THR A 1 360 ? -17.815 2.062 6.193 1.00 89.62 360 THR A C 1
ATOM 2933 O O . THR A 1 360 ? -18.512 1.463 7.004 1.00 89.62 360 THR A O 1
ATOM 2936 N N . SER A 1 361 ? -16.493 1.905 6.067 1.00 85.62 361 SER A N 1
ATOM 2937 C CA . SER A 1 361 ? -15.749 0.874 6.778 1.00 85.62 361 SER A CA 1
ATOM 2938 C C . SER A 1 361 ? -15.672 1.174 8.267 1.00 85.62 361 SER A C 1
ATOM 2940 O O . SER A 1 361 ? -16.320 0.503 9.041 1.00 85.62 361 SER A O 1
ATOM 2942 N N . TRP A 1 362 ? -14.952 2.199 8.725 1.00 90.94 362 TRP A N 1
ATOM 2943 C CA . TRP A 1 362 ? -14.692 2.338 10.166 1.00 90.94 362 TRP A CA 1
ATOM 2944 C C . TRP A 1 362 ? -15.202 3.631 10.797 1.00 90.94 362 TRP A C 1
ATOM 2946 O O . TRP A 1 362 ? -15.584 3.632 11.968 1.00 90.94 362 TRP A O 1
ATOM 2956 N N . LEU A 1 363 ? -15.246 4.747 10.072 1.00 93.19 363 LEU A N 1
ATOM 2957 C CA . LEU A 1 363 ? -15.479 6.063 10.669 1.00 93.19 363 LEU A CA 1
ATOM 2958 C C . LEU A 1 363 ? -16.934 6.252 11.121 1.00 93.19 363 LEU A C 1
ATOM 2960 O O . LEU A 1 363 ? -17.158 6.677 12.256 1.00 93.19 363 LEU A O 1
ATOM 2964 N N . CYS A 1 364 ? -17.930 5.923 10.290 1.00 93.00 364 CYS A N 1
ATOM 2965 C CA . CYS A 1 364 ? -19.342 6.033 10.682 1.00 93.00 364 CYS A CA 1
ATOM 2966 C C . CYS A 1 364 ? -19.716 5.046 11.806 1.00 93.00 364 CYS A C 1
ATOM 2968 O O . CYS A 1 364 ? -20.269 5.503 12.815 1.00 93.00 364 CYS A O 1
ATOM 2970 N N . PRO A 1 365 ? -19.376 3.739 11.722 1.00 89.81 365 PRO A N 1
ATOM 2971 C CA . PRO A 1 365 ? -19.630 2.793 12.813 1.00 89.81 365 PRO A CA 1
ATOM 2972 C C . PRO A 1 365 ? -19.001 3.237 14.134 1.00 89.81 365 PRO A C 1
ATOM 2974 O O . PRO A 1 365 ? -19.666 3.252 15.168 1.00 89.81 365 PRO A O 1
ATOM 2977 N N . THR A 1 366 ? -17.752 3.706 14.097 1.00 89.88 366 THR A N 1
ATOM 2978 C CA . THR A 1 366 ? -17.061 4.182 15.300 1.00 89.88 366 THR A CA 1
ATOM 2979 C C . THR A 1 366 ? -17.744 5.419 15.880 1.00 89.88 366 THR A C 1
ATOM 2981 O O . THR A 1 366 ? -18.026 5.459 17.074 1.00 89.88 366 THR A O 1
ATOM 2984 N N . LEU A 1 367 ? -18.101 6.418 15.068 1.00 92.25 367 LEU A N 1
ATOM 2985 C CA . LEU A 1 367 ? -18.826 7.596 15.565 1.00 92.25 367 LEU A CA 1
ATOM 2986 C C . LEU A 1 367 ? -20.176 7.221 16.204 1.00 92.25 367 LEU A C 1
ATOM 2988 O O . LEU A 1 367 ? -20.531 7.772 17.250 1.00 92.25 367 LEU A O 1
ATOM 2992 N N . ASN A 1 368 ? -20.891 6.249 15.633 1.00 89.44 368 ASN A N 1
ATOM 2993 C CA . ASN A 1 368 ? -22.111 5.696 16.221 1.00 89.44 368 ASN A CA 1
ATOM 2994 C C . ASN A 1 368 ? -21.860 5.057 17.596 1.00 89.44 368 ASN A C 1
ATOM 2996 O O . ASN A 1 368 ? -22.608 5.344 18.534 1.00 89.44 368 ASN A O 1
ATOM 3000 N N . CYS A 1 369 ? -20.798 4.258 17.746 1.00 85.00 369 CYS A N 1
ATOM 3001 C CA . CYS A 1 369 ? -20.398 3.663 19.029 1.00 85.00 369 CYS A CA 1
ATOM 3002 C C . CYS A 1 369 ? -20.096 4.726 20.098 1.00 85.00 369 CYS A C 1
ATOM 3004 O O . CYS A 1 369 ? -20.416 4.538 21.269 1.00 85.00 369 CYS A O 1
ATOM 3006 N N . PHE A 1 370 ? -19.563 5.883 19.695 1.00 86.25 370 PHE A N 1
ATOM 3007 C CA . PHE A 1 370 ? -19.316 7.031 20.578 1.00 86.25 370 PHE A CA 1
ATOM 3008 C C . PHE A 1 370 ? -20.556 7.918 20.813 1.00 86.25 370 PHE A C 1
ATOM 3010 O O . PHE A 1 370 ? -20.463 8.962 21.462 1.00 86.25 370 PHE A O 1
ATOM 3017 N N . GLY A 1 371 ? -21.729 7.508 20.322 1.00 89.94 371 GLY A N 1
ATOM 3018 C CA . GLY A 1 371 ? -23.012 8.160 20.587 1.00 89.94 371 GLY A CA 1
ATOM 3019 C C . GLY A 1 371 ? -23.382 9.301 19.635 1.00 89.94 371 GLY A C 1
ATOM 3020 O O . GLY A 1 371 ? -24.380 9.979 19.880 1.00 89.94 371 GLY A O 1
ATOM 3021 N N . TYR A 1 372 ? -22.636 9.509 18.546 1.00 90.81 372 TYR A N 1
ATOM 3022 C CA . TYR A 1 372 ? -22.911 10.546 17.543 1.00 90.81 372 TYR A CA 1
ATOM 3023 C C . TYR A 1 372 ? -23.965 10.091 16.529 1.00 90.81 372 TYR A C 1
ATOM 3025 O O . TYR A 1 372 ? -23.650 9.766 15.389 1.00 90.81 372 TYR A O 1
ATOM 3033 N N . LYS A 1 373 ? -25.237 10.049 16.932 1.00 88.06 373 LYS A N 1
ATOM 3034 C CA . LYS A 1 373 ? -26.333 9.490 16.113 1.00 88.06 373 LYS A CA 1
ATOM 3035 C C . LYS A 1 373 ? -26.608 10.260 14.816 1.00 88.06 373 LYS A C 1
ATOM 3037 O O . LYS A 1 373 ? -27.184 9.686 13.890 1.00 88.06 373 LYS A O 1
ATOM 3042 N N . GLU A 1 374 ? -26.197 11.526 14.737 1.00 89.88 374 GLU A N 1
ATOM 3043 C CA . GLU A 1 374 ? -26.350 12.406 13.571 1.00 89.88 374 GLU A CA 1
ATOM 3044 C C . GLU A 1 374 ? -25.570 11.902 12.349 1.00 89.88 374 GLU A C 1
ATOM 3046 O O . GLU A 1 374 ? -25.847 12.310 11.221 1.00 89.88 374 GLU A O 1
ATOM 3051 N N . VAL A 1 375 ? -24.603 10.995 12.527 1.00 91.12 375 VAL A N 1
ATOM 3052 C CA . VAL A 1 375 ? -23.851 10.421 11.401 1.00 91.12 375 VAL A CA 1
ATOM 3053 C C . VAL A 1 375 ? -24.744 9.592 10.476 1.00 91.12 375 VAL A C 1
ATOM 3055 O O . VAL A 1 375 ? -24.526 9.588 9.270 1.00 91.12 375 VAL A O 1
ATOM 3058 N N . ASN A 1 376 ? -25.821 8.995 10.999 1.00 88.56 376 ASN A N 1
ATOM 3059 C CA . ASN A 1 376 ? -26.744 8.163 10.215 1.00 88.56 376 ASN A CA 1
ATOM 3060 C C . ASN A 1 376 ? -27.610 8.968 9.234 1.00 88.56 376 ASN A C 1
ATOM 3062 O O . ASN A 1 376 ? -28.069 8.434 8.227 1.00 88.56 376 ASN A O 1
ATOM 3066 N N . SER A 1 377 ? -27.842 10.252 9.515 1.00 89.00 377 SER A N 1
ATOM 3067 C CA . SER A 1 377 ? -28.536 11.194 8.623 1.00 89.00 377 SER A CA 1
ATOM 3068 C C . SER A 1 377 ? -27.565 12.031 7.782 1.00 89.00 377 SER A C 1
ATOM 3070 O O . SER A 1 377 ? -27.990 12.838 6.949 1.00 89.00 377 SER A O 1
ATOM 3072 N N . THR A 1 378 ? -26.255 11.872 7.984 1.00 92.81 378 THR A N 1
ATOM 3073 C CA . THR A 1 378 ? -25.237 12.690 7.327 1.00 92.81 378 THR A CA 1
ATOM 3074 C C . THR A 1 378 ? -24.887 12.130 5.954 1.00 92.81 378 THR A C 1
ATOM 3076 O O . THR A 1 378 ? -24.483 10.981 5.814 1.00 92.81 378 THR A O 1
ATOM 3079 N N . ASN A 1 379 ? -24.985 12.965 4.916 1.00 93.69 379 ASN A N 1
ATOM 3080 C CA . ASN A 1 379 ? -24.478 12.613 3.593 1.00 93.69 379 ASN A CA 1
ATOM 3081 C C . ASN A 1 379 ? -22.940 12.741 3.578 1.00 93.69 379 ASN A C 1
ATOM 3083 O O . ASN A 1 379 ? -22.441 13.869 3.676 1.00 93.69 379 ASN A O 1
ATOM 3087 N N . PRO A 1 380 ? -22.175 11.646 3.403 1.00 95.88 380 PRO A N 1
ATOM 3088 C CA . PRO A 1 380 ? -20.719 11.699 3.509 1.00 95.88 380 PRO A CA 1
ATOM 3089 C C . PRO A 1 380 ? -20.070 12.537 2.399 1.00 95.88 380 PRO A C 1
ATOM 3091 O O . PRO A 1 380 ? -19.080 13.218 2.649 1.00 95.88 380 PRO A O 1
ATOM 3094 N N . LYS A 1 381 ? -20.659 12.597 1.194 1.00 96.06 381 LYS A N 1
ATOM 3095 C CA . LYS A 1 381 ? -20.156 13.460 0.108 1.00 96.06 381 LYS A CA 1
ATOM 3096 C C . LYS A 1 381 ? -20.273 14.940 0.472 1.00 96.06 381 LYS A C 1
ATOM 3098 O O . LYS A 1 381 ? -19.340 15.706 0.233 1.00 96.06 381 LYS A O 1
ATOM 3103 N N . SER A 1 382 ? -21.407 15.349 1.044 1.00 95.88 382 SER A N 1
ATOM 3104 C CA . SER A 1 382 ? -21.605 16.726 1.512 1.00 95.88 382 SER A CA 1
ATOM 3105 C C . SER A 1 382 ? -20.682 17.053 2.682 1.00 95.88 382 SER A C 1
ATOM 3107 O O . SER A 1 382 ? -20.016 18.086 2.647 1.00 95.88 382 SER A O 1
ATOM 3109 N N . LEU A 1 383 ? -20.580 16.155 3.668 1.00 97.44 383 LEU A N 1
ATOM 3110 C CA . LEU A 1 383 ? -19.689 16.334 4.812 1.00 97.44 383 LEU A CA 1
ATOM 3111 C C . LEU A 1 383 ? -18.236 16.506 4.363 1.00 97.44 383 LEU A C 1
ATOM 3113 O O . LEU A 1 383 ? -17.582 17.454 4.783 1.00 97.44 383 LEU A O 1
ATOM 3117 N N . TYR A 1 384 ? -17.750 15.655 3.460 1.00 97.25 384 TYR A N 1
ATOM 3118 C CA . TYR A 1 384 ? -16.408 15.764 2.892 1.00 97.25 384 TYR A CA 1
ATOM 3119 C C . TYR A 1 384 ? -16.126 17.157 2.310 1.00 97.25 384 TYR A C 1
ATOM 3121 O O . TYR A 1 384 ? -15.109 17.784 2.611 1.00 97.25 384 TYR A O 1
ATOM 3129 N N . GLN A 1 385 ? -17.047 17.678 1.494 1.00 97.00 385 GLN A N 1
ATOM 3130 C CA . GLN A 1 385 ? -16.914 19.006 0.891 1.00 97.00 385 GLN A CA 1
ATOM 3131 C C . GLN A 1 385 ? -16.909 20.122 1.941 1.00 97.00 385 GLN A C 1
ATOM 3133 O O . GLN A 1 385 ? -16.132 21.073 1.817 1.00 97.00 385 GLN A O 1
ATOM 3138 N N . GLU A 1 386 ? -17.755 20.011 2.966 1.00 97.19 386 GLU A N 1
ATOM 3139 C CA . GLU A 1 386 ? -17.792 20.949 4.087 1.00 97.19 386 GLU A CA 1
ATOM 3140 C C . GLU A 1 386 ? -16.487 20.911 4.889 1.00 97.19 386 GLU A C 1
ATOM 3142 O O . GLU A 1 386 ? -15.891 21.960 5.112 1.00 97.19 386 GLU A O 1
ATOM 3147 N N . VAL A 1 387 ? -15.977 19.726 5.239 1.00 97.00 387 VAL A N 1
ATOM 3148 C CA . VAL A 1 387 ? -14.696 19.551 5.944 1.00 97.00 387 VAL A CA 1
ATOM 3149 C C . VAL A 1 387 ? -13.555 20.199 5.164 1.00 97.00 387 VAL A C 1
ATOM 3151 O O . VAL A 1 387 ? -12.814 21.010 5.716 1.00 97.00 387 VAL A O 1
ATOM 3154 N N . LEU A 1 388 ? -13.454 19.940 3.857 1.00 95.69 388 LEU A N 1
ATOM 3155 C CA . LEU A 1 388 ? -12.433 20.568 3.016 1.00 95.69 388 LEU A CA 1
ATOM 3156 C C . LEU A 1 388 ? -12.580 22.090 2.915 1.00 95.69 388 LEU A C 1
ATOM 3158 O O . LEU A 1 388 ? -11.587 22.792 2.719 1.00 95.69 388 LEU A O 1
ATOM 3162 N N . LYS A 1 389 ? -13.805 22.618 2.984 1.00 95.69 389 LYS A N 1
ATOM 3163 C CA . LYS A 1 389 ? -14.045 24.064 3.016 1.00 95.69 389 LYS A CA 1
ATOM 3164 C C . LYS A 1 389 ? -13.542 24.656 4.331 1.00 95.69 389 LYS A C 1
ATOM 3166 O O . LYS A 1 389 ? -12.847 25.668 4.287 1.00 95.69 389 LYS A O 1
ATOM 3171 N N . GLU A 1 390 ? -13.836 24.013 5.457 1.00 95.50 390 GLU A N 1
ATOM 3172 C CA . GLU A 1 390 ? -13.369 24.437 6.780 1.00 95.50 390 GLU A CA 1
ATOM 3173 C C . GLU A 1 390 ? -11.840 24.359 6.899 1.00 95.50 390 GLU A C 1
ATOM 3175 O O . GLU A 1 390 ? -11.218 25.292 7.396 1.00 95.50 390 GLU A O 1
ATOM 3180 N N . MET A 1 391 ? -11.205 23.315 6.352 1.00 94.69 391 MET A N 1
ATOM 3181 C CA . MET A 1 391 ? -9.741 23.149 6.351 1.00 94.69 391 MET A CA 1
ATOM 3182 C C . MET A 1 391 ? -8.984 24.247 5.588 1.00 94.69 391 MET A C 1
ATOM 3184 O O . MET A 1 391 ? -7.795 24.447 5.826 1.00 94.69 391 MET A O 1
ATOM 3188 N N . LYS A 1 392 ? -9.638 24.975 4.671 1.00 92.38 392 LYS A N 1
ATOM 3189 C CA . LYS A 1 392 ? -9.028 26.140 4.000 1.00 92.38 392 LYS A CA 1
ATOM 3190 C C . LYS A 1 392 ? -8.899 27.350 4.922 1.00 92.38 392 LYS A C 1
ATOM 3192 O O . LYS A 1 392 ? -8.114 28.245 4.621 1.00 92.38 392 LYS A O 1
ATOM 3197 N N . SER A 1 393 ? -9.675 27.399 6.003 1.00 89.25 393 SER A N 1
ATOM 3198 C CA . SER A 1 393 ? -9.529 28.417 7.035 1.00 89.25 393 SER A CA 1
ATOM 3199 C C . SER A 1 393 ? -8.337 28.057 7.916 1.00 89.25 393 SER A C 1
ATOM 3201 O O . SER A 1 393 ? -8.385 27.078 8.665 1.00 89.25 393 SER A O 1
ATOM 3203 N N . THR A 1 394 ? -7.264 28.848 7.842 1.00 79.56 394 THR A N 1
ATOM 3204 C CA . THR A 1 394 ? -6.057 28.654 8.663 1.00 79.56 394 THR A CA 1
ATOM 3205 C C . THR A 1 394 ? -6.380 28.559 10.150 1.00 79.56 394 THR A C 1
ATOM 3207 O O . THR A 1 394 ? -5.775 27.745 10.839 1.00 79.56 394 THR A O 1
ATOM 3210 N N . ASP A 1 395 ? -7.380 29.304 10.625 1.00 87.56 395 ASP A N 1
ATOM 3211 C CA . ASP A 1 395 ? -7.784 29.326 12.033 1.00 87.56 395 ASP A CA 1
ATOM 3212 C C . ASP A 1 395 ? -8.317 27.974 12.518 1.00 87.56 395 ASP A C 1
ATOM 3214 O O . ASP A 1 395 ? -8.136 27.608 13.676 1.00 87.56 395 ASP A O 1
ATOM 3218 N N . VAL A 1 396 ? -8.982 27.198 11.659 1.00 86.94 396 VAL A N 1
ATOM 3219 C CA . VAL A 1 396 ? -9.539 25.901 12.070 1.00 86.94 396 VAL A CA 1
ATOM 3220 C C . VAL A 1 396 ? -8.414 24.898 12.311 1.00 86.94 396 VAL A C 1
ATOM 3222 O O . VAL A 1 396 ? -8.413 24.218 13.334 1.00 86.94 396 VAL A O 1
ATOM 3225 N N . VAL A 1 397 ? -7.432 24.843 11.407 1.00 87.56 397 VAL A N 1
ATOM 3226 C CA . VAL A 1 397 ? -6.302 23.905 11.492 1.00 87.56 397 VAL A CA 1
ATOM 3227 C C . VAL A 1 397 ? -5.334 24.295 12.613 1.00 87.56 397 VAL A C 1
ATOM 3229 O O . VAL A 1 397 ? -4.858 23.424 13.341 1.00 87.56 397 VAL A O 1
ATOM 3232 N N . THR A 1 398 ? -5.065 25.589 12.811 1.00 88.31 398 THR A N 1
ATOM 3233 C CA . THR A 1 398 ? -4.164 26.060 13.881 1.00 88.31 398 THR A CA 1
ATOM 3234 C C . THR A 1 398 ? -4.731 25.825 15.282 1.00 88.31 398 THR A C 1
ATOM 3236 O O . THR A 1 398 ? -3.960 25.622 16.218 1.00 88.31 398 THR A O 1
ATOM 3239 N N . ASN A 1 399 ? -6.059 25.773 15.429 1.00 92.56 399 ASN A N 1
ATOM 3240 C CA . ASN A 1 399 ? -6.739 25.495 16.699 1.00 92.56 399 ASN A CA 1
ATOM 3241 C C . ASN A 1 399 ? -6.824 23.997 17.066 1.00 92.56 399 ASN A C 1
ATOM 3243 O O . ASN A 1 399 ? -7.332 23.650 18.140 1.00 92.56 399 ASN A O 1
ATOM 3247 N N . ILE A 1 400 ? -6.344 23.092 16.206 1.00 94.94 400 ILE A N 1
ATOM 3248 C CA . ILE A 1 400 ? -6.266 21.657 16.513 1.00 94.94 400 ILE A CA 1
ATOM 3249 C C . ILE A 1 400 ? -5.155 21.415 17.533 1.00 94.94 400 ILE A C 1
ATOM 3251 O O . ILE A 1 400 ? -4.012 21.792 17.290 1.00 94.94 400 ILE A O 1
ATOM 3255 N N . LYS A 1 401 ? -5.471 20.786 18.670 1.00 94.75 401 LYS A N 1
ATOM 3256 C CA . LYS A 1 401 ? -4.520 20.565 19.773 1.00 94.75 401 LYS A CA 1
ATOM 3257 C C . LYS A 1 401 ? -3.598 19.370 19.535 1.00 94.75 401 LYS A C 1
ATOM 3259 O O . LYS A 1 401 ? -2.437 19.434 19.918 1.00 94.75 401 LYS A O 1
ATOM 3264 N N . ASP A 1 402 ? -4.116 18.311 18.920 1.00 95.12 402 ASP A N 1
ATOM 3265 C CA . ASP A 1 402 ? -3.360 17.095 18.616 1.00 95.12 402 ASP A CA 1
ATOM 3266 C C . ASP A 1 402 ? -2.395 17.329 17.445 1.00 95.12 402 ASP A C 1
ATOM 3268 O O . ASP A 1 402 ? -2.812 17.736 16.357 1.00 95.12 402 ASP A O 1
ATOM 3272 N N . ASN A 1 403 ? -1.100 17.089 17.666 1.00 95.38 403 ASN A N 1
ATOM 3273 C CA . ASN A 1 403 ? -0.065 17.342 16.658 1.00 95.38 403 ASN A CA 1
ATOM 3274 C C . ASN A 1 403 ? -0.221 16.433 15.434 1.00 95.38 403 ASN A C 1
ATOM 3276 O O . ASN A 1 403 ? -0.019 16.892 14.310 1.00 95.38 403 ASN A O 1
ATOM 3280 N N . ASN A 1 404 ? -0.630 15.181 15.640 1.00 95.19 404 ASN A N 1
ATOM 3281 C CA . ASN A 1 404 ? -0.781 14.207 14.563 1.00 95.19 404 ASN A CA 1
ATOM 3282 C C . ASN A 1 404 ? -1.980 14.563 13.688 1.00 95.19 404 ASN A C 1
ATOM 3284 O O . ASN A 1 404 ? -1.831 14.686 12.480 1.00 95.19 404 ASN A O 1
ATOM 3288 N N . LEU A 1 405 ? -3.146 14.849 14.276 1.00 96.56 405 LEU A N 1
ATOM 3289 C CA . LEU A 1 405 ? -4.309 15.331 13.530 1.00 96.56 405 LEU A CA 1
ATOM 3290 C C . LEU A 1 405 ? -3.992 16.630 12.782 1.00 96.56 405 LEU A C 1
ATOM 3292 O O . LEU A 1 405 ? -4.369 16.778 11.622 1.00 96.56 405 LEU A O 1
ATOM 3296 N N . ARG A 1 406 ? -3.267 17.566 13.407 1.00 96.31 406 ARG A N 1
ATOM 3297 C CA . ARG A 1 406 ? -2.831 18.794 12.729 1.00 96.31 406 ARG A CA 1
ATOM 3298 C C . ARG A 1 406 ? -1.949 18.481 11.514 1.00 96.31 406 ARG A C 1
ATOM 3300 O O . ARG A 1 406 ? -2.169 19.078 10.460 1.00 96.31 406 ARG A O 1
ATOM 3307 N N . ALA A 1 407 ? -1.001 17.551 11.645 1.00 96.00 407 ALA A N 1
ATOM 3308 C CA . ALA A 1 407 ? -0.160 17.084 10.544 1.00 96.00 407 ALA A CA 1
ATOM 3309 C C . ALA A 1 407 ? -0.997 16.423 9.437 1.00 96.00 407 ALA A C 1
ATOM 3311 O O . ALA A 1 407 ? -0.884 16.832 8.286 1.00 96.00 407 ALA A O 1
ATOM 3312 N N . ILE A 1 408 ? -1.923 15.520 9.782 1.00 96.56 408 ILE A N 1
ATOM 3313 C CA . ILE A 1 408 ? -2.838 14.863 8.832 1.00 96.56 408 ILE A CA 1
ATOM 3314 C C . ILE A 1 408 ? -3.606 15.905 8.011 1.00 96.56 408 ILE A C 1
ATOM 3316 O O . ILE A 1 408 ? -3.620 15.851 6.780 1.00 96.56 408 ILE A O 1
ATOM 3320 N N . LEU A 1 409 ? -4.231 16.886 8.671 1.00 96.12 409 LEU A N 1
ATOM 3321 C CA . LEU A 1 409 ? -5.026 17.913 7.992 1.00 96.12 409 LEU A CA 1
ATOM 3322 C C . LEU A 1 409 ? -4.160 18.814 7.098 1.00 96.12 409 LEU A C 1
ATOM 3324 O O . LEU A 1 409 ? -4.551 19.121 5.969 1.00 96.12 409 LEU A O 1
ATOM 3328 N N . LYS A 1 410 ? -2.983 19.227 7.584 1.00 95.19 410 LYS A N 1
ATOM 3329 C CA . LYS A 1 410 ? -2.017 20.037 6.828 1.00 95.19 410 LYS A CA 1
ATOM 3330 C C . LYS A 1 410 ? -1.530 19.289 5.586 1.00 95.19 410 LYS A C 1
ATOM 3332 O O . LYS A 1 410 ? -1.631 19.818 4.477 1.00 95.19 410 LYS A O 1
ATOM 3337 N N . GLU A 1 411 ? -1.038 18.068 5.753 1.00 94.88 411 GLU A N 1
ATOM 3338 C CA . GLU A 1 411 ? -0.468 17.279 4.663 1.00 94.88 411 GLU A CA 1
ATOM 3339 C C . GLU A 1 411 ? -1.526 16.840 3.649 1.00 94.88 411 GLU A C 1
ATOM 3341 O O . GLU A 1 411 ? -1.274 16.892 2.444 1.00 94.88 411 GLU A O 1
ATOM 3346 N N . THR A 1 412 ? -2.755 16.561 4.095 1.00 95.06 412 THR A N 1
ATOM 3347 C CA . THR A 1 412 ? -3.906 16.357 3.200 1.00 95.06 412 THR A CA 1
ATOM 3348 C C . THR A 1 412 ? -4.094 17.551 2.263 1.00 95.06 412 THR A C 1
ATOM 3350 O O . THR A 1 412 ? -4.267 17.379 1.054 1.00 95.06 412 THR A O 1
ATOM 3353 N N . MET A 1 413 ? -4.051 18.782 2.784 1.00 93.06 413 MET A N 1
ATOM 3354 C CA . MET A 1 413 ? -4.202 19.981 1.953 1.00 93.06 413 MET A CA 1
ATOM 3355 C C . MET A 1 413 ? -3.050 20.135 0.955 1.00 93.06 413 MET A C 1
ATOM 3357 O O . MET A 1 413 ? -3.292 20.492 -0.201 1.00 93.06 413 MET A O 1
ATOM 3361 N N . LEU A 1 414 ? -1.816 19.836 1.370 1.00 90.56 414 LEU A N 1
ATOM 3362 C CA . LEU A 1 414 ? -0.643 19.879 0.494 1.00 90.56 414 LEU A CA 1
ATOM 3363 C C . LEU A 1 414 ? -0.743 18.847 -0.637 1.00 90.56 414 LEU A C 1
ATOM 3365 O O . LEU A 1 414 ? -0.654 19.226 -1.807 1.00 90.56 414 LEU A O 1
ATOM 3369 N N . LEU A 1 415 ? -1.023 17.583 -0.309 1.00 89.88 415 LEU A N 1
ATOM 3370 C CA . LEU A 1 415 ? -1.194 16.500 -1.283 1.00 89.88 415 LEU A CA 1
ATOM 3371 C C . LEU A 1 415 ? -2.311 16.823 -2.289 1.00 89.88 415 LEU A C 1
ATOM 3373 O O . LEU A 1 415 ? -2.169 16.628 -3.497 1.00 89.88 415 LEU A O 1
ATOM 3377 N N . ARG A 1 416 ? -3.432 17.388 -1.823 1.00 88.00 416 ARG A N 1
ATOM 3378 C CA . ARG A 1 416 ? -4.549 17.769 -2.701 1.00 88.00 416 ARG A CA 1
ATOM 3379 C C . ARG A 1 416 ? -4.211 18.905 -3.658 1.00 88.00 416 ARG A C 1
ATOM 3381 O O . ARG A 1 416 ? -4.695 18.890 -4.792 1.00 88.00 416 ARG A O 1
ATOM 3388 N N . ASN A 1 417 ? -3.411 19.871 -3.220 1.00 85.00 417 ASN A N 1
ATOM 3389 C CA . ASN A 1 417 ? -2.973 20.978 -4.066 1.00 85.00 417 ASN A CA 1
ATOM 3390 C C . ASN A 1 417 ? -1.975 20.521 -5.138 1.00 85.00 417 ASN A C 1
ATOM 3392 O O . ASN A 1 417 ? -2.027 21.038 -6.252 1.00 85.00 417 ASN A O 1
ATOM 3396 N N . GLN A 1 418 ? -1.131 19.530 -4.836 1.00 77.56 418 GLN A N 1
ATOM 3397 C CA . GLN A 1 418 ? -0.167 18.971 -5.786 1.00 77.56 418 GLN A CA 1
ATOM 3398 C C . GLN A 1 418 ? -0.855 18.279 -6.969 1.00 77.56 418 GLN A C 1
ATOM 3400 O O . GLN A 1 418 ? -0.586 18.635 -8.112 1.00 77.56 418 GLN A O 1
ATOM 3405 N N . SER A 1 419 ? -1.832 17.394 -6.734 1.00 67.56 419 SER A N 1
ATOM 3406 C CA . SER A 1 419 ? -2.468 16.648 -7.841 1.00 67.56 419 SER A CA 1
ATOM 3407 C C . SER A 1 419 ? -3.243 17.523 -8.835 1.00 67.56 419 SER A C 1
ATOM 3409 O O . SER A 1 419 ? -3.507 17.098 -9.955 1.00 67.56 419 SER A O 1
ATOM 3411 N N . ARG A 1 420 ? -3.630 18.750 -8.453 1.00 63.41 420 ARG A N 1
ATOM 3412 C CA . ARG A 1 420 ? -4.250 19.700 -9.395 1.00 63.41 420 ARG A CA 1
ATOM 3413 C C . ARG A 1 420 ? -3.278 20.149 -10.479 1.00 63.41 420 ARG A C 1
ATOM 3415 O O . ARG A 1 420 ? -3.715 20.429 -11.590 1.00 63.41 420 ARG A O 1
ATOM 3422 N N . VAL A 1 421 ? -1.993 20.228 -10.146 1.00 57.53 421 VAL A N 1
ATOM 3423 C CA . VAL A 1 421 ? -0.939 20.576 -11.097 1.00 57.53 421 VAL A CA 1
ATOM 3424 C C . VAL A 1 421 ? -0.751 19.425 -12.076 1.00 57.53 421 VAL A C 1
ATOM 3426 O O . VAL A 1 421 ? -0.721 19.663 -13.280 1.00 57.53 421 VAL A O 1
ATOM 3429 N N . THR A 1 422 ? -0.746 18.177 -11.601 1.00 56.44 422 THR A N 1
ATOM 3430 C CA . THR A 1 422 ? -0.525 17.058 -12.514 1.00 56.44 422 THR A CA 1
ATOM 3431 C C . THR A 1 422 ? -1.702 16.756 -13.435 1.00 56.44 422 THR A C 1
ATOM 3433 O O . THR A 1 422 ? -1.512 16.489 -14.619 1.00 56.44 422 THR A O 1
ATOM 3436 N N . GLN A 1 423 ? -2.940 16.898 -12.952 1.00 57.59 423 GLN A N 1
ATOM 3437 C CA . GLN A 1 423 ? -4.129 16.745 -13.803 1.00 57.59 423 GLN A CA 1
ATOM 3438 C C . GLN A 1 423 ? -4.150 17.739 -14.978 1.00 57.59 423 GLN A C 1
ATOM 3440 O O . GLN A 1 423 ? -4.702 17.429 -16.032 1.00 57.59 423 GLN A O 1
ATOM 3445 N N . GLN A 1 424 ? -3.522 18.913 -14.841 1.00 55.34 424 GLN A N 1
ATOM 3446 C CA . GLN A 1 424 ? -3.387 19.867 -15.948 1.00 55.34 424 GLN A CA 1
ATOM 3447 C C . GLN A 1 424 ? -2.406 19.389 -17.029 1.00 55.34 424 GLN A C 1
ATOM 3449 O O . GLN A 1 424 ? -2.596 19.723 -18.197 1.00 55.34 424 GLN A O 1
ATOM 3454 N N . VAL A 1 425 ? -1.407 18.575 -16.675 1.00 52.75 425 VAL A N 1
ATOM 3455 C CA . VAL A 1 425 ? -0.468 17.960 -17.630 1.00 52.75 425 VAL A CA 1
ATOM 3456 C C . VAL A 1 425 ? -1.171 16.865 -18.443 1.00 52.75 425 VAL A C 1
ATOM 3458 O O . VAL A 1 425 ? -1.033 16.813 -19.667 1.00 52.75 425 VAL A O 1
ATOM 3461 N N . VAL A 1 426 ? -2.013 16.057 -17.789 1.00 52.47 426 VAL A N 1
ATOM 3462 C CA . VAL A 1 426 ? -2.825 15.006 -18.435 1.00 52.47 426 VAL A CA 1
ATOM 3463 C C . VAL A 1 426 ? -3.923 15.590 -19.337 1.00 52.47 426 VAL A C 1
ATOM 3465 O O . VAL A 1 426 ? -4.243 15.018 -20.375 1.00 52.47 426 VAL A O 1
ATOM 3468 N N . ALA A 1 427 ? -4.466 16.764 -19.006 1.00 48.53 427 ALA A N 1
ATOM 3469 C CA . ALA A 1 427 ? -5.499 17.437 -19.803 1.00 48.53 427 ALA A CA 1
ATOM 3470 C C . ALA A 1 427 ? -4.996 18.060 -21.125 1.00 48.53 427 ALA A C 1
ATOM 3472 O O . ALA A 1 427 ? -5.774 18.678 -21.855 1.00 48.53 427 ALA A O 1
ATOM 3473 N N . THR A 1 428 ? -3.710 17.922 -21.451 1.00 58.06 428 THR A N 1
ATOM 3474 C CA . THR A 1 428 ? -3.166 18.340 -22.750 1.00 58.06 428 THR A CA 1
ATOM 3475 C C . THR A 1 428 ? -3.706 17.462 -23.890 1.00 58.06 428 THR A C 1
ATOM 3477 O O . THR A 1 428 ? -4.122 16.321 -23.683 1.00 58.06 428 THR A O 1
ATOM 3480 N N . GLU A 1 429 ? -3.687 17.962 -25.135 1.00 54.41 429 GLU A N 1
ATOM 3481 C CA . GLU A 1 429 ? -4.145 17.194 -26.312 1.00 54.41 429 GLU A CA 1
ATOM 3482 C C . GLU A 1 429 ? -3.468 15.815 -26.448 1.00 54.41 429 GLU A C 1
ATOM 3484 O O . GLU A 1 429 ? -4.065 14.889 -27.001 1.00 54.41 429 GLU A O 1
ATOM 3489 N N . GLY A 1 430 ? -2.239 15.666 -25.936 1.00 58.22 430 GLY A N 1
ATOM 3490 C CA . GLY A 1 430 ? -1.519 14.393 -25.882 1.00 58.22 430 GLY A CA 1
ATOM 3491 C C . GLY A 1 430 ? -2.173 13.378 -24.940 1.00 58.22 430 GLY A C 1
ATOM 3492 O O . GLY A 1 430 ? -2.426 12.249 -25.356 1.00 58.22 430 GLY A O 1
ATOM 3493 N N . GLY A 1 431 ? -2.532 13.785 -23.720 1.00 58.66 431 GLY A N 1
ATOM 3494 C CA . GLY A 1 431 ? -3.177 12.900 -22.744 1.00 58.66 431 GLY A CA 1
ATOM 3495 C C . GLY A 1 431 ? -4.580 12.460 -23.168 1.00 58.66 431 GLY A C 1
ATOM 3496 O O . GLY A 1 431 ? -4.933 11.294 -23.011 1.00 58.66 431 GLY A O 1
ATOM 3497 N N . ILE A 1 432 ? -5.347 13.330 -23.837 1.00 61.44 432 ILE A N 1
ATOM 3498 C CA . ILE A 1 432 ? -6.669 12.969 -24.389 1.00 61.44 432 ILE A CA 1
ATOM 3499 C C . ILE A 1 432 ? -6.548 11.910 -25.499 1.00 61.44 432 ILE A C 1
ATOM 3501 O O . ILE A 1 432 ? -7.393 11.019 -25.607 1.00 61.44 432 ILE A O 1
ATOM 3505 N N . LYS A 1 433 ? -5.513 11.991 -26.348 1.00 63.44 433 LYS A N 1
ATOM 3506 C CA . LYS A 1 433 ? -5.262 10.978 -27.390 1.00 63.44 433 LYS A CA 1
ATOM 3507 C C . LYS A 1 433 ? -4.852 9.640 -26.781 1.00 63.44 433 LYS A C 1
ATOM 3509 O O . LYS A 1 433 ? -5.365 8.614 -27.218 1.00 63.44 433 LYS A O 1
ATOM 3514 N N . ILE A 1 434 ? -4.000 9.670 -25.758 1.00 62.50 434 ILE A N 1
ATOM 3515 C CA . ILE A 1 434 ? -3.585 8.488 -24.996 1.00 62.50 434 ILE A CA 1
ATOM 3516 C C . ILE A 1 434 ? -4.798 7.814 -24.338 1.00 62.50 434 ILE A C 1
ATOM 3518 O O . ILE A 1 434 ? -5.017 6.623 -24.534 1.00 62.50 434 ILE A O 1
ATOM 3522 N N . GLN A 1 435 ? -5.668 8.579 -23.675 1.00 60.34 435 GLN A N 1
ATOM 3523 C CA . GLN A 1 435 ? -6.872 8.052 -23.025 1.00 60.34 435 GLN A CA 1
ATOM 3524 C C . GLN A 1 435 ? -7.847 7.384 -24.011 1.00 60.34 435 GLN A C 1
ATOM 3526 O O . GLN A 1 435 ? -8.482 6.383 -23.690 1.00 60.34 435 GLN A O 1
ATOM 3531 N N . LYS A 1 436 ? -7.945 7.896 -25.244 1.00 63.66 436 LYS A N 1
ATOM 3532 C CA . LYS A 1 436 ? -8.740 7.268 -26.314 1.00 63.66 436 LYS A CA 1
ATOM 3533 C C . LYS A 1 436 ? -8.097 6.005 -26.894 1.00 63.66 436 LYS A C 1
ATOM 3535 O O . LYS A 1 436 ? -8.830 5.156 -27.396 1.00 63.66 436 LYS A O 1
ATOM 3540 N N . ALA A 1 437 ? -6.767 5.899 -26.880 1.00 59.69 437 ALA A N 1
ATOM 3541 C CA . ALA A 1 437 ? -6.054 4.692 -27.303 1.00 59.69 437 ALA A CA 1
ATOM 3542 C C . ALA A 1 437 ? -6.206 3.566 -26.267 1.00 59.69 437 ALA A C 1
ATOM 3544 O O . ALA A 1 437 ? -6.487 2.432 -26.641 1.00 59.69 437 ALA A O 1
ATOM 3545 N N . LEU A 1 438 ? -6.148 3.914 -24.976 1.00 57.69 438 LEU A N 1
ATOM 3546 C CA . LEU A 1 438 ? -6.377 2.996 -23.855 1.00 57.69 438 LEU A CA 1
ATOM 3547 C C . LEU A 1 438 ? -7.752 2.331 -23.890 1.00 57.69 438 LEU A C 1
ATOM 3549 O O . LEU A 1 438 ? -7.858 1.140 -23.655 1.00 57.69 438 LEU A O 1
ATOM 3553 N N . GLN A 1 439 ? -8.805 3.068 -24.259 1.00 59.50 439 GLN A N 1
ATOM 3554 C CA . GLN A 1 439 ? -10.157 2.503 -24.401 1.00 59.50 439 GLN A CA 1
ATOM 3555 C C . GLN A 1 439 ? -10.274 1.407 -25.474 1.00 59.50 439 GLN A C 1
ATOM 3557 O O . GLN A 1 439 ? -11.334 0.800 -25.606 1.00 59.50 439 GLN A O 1
ATOM 3562 N N . LYS A 1 440 ? -9.238 1.203 -26.293 1.00 65.50 440 LYS A N 1
ATOM 3563 C CA . LYS A 1 440 ? -9.215 0.205 -27.364 1.00 65.50 440 LYS A CA 1
ATOM 3564 C C . LYS A 1 440 ? -8.252 -0.950 -27.092 1.00 65.50 440 LYS A C 1
ATOM 3566 O O . LYS A 1 440 ? -8.056 -1.742 -28.008 1.00 65.50 440 LYS A O 1
ATOM 3571 N N . ASP A 1 441 ? -7.624 -1.003 -25.915 1.00 61.44 441 ASP A N 1
ATOM 3572 C CA . ASP A 1 441 ? -6.557 -1.961 -25.579 1.00 61.44 441 ASP A CA 1
ATOM 3573 C C . ASP A 1 441 ? -5.434 -2.004 -26.632 1.00 61.44 441 ASP A C 1
ATOM 3575 O O . ASP A 1 441 ? -4.798 -3.027 -26.871 1.00 61.44 441 ASP A O 1
ATOM 3579 N N . GLN A 1 442 ? -5.201 -0.878 -27.313 1.00 66.75 442 GLN A N 1
ATOM 3580 C CA . GLN A 1 442 ? -4.150 -0.756 -28.314 1.00 66.75 442 GLN A CA 1
ATOM 3581 C C . GLN A 1 442 ? -2.926 -0.110 -27.685 1.00 66.75 442 GLN A C 1
ATOM 3583 O O . GLN A 1 442 ? -3.032 0.930 -27.028 1.00 66.75 442 GLN A O 1
ATOM 3588 N N . LEU A 1 443 ? -1.754 -0.691 -27.953 1.00 68.62 443 LEU A N 1
ATOM 3589 C CA . LEU A 1 443 ? -0.487 -0.042 -27.649 1.00 68.62 443 LEU A CA 1
ATOM 3590 C C . LEU A 1 443 ? -0.483 1.354 -28.289 1.00 68.62 443 LEU A C 1
ATOM 3592 O O . LEU A 1 443 ? -0.843 1.502 -29.464 1.00 68.62 443 LEU A O 1
ATOM 3596 N N . PRO A 1 444 ? -0.125 2.402 -27.533 1.00 69.62 444 PRO A N 1
ATOM 3597 C CA . PRO A 1 444 ? -0.135 3.752 -28.061 1.00 69.62 444 PRO A CA 1
ATOM 3598 C C . PRO A 1 444 ? 0.916 3.864 -29.167 1.00 69.62 444 PRO A C 1
ATOM 3600 O O . PRO A 1 444 ? 2.103 3.913 -28.878 1.00 69.62 444 PRO A O 1
ATOM 3603 N N . HIS A 1 445 ? 0.495 3.922 -30.434 1.00 74.31 445 HIS A N 1
ATOM 3604 C CA . HIS A 1 445 ? 1.405 4.204 -31.544 1.00 74.31 445 HIS A CA 1
ATOM 3605 C C . HIS A 1 445 ? 1.819 5.675 -31.521 1.00 74.31 445 HIS A C 1
ATOM 3607 O O . HIS A 1 445 ? 1.025 6.584 -31.796 1.00 74.31 445 HIS A O 1
ATOM 3613 N N . PHE A 1 446 ? 3.086 5.919 -31.202 1.00 78.25 446 PHE A N 1
ATOM 3614 C CA . PHE A 1 446 ? 3.630 7.264 -31.116 1.00 78.25 446 PHE A CA 1
ATOM 3615 C C . PHE A 1 446 ? 4.287 7.698 -32.427 1.00 78.25 446 PHE A C 1
ATOM 3617 O O . PHE A 1 446 ? 5.461 7.443 -32.672 1.00 78.25 446 PHE A O 1
ATOM 3624 N N . ASN A 1 447 ? 3.564 8.480 -33.227 1.00 81.50 447 ASN A N 1
ATOM 3625 C CA . ASN A 1 447 ? 4.129 9.104 -34.425 1.00 81.50 447 ASN A CA 1
ATOM 3626 C C . ASN A 1 447 ? 4.989 10.323 -34.053 1.00 81.50 447 ASN A C 1
ATOM 3628 O O . ASN A 1 447 ? 4.499 11.454 -34.003 1.00 81.50 447 ASN A O 1
ATOM 3632 N N . CYS A 1 448 ? 6.272 10.102 -33.769 1.00 87.12 448 CYS A N 1
ATOM 3633 C CA . CYS A 1 448 ? 7.230 11.182 -33.546 1.00 87.12 448 CYS A CA 1
ATOM 3634 C C . CYS A 1 448 ? 7.567 11.882 -34.868 1.00 87.12 448 CYS A C 1
ATOM 3636 O O . CYS A 1 448 ? 8.111 11.266 -35.784 1.00 87.12 448 CYS A O 1
ATOM 3638 N N . LEU A 1 449 ? 7.303 13.189 -34.962 1.00 91.56 449 LEU A N 1
ATOM 3639 C CA . LEU A 1 449 ? 7.636 13.970 -36.161 1.00 91.56 449 LEU A CA 1
ATOM 3640 C C . LEU A 1 449 ? 9.142 13.977 -36.452 1.00 91.56 449 LEU A C 1
ATOM 3642 O O . LEU A 1 449 ? 9.530 14.019 -37.617 1.00 91.56 449 LEU A O 1
ATOM 3646 N N . ASN A 1 450 ? 9.970 13.872 -35.408 1.00 94.31 450 ASN A N 1
ATOM 3647 C CA . ASN A 1 450 ? 11.425 13.845 -35.533 1.00 94.31 450 ASN A CA 1
ATOM 3648 C C . ASN A 1 450 ? 11.963 12.463 -35.945 1.00 94.31 450 ASN A C 1
ATOM 3650 O O . ASN A 1 450 ? 13.111 12.379 -36.354 1.00 94.31 450 ASN A O 1
ATOM 3654 N N . CYS A 1 451 ? 11.154 11.398 -35.871 1.00 94.69 451 CYS A N 1
ATOM 3655 C CA . CYS A 1 451 ? 11.535 10.045 -36.311 1.00 94.69 451 CYS A CA 1
ATOM 3656 C C . CYS A 1 451 ? 11.028 9.705 -37.716 1.00 94.69 451 CYS A C 1
ATOM 3658 O O . CYS A 1 451 ? 11.312 8.632 -38.227 1.00 94.69 451 CYS A O 1
ATOM 3660 N N . LYS A 1 452 ? 10.262 10.596 -38.362 1.00 93.44 452 LYS A N 1
ATOM 3661 C CA . LYS A 1 452 ? 9.562 10.290 -39.621 1.00 93.44 452 LYS A CA 1
ATOM 3662 C C . LYS A 1 452 ? 10.488 9.805 -40.749 1.00 93.44 452 LYS A C 1
ATOM 3664 O O . LYS A 1 452 ? 10.035 9.066 -41.615 1.00 93.44 452 LYS A O 1
ATOM 3669 N N . ASN A 1 453 ? 11.739 10.262 -40.752 1.00 94.19 453 ASN A N 1
ATOM 3670 C CA . ASN A 1 453 ? 12.735 9.931 -41.774 1.00 94.19 453 ASN A CA 1
ATOM 3671 C C . ASN A 1 453 ? 13.863 9.038 -41.234 1.00 94.19 453 ASN A C 1
ATOM 3673 O O . ASN A 1 453 ? 14.883 8.895 -41.899 1.00 94.19 453 ASN A O 1
ATOM 3677 N N . GLU A 1 454 ? 13.710 8.518 -40.021 1.00 95.00 454 GLU A N 1
ATOM 3678 C CA . GLU A 1 454 ? 14.694 7.660 -39.369 1.00 95.00 454 GLU A CA 1
ATOM 3679 C C . GLU A 1 454 ? 14.307 6.194 -39.569 1.00 95.00 454 GLU A C 1
ATOM 3681 O O . GLU A 1 454 ? 13.121 5.870 -39.698 1.00 95.00 454 GLU A O 1
ATOM 3686 N N . ASP A 1 455 ? 15.302 5.312 -39.550 1.00 94.00 455 ASP A N 1
ATOM 3687 C CA . ASP A 1 455 ? 15.074 3.867 -39.504 1.00 94.00 455 ASP A CA 1
ATOM 3688 C C . ASP A 1 455 ? 14.392 3.470 -38.185 1.00 94.00 455 ASP A C 1
ATOM 3690 O O . ASP A 1 455 ? 14.570 4.140 -37.168 1.00 94.00 455 ASP A O 1
ATOM 3694 N N . GLU A 1 456 ? 13.626 2.375 -38.178 1.00 90.56 456 GLU A N 1
ATOM 3695 C CA . GLU A 1 456 ? 12.879 1.912 -36.991 1.00 90.56 456 GLU A CA 1
ATOM 3696 C C . GLU A 1 456 ? 13.783 1.688 -35.767 1.00 90.56 456 GLU A C 1
ATOM 3698 O O . GLU A 1 456 ? 13.396 1.992 -34.640 1.00 90.56 456 GLU A O 1
ATOM 3703 N N . SER A 1 457 ? 15.029 1.255 -35.988 1.00 90.00 457 SER A N 1
ATOM 3704 C CA . SER A 1 457 ? 16.050 1.107 -34.941 1.00 90.00 457 SER A CA 1
ATOM 3705 C C . SER A 1 457 ? 16.514 2.432 -34.325 1.00 90.00 457 SER A C 1
ATOM 3707 O O . SER A 1 457 ? 17.238 2.414 -33.343 1.00 90.00 457 SER A O 1
ATOM 3709 N N . ASN A 1 458 ? 16.111 3.574 -34.888 1.00 92.88 458 ASN A N 1
ATOM 3710 C CA . ASN A 1 458 ? 16.421 4.926 -34.419 1.00 92.88 458 ASN A CA 1
ATOM 3711 C C . ASN A 1 458 ? 15.156 5.697 -33.991 1.00 92.88 458 ASN A C 1
ATOM 3713 O O . ASN A 1 458 ? 15.203 6.911 -33.753 1.00 92.88 458 ASN A O 1
ATOM 3717 N N . HIS A 1 459 ? 13.991 5.051 -33.936 1.00 94.75 459 HIS A N 1
ATOM 3718 C CA . HIS A 1 459 ? 12.767 5.707 -33.476 1.00 94.75 459 HIS A CA 1
ATOM 3719 C C . HIS A 1 459 ? 12.811 5.906 -31.967 1.00 94.75 459 HIS A C 1
ATOM 3721 O O . HIS A 1 459 ? 13.210 5.028 -31.242 1.00 94.75 459 HIS A O 1
ATOM 3727 N N . CYS A 1 460 ? 12.311 7.024 -31.448 1.00 94.31 460 CYS A N 1
ATOM 3728 C CA . CYS A 1 460 ? 12.295 7.274 -29.998 1.00 94.31 460 CYS A CA 1
ATOM 3729 C C . CYS A 1 460 ? 11.359 6.380 -29.175 1.00 94.31 460 CYS A C 1
ATOM 3731 O O . CYS A 1 460 ? 11.174 6.619 -27.984 1.00 94.31 460 CYS A O 1
ATOM 3733 N N . VAL A 1 461 ? 10.649 5.475 -29.843 1.00 94.38 461 VAL A N 1
ATOM 3734 C CA . VAL A 1 461 ? 9.767 4.492 -29.233 1.00 94.38 461 VAL A CA 1
ATOM 3735 C C . VAL A 1 461 ? 10.001 3.179 -29.959 1.00 94.38 461 VAL A C 1
ATOM 3737 O O . VAL A 1 461 ? 9.680 3.071 -31.142 1.00 94.38 461 VAL A O 1
ATOM 3740 N N . HIS A 1 462 ? 10.525 2.199 -29.239 1.00 94.81 462 HIS A N 1
ATOM 3741 C CA . HIS A 1 462 ? 10.805 0.865 -29.742 1.00 94.81 462 HIS A CA 1
ATOM 3742 C C . HIS A 1 462 ? 9.793 -0.131 -29.178 1.00 94.81 462 HIS A C 1
ATOM 3744 O O . HIS A 1 462 ? 9.463 -0.092 -27.993 1.00 94.81 462 HIS A O 1
ATOM 3750 N N . TYR A 1 463 ? 9.321 -1.041 -30.025 1.00 94.44 463 TYR A N 1
ATOM 3751 C CA . TYR A 1 463 ? 8.531 -2.198 -29.609 1.00 94.44 463 TYR A CA 1
ATOM 3752 C C . TYR A 1 463 ? 9.385 -3.431 -29.854 1.00 94.44 463 TYR A C 1
ATOM 3754 O O . TYR A 1 463 ? 9.570 -3.844 -30.997 1.00 94.44 463 TYR A O 1
ATOM 3762 N N . LEU A 1 464 ? 9.951 -3.970 -28.783 1.00 96.00 464 LEU A N 1
ATOM 3763 C CA . LEU A 1 464 ? 10.782 -5.154 -28.841 1.00 96.00 464 LEU A CA 1
ATOM 3764 C C . LEU A 1 464 ? 9.904 -6.385 -28.626 1.00 96.00 464 LEU A C 1
ATOM 3766 O O . LEU A 1 464 ? 9.337 -6.568 -27.549 1.00 96.00 464 LEU A O 1
ATOM 3770 N N . GLU A 1 465 ? 9.784 -7.224 -29.652 1.00 96.75 465 GLU A N 1
ATOM 3771 C CA . GLU A 1 465 ? 9.115 -8.517 -29.518 1.00 96.75 465 GLU A CA 1
ATOM 3772 C C . GLU A 1 465 ? 9.983 -9.475 -28.694 1.00 96.75 465 GLU A C 1
ATOM 3774 O O . GLU A 1 465 ? 11.128 -9.751 -29.051 1.00 96.75 465 GLU A O 1
ATOM 3779 N N . VAL A 1 466 ? 9.421 -10.003 -27.609 1.00 96.88 466 VAL A N 1
ATOM 3780 C CA . VAL A 1 466 ? 10.074 -10.950 -26.698 1.00 96.88 466 VAL A CA 1
ATOM 3781 C C . VAL A 1 466 ? 9.283 -12.255 -26.613 1.00 96.88 466 VAL A C 1
ATOM 3783 O O . VAL A 1 466 ? 8.062 -12.277 -26.781 1.00 96.88 466 VAL A O 1
ATOM 3786 N N . GLU A 1 467 ? 9.976 -13.359 -26.348 1.00 96.19 467 GLU A N 1
ATOM 3787 C CA . GLU A 1 467 ? 9.380 -14.684 -26.143 1.00 96.19 467 GLU A CA 1
ATOM 3788 C C . GLU A 1 467 ? 9.662 -15.154 -24.711 1.00 96.19 467 GLU A C 1
ATOM 3790 O O . GLU A 1 467 ? 10.734 -14.896 -24.168 1.00 96.19 467 GLU A O 1
ATOM 3795 N N . GLU A 1 468 ? 8.696 -15.833 -24.086 1.00 93.69 468 GLU A N 1
ATOM 3796 C CA . GLU A 1 468 ? 8.853 -16.329 -22.715 1.00 93.69 468 GLU A CA 1
ATOM 3797 C C . GLU A 1 468 ? 9.816 -17.530 -22.670 1.00 93.69 468 GLU A C 1
ATOM 3799 O O . GLU A 1 468 ? 9.511 -18.600 -23.212 1.00 93.69 468 GLU A O 1
ATOM 3804 N N . ASP A 1 469 ? 10.935 -17.409 -21.952 1.00 91.44 469 ASP A N 1
ATOM 3805 C CA . ASP A 1 469 ? 11.801 -18.541 -21.636 1.00 91.44 469 ASP A CA 1
ATOM 3806 C C . ASP A 1 469 ? 11.289 -19.307 -20.408 1.00 91.44 469 ASP A C 1
ATOM 3808 O O . ASP A 1 469 ? 11.373 -18.887 -19.249 1.00 91.44 469 ASP A O 1
ATOM 3812 N N . LYS A 1 470 ? 10.792 -20.519 -20.663 1.00 85.19 470 LYS A N 1
ATOM 3813 C CA . LYS A 1 470 ? 10.262 -21.423 -19.634 1.00 85.19 470 LYS A CA 1
ATOM 3814 C C . LYS A 1 470 ? 11.347 -22.017 -18.728 1.00 85.19 470 LYS A C 1
ATOM 3816 O O . LYS A 1 470 ? 10.997 -22.585 -17.689 1.00 85.19 470 LYS A O 1
ATOM 3821 N N . LYS A 1 471 ? 12.628 -21.898 -19.093 1.00 84.69 471 LYS A N 1
ATOM 3822 C CA . LYS A 1 471 ? 13.781 -22.397 -18.325 1.00 84.69 471 LYS A CA 1
ATOM 3823 C C . LYS A 1 471 ? 14.233 -21.449 -17.217 1.00 84.69 471 LYS A C 1
ATOM 3825 O O . LYS A 1 471 ? 15.028 -21.852 -16.378 1.00 84.69 471 LYS A O 1
ATOM 3830 N N . VAL A 1 472 ? 13.659 -20.245 -17.124 1.00 84.56 472 VAL A N 1
ATOM 3831 C CA . VAL A 1 472 ? 13.993 -19.252 -16.083 1.00 84.56 472 VAL A CA 1
ATOM 3832 C C . VAL A 1 472 ? 13.856 -19.782 -14.645 1.00 84.56 472 VAL A C 1
ATOM 3834 O O . VAL A 1 472 ? 14.452 -19.246 -13.718 1.00 84.56 472 VAL A O 1
ATOM 3837 N N . LYS A 1 473 ? 13.090 -20.864 -14.437 1.00 85.44 473 LYS A N 1
ATOM 3838 C CA . LYS A 1 473 ? 12.954 -21.521 -13.128 1.00 85.44 473 LYS A CA 1
ATOM 3839 C C . LYS A 1 473 ? 14.289 -21.998 -12.558 1.00 85.44 473 LYS A C 1
ATOM 3841 O O . LYS A 1 473 ? 14.432 -21.999 -11.340 1.00 85.44 473 LYS A O 1
ATOM 3846 N N . ASP A 1 474 ? 15.231 -22.359 -13.423 1.00 88.56 474 ASP A N 1
ATOM 3847 C CA . ASP A 1 474 ? 16.552 -22.847 -13.025 1.00 88.56 474 ASP A CA 1
ATOM 3848 C C . ASP A 1 474 ? 17.471 -21.702 -12.565 1.00 88.56 474 ASP A C 1
ATOM 3850 O O . ASP A 1 474 ? 18.491 -21.951 -11.934 1.00 88.56 474 ASP A O 1
ATOM 3854 N N . LEU A 1 475 ? 17.093 -20.447 -12.841 1.00 89.06 475 LEU A N 1
ATOM 3855 C CA . LEU A 1 475 ? 17.841 -19.251 -12.451 1.00 89.06 475 LEU A CA 1
ATOM 3856 C C . LEU A 1 475 ? 17.392 -18.683 -11.098 1.00 89.06 475 LEU A C 1
ATOM 3858 O O . LEU A 1 475 ? 18.025 -17.766 -10.586 1.00 89.06 475 LEU A O 1
ATOM 3862 N N . ILE A 1 476 ? 16.298 -19.189 -10.514 1.00 87.50 476 ILE A N 1
ATOM 3863 C CA . ILE A 1 476 ? 15.763 -18.672 -9.246 1.00 87.50 476 ILE A CA 1
ATOM 3864 C C . ILE A 1 476 ? 16.806 -18.837 -8.134 1.00 87.50 476 ILE A C 1
ATOM 3866 O O . ILE A 1 476 ? 17.317 -19.927 -7.894 1.00 87.50 476 ILE A O 1
ATOM 3870 N N . GLY A 1 477 ? 17.070 -17.749 -7.416 1.00 84.62 477 GLY A N 1
ATOM 3871 C CA . GLY A 1 477 ? 18.094 -17.654 -6.384 1.00 84.62 477 GLY A CA 1
ATOM 3872 C C . GLY A 1 477 ? 19.455 -17.198 -6.909 1.00 84.62 477 GLY A C 1
ATOM 3873 O O . GLY A 1 477 ? 20.263 -16.766 -6.097 1.00 84.62 477 GLY A O 1
ATOM 3874 N N . GLY A 1 478 ? 19.700 -17.246 -8.222 1.00 88.62 478 GLY A N 1
ATOM 3875 C CA . GLY A 1 478 ? 20.959 -16.819 -8.829 1.00 88.62 478 GLY A CA 1
ATOM 3876 C C . GLY A 1 478 ? 21.143 -15.301 -8.862 1.00 88.62 478 GLY A C 1
ATOM 3877 O O . GLY A 1 478 ? 20.175 -14.545 -8.813 1.00 88.62 478 GLY A O 1
ATOM 3878 N N . ILE A 1 479 ? 22.388 -14.848 -8.964 1.00 88.38 479 ILE A N 1
ATOM 3879 C CA . ILE A 1 479 ? 22.764 -13.445 -9.166 1.00 88.38 479 ILE A CA 1
ATOM 3880 C C . ILE A 1 479 ? 23.135 -13.265 -10.633 1.00 88.38 479 ILE A C 1
ATOM 3882 O O . ILE A 1 479 ? 23.865 -14.080 -11.187 1.00 88.38 479 ILE A O 1
ATOM 3886 N N . ILE A 1 480 ? 22.649 -12.191 -11.244 1.00 89.00 480 ILE A N 1
ATOM 3887 C CA . ILE A 1 480 ? 23.014 -11.807 -12.607 1.00 89.00 480 ILE A CA 1
ATOM 3888 C C . ILE A 1 480 ? 23.771 -10.501 -12.497 1.00 89.00 480 ILE A C 1
ATOM 3890 O O . ILE A 1 480 ? 23.250 -9.536 -11.935 1.00 89.00 480 ILE A O 1
ATOM 3894 N N . THR A 1 481 ? 25.008 -10.496 -12.970 1.00 86.75 481 THR A N 1
ATOM 3895 C CA . THR A 1 481 ? 25.906 -9.362 -12.792 1.00 86.75 481 THR A CA 1
ATOM 3896 C C . THR A 1 481 ? 26.847 -9.216 -13.976 1.00 86.75 481 THR A C 1
ATOM 3898 O O . THR A 1 481 ? 27.179 -10.190 -14.649 1.00 86.75 481 THR A O 1
ATOM 3901 N N . CYS A 1 482 ? 27.263 -7.976 -14.207 1.00 83.94 482 CYS A N 1
ATOM 3902 C CA . CYS A 1 482 ? 28.335 -7.619 -15.133 1.00 83.94 482 CYS A CA 1
ATOM 3903 C C . CYS A 1 482 ? 29.666 -7.397 -14.396 1.00 83.94 482 CYS A C 1
ATOM 3905 O O . CYS A 1 482 ? 30.662 -7.069 -15.031 1.00 83.94 482 CYS A O 1
ATOM 3907 N N . ALA A 1 483 ? 29.665 -7.497 -13.061 1.00 81.75 483 ALA A N 1
ATOM 3908 C CA . ALA A 1 483 ? 30.856 -7.336 -12.239 1.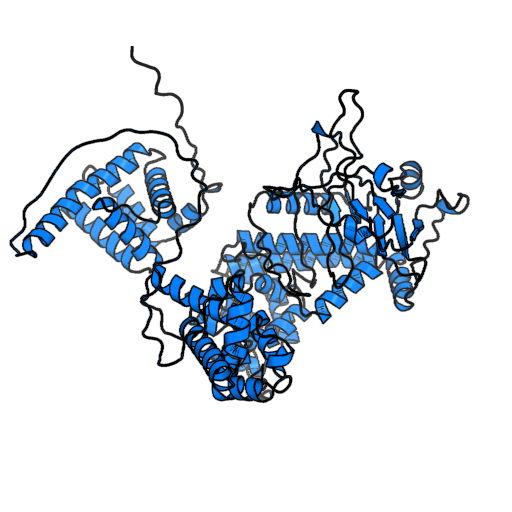00 81.75 483 ALA A CA 1
ATOM 3909 C C . ALA A 1 483 ? 31.779 -8.553 -12.357 1.00 81.75 483 ALA A C 1
ATOM 3911 O O . ALA A 1 483 ? 31.311 -9.684 -12.521 1.00 81.75 483 ALA A O 1
ATOM 3912 N N . ASP A 1 484 ? 33.080 -8.311 -12.208 1.00 80.56 484 ASP A N 1
ATOM 3913 C CA . ASP A 1 484 ? 34.066 -9.375 -12.043 1.00 80.56 484 ASP A CA 1
ATOM 3914 C C . ASP A 1 484 ? 33.777 -10.175 -10.758 1.00 80.56 484 ASP A C 1
ATOM 3916 O O . ASP A 1 484 ? 33.183 -9.653 -9.812 1.00 80.56 484 ASP A O 1
ATOM 3920 N N . GLU A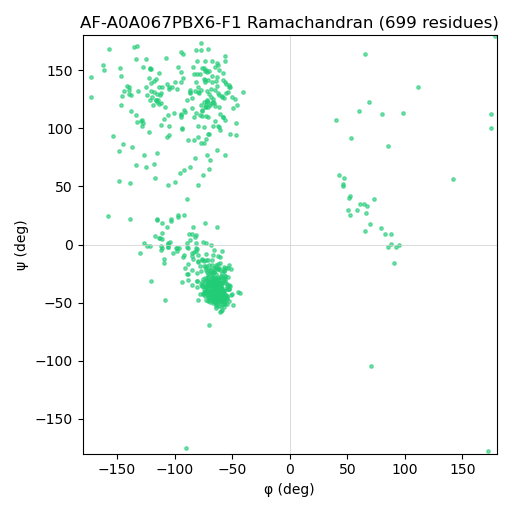 1 485 ? 34.201 -11.446 -10.708 1.00 79.81 485 GLU A N 1
ATOM 3921 C CA . GLU A 1 485 ? 33.898 -12.366 -9.592 1.00 79.81 485 GLU A CA 1
ATOM 3922 C C . GLU A 1 485 ? 34.242 -11.786 -8.208 1.00 79.81 485 GLU A C 1
ATOM 3924 O O . GLU A 1 485 ? 33.500 -12.004 -7.249 1.00 79.81 485 GLU A O 1
ATOM 3929 N N . ASP A 1 486 ? 35.329 -11.015 -8.115 1.00 79.75 486 ASP A N 1
ATOM 3930 C CA . ASP A 1 486 ? 35.809 -10.409 -6.869 1.00 79.75 486 ASP A CA 1
ATOM 3931 C C . ASP A 1 486 ? 34.966 -9.201 -6.405 1.00 79.75 486 ASP A C 1
ATOM 3933 O O . ASP A 1 486 ? 35.004 -8.845 -5.224 1.00 79.75 486 ASP A O 1
ATOM 3937 N N . ASP A 1 487 ? 34.181 -8.596 -7.303 1.00 78.00 487 ASP A N 1
ATOM 3938 C CA . ASP A 1 487 ? 33.387 -7.384 -7.056 1.00 78.00 487 ASP A CA 1
ATOM 3939 C C . ASP A 1 487 ? 31.880 -7.672 -6.909 1.00 78.00 487 ASP A C 1
ATOM 3941 O O . ASP A 1 487 ? 31.089 -6.775 -6.606 1.00 78.00 487 ASP A O 1
ATOM 3945 N N . VAL A 1 488 ? 31.455 -8.932 -7.067 1.00 79.50 488 VAL A N 1
ATOM 3946 C CA . VAL A 1 488 ? 30.036 -9.308 -7.007 1.00 79.50 488 VAL A CA 1
ATOM 3947 C C . VAL A 1 488 ? 29.425 -9.003 -5.638 1.00 79.50 488 VAL A C 1
ATOM 3949 O O . VAL A 1 488 ? 29.750 -9.604 -4.610 1.00 79.50 488 VAL A O 1
ATOM 3952 N N . LEU A 1 489 ? 28.421 -8.126 -5.638 1.00 76.44 489 LEU A N 1
ATOM 3953 C CA . LEU A 1 489 ? 27.614 -7.842 -4.457 1.00 76.44 489 LEU A CA 1
ATOM 3954 C C . LEU A 1 489 ? 26.694 -9.020 -4.111 1.00 76.44 489 LEU A C 1
ATOM 3956 O O . LEU A 1 489 ? 25.687 -9.278 -4.776 1.00 76.44 489 LEU A O 1
ATOM 3960 N N . LEU A 1 490 ? 26.999 -9.702 -3.007 1.00 77.06 490 LEU A N 1
ATOM 3961 C CA . LEU A 1 490 ? 26.161 -10.781 -2.492 1.00 77.06 490 LEU A CA 1
ATOM 3962 C C . LEU A 1 490 ? 24.878 -10.242 -1.819 1.00 77.06 490 LEU A C 1
ATOM 3964 O O . LEU A 1 490 ? 24.919 -9.241 -1.095 1.00 77.06 490 LEU A O 1
ATOM 3968 N N . PRO A 1 491 ? 23.727 -10.923 -1.978 1.00 72.31 491 PRO A N 1
ATOM 3969 C CA . PRO A 1 491 ? 22.503 -10.596 -1.257 1.00 72.31 491 PRO A CA 1
ATOM 3970 C C . PRO A 1 491 ? 22.723 -10.619 0.260 1.00 72.31 491 PRO A C 1
ATOM 3972 O O . PRO A 1 491 ? 23.339 -11.541 0.787 1.00 72.31 491 PRO A O 1
ATOM 3975 N N . LYS A 1 492 ? 22.132 -9.664 0.994 1.00 64.62 492 LYS A N 1
ATOM 3976 C CA . LYS A 1 492 ? 22.299 -9.520 2.461 1.00 64.62 492 LYS A CA 1
ATOM 3977 C C . LYS A 1 492 ? 21.989 -10.787 3.285 1.00 64.62 492 LYS A C 1
ATOM 3979 O O . LYS A 1 492 ? 22.470 -10.897 4.408 1.00 64.62 492 LYS A O 1
ATOM 3984 N N . ASN A 1 493 ? 21.225 -11.736 2.733 1.00 61.47 493 ASN A N 1
ATOM 3985 C CA . ASN A 1 493 ? 20.783 -12.965 3.403 1.00 61.47 493 ASN A CA 1
ATOM 3986 C C . ASN A 1 493 ? 21.353 -14.256 2.775 1.00 61.47 493 ASN A C 1
ATOM 3988 O O . ASN A 1 493 ? 20.762 -15.320 2.935 1.00 61.47 493 ASN A O 1
ATOM 3992 N N . SER A 1 494 ? 22.472 -14.202 2.048 1.00 58.19 494 SER A N 1
ATOM 3993 C CA . SER A 1 494 ? 23.065 -15.378 1.382 1.00 58.19 494 SER A CA 1
ATOM 3994 C C . SER A 1 494 ? 23.790 -16.358 2.320 1.00 58.19 494 SER A C 1
ATOM 3996 O O . SER A 1 494 ? 24.340 -17.353 1.848 1.00 58.19 494 SER A O 1
ATOM 3998 N N . LYS A 1 495 ? 23.794 -16.121 3.643 1.00 53.19 495 LYS A N 1
ATOM 3999 C CA . LYS A 1 495 ? 24.499 -16.974 4.615 1.00 53.19 495 LYS A CA 1
ATOM 4000 C C . LYS A 1 495 ? 24.023 -18.433 4.502 1.00 53.19 495 LYS A C 1
ATOM 4002 O O . LYS A 1 495 ? 22.908 -18.761 4.895 1.00 53.19 495 LYS A O 1
ATOM 4007 N N . GLY A 1 496 ? 24.880 -19.295 3.949 1.00 58.25 496 GLY A N 1
ATOM 4008 C CA . GLY A 1 496 ? 24.705 -20.751 3.917 1.00 58.25 496 GLY A CA 1
ATOM 4009 C C . GLY A 1 496 ? 24.071 -21.354 2.657 1.00 58.25 496 GLY A C 1
ATOM 4010 O O . GLY A 1 496 ? 23.940 -22.575 2.601 1.00 58.25 496 GLY A O 1
ATOM 4011 N N . LYS A 1 497 ? 23.694 -20.568 1.637 1.00 63.75 497 LYS A N 1
ATOM 4012 C CA . LYS A 1 497 ? 23.234 -21.117 0.344 1.00 63.75 497 LYS A CA 1
ATOM 4013 C C . LYS A 1 497 ? 24.198 -20.757 -0.776 1.00 63.75 497 LYS A C 1
ATOM 4015 O O . LYS A 1 497 ? 24.459 -19.580 -1.016 1.00 63.75 497 LYS A O 1
ATOM 4020 N N . GLU A 1 498 ? 24.681 -21.782 -1.476 1.00 73.62 498 GLU A N 1
ATOM 4021 C CA . GLU A 1 498 ? 25.467 -21.626 -2.698 1.00 73.62 498 GLU A CA 1
ATOM 4022 C C . GLU A 1 498 ? 24.631 -20.829 -3.707 1.00 73.62 498 GLU A C 1
ATOM 4024 O O . GLU A 1 498 ? 23.569 -21.266 -4.153 1.00 73.62 498 GLU A O 1
ATOM 4029 N N . THR A 1 499 ? 25.050 -19.592 -3.958 1.00 80.00 499 THR A N 1
ATOM 4030 C CA . THR A 1 499 ? 24.346 -18.671 -4.846 1.00 80.00 499 THR A CA 1
ATOM 4031 C C . THR A 1 499 ? 25.068 -18.691 -6.181 1.00 80.00 499 THR A C 1
ATOM 4033 O O . THR A 1 499 ? 26.219 -18.273 -6.259 1.00 80.00 499 THR A O 1
ATOM 4036 N N . HIS A 1 500 ? 24.415 -19.207 -7.222 1.00 88.88 500 HIS A N 1
ATOM 4037 C CA . HIS A 1 500 ? 24.998 -19.225 -8.560 1.00 88.88 500 HIS A CA 1
ATOM 4038 C C . HIS A 1 500 ? 25.094 -17.805 -9.117 1.00 88.88 500 HIS A C 1
ATOM 4040 O O . HIS A 1 500 ? 24.133 -17.040 -9.032 1.00 88.88 500 HIS A O 1
ATOM 4046 N N . ILE A 1 501 ? 26.246 -17.471 -9.686 1.00 89.25 501 ILE A N 1
ATOM 4047 C CA . ILE A 1 501 ? 26.500 -16.194 -10.349 1.00 89.25 501 ILE A CA 1
ATOM 4048 C C . ILE A 1 501 ? 26.476 -16.452 -11.854 1.00 89.25 501 ILE A C 1
ATOM 4050 O O . ILE A 1 501 ? 27.059 -17.428 -12.324 1.00 89.25 501 ILE A O 1
ATOM 4054 N N . TYR A 1 502 ? 25.776 -15.597 -12.590 1.00 90.88 502 TYR A N 1
ATOM 4055 C CA . TYR A 1 502 ? 25.647 -15.658 -14.039 1.00 90.88 502 TYR A CA 1
ATOM 4056 C C . TYR A 1 502 ? 26.071 -14.327 -14.654 1.00 90.88 502 TYR A C 1
ATOM 4058 O O . TYR A 1 502 ? 25.637 -13.264 -14.198 1.00 90.88 502 TYR A O 1
ATOM 4066 N N . SER A 1 503 ? 26.861 -14.396 -15.723 1.00 89.81 503 SER A N 1
ATOM 4067 C CA . SER A 1 503 ? 27.108 -13.256 -16.608 1.00 89.81 503 SER A CA 1
ATOM 4068 C C . SER A 1 503 ? 25.966 -13.072 -17.615 1.00 89.81 503 SER A C 1
ATOM 4070 O O . SER A 1 503 ? 25.118 -13.955 -17.811 1.00 89.81 503 SER A O 1
ATOM 4072 N N . LEU A 1 504 ? 25.940 -11.923 -18.294 1.00 89.06 504 LEU A N 1
ATOM 4073 C CA . LEU A 1 504 ? 24.997 -11.690 -19.391 1.00 89.06 504 LEU A CA 1
ATOM 4074 C C . LEU A 1 504 ? 25.252 -12.646 -20.563 1.00 89.06 504 LEU A C 1
ATOM 4076 O O . LEU A 1 504 ? 24.302 -13.108 -21.201 1.00 89.06 504 LEU A O 1
ATOM 4080 N N . GLU A 1 505 ? 26.516 -12.983 -20.820 1.00 89.25 505 GLU A N 1
ATOM 4081 C CA . GLU A 1 505 ? 26.945 -13.906 -21.867 1.00 89.25 505 GLU A CA 1
ATOM 4082 C C . GLU A 1 505 ? 26.502 -15.344 -21.588 1.00 89.25 505 GLU A C 1
ATOM 4084 O O . GLU A 1 505 ? 26.056 -16.028 -22.517 1.00 89.25 505 GLU A O 1
ATOM 4089 N N . ASP A 1 506 ? 26.565 -15.789 -20.327 1.00 91.31 506 ASP A N 1
ATOM 4090 C CA . ASP A 1 506 ? 26.105 -17.124 -19.912 1.00 91.31 506 ASP A CA 1
ATOM 4091 C C . ASP A 1 506 ? 24.630 -17.328 -20.261 1.00 91.31 506 ASP A C 1
ATOM 4093 O O . ASP A 1 506 ? 24.218 -18.393 -20.736 1.00 91.31 506 ASP A O 1
ATOM 4097 N N . LEU A 1 507 ? 23.838 -16.275 -20.058 1.00 92.06 507 LEU A N 1
ATOM 4098 C CA . LEU A 1 507 ? 22.395 -16.274 -20.266 1.00 92.06 507 LEU A CA 1
ATOM 4099 C C . LEU A 1 507 ? 21.984 -15.805 -21.668 1.00 92.06 507 LEU A C 1
ATOM 4101 O O . LEU A 1 507 ? 20.829 -15.990 -22.052 1.00 92.06 507 LEU A O 1
ATOM 4105 N N . LYS A 1 508 ? 22.919 -15.248 -22.450 1.00 93.44 508 LYS A N 1
ATOM 4106 C CA . LYS A 1 508 ? 22.693 -14.679 -23.790 1.00 93.44 508 LYS A CA 1
ATOM 4107 C C . LYS A 1 508 ? 21.551 -13.660 -23.809 1.00 93.44 508 LYS A C 1
ATOM 4109 O O . LYS A 1 508 ? 20.716 -13.682 -24.717 1.00 93.44 508 LYS A O 1
ATOM 4114 N N . LEU A 1 509 ? 21.496 -12.802 -22.794 1.00 93.12 509 LEU A N 1
ATOM 4115 C CA . LEU A 1 509 ? 20.453 -11.783 -22.686 1.00 93.12 509 LEU A CA 1
ATOM 4116 C C . LEU A 1 509 ? 20.664 -10.688 -23.737 1.00 93.12 509 LEU A C 1
ATOM 4118 O O . LEU A 1 509 ? 21.790 -10.288 -24.022 1.00 93.12 509 LEU A O 1
ATOM 4122 N N . MET A 1 510 ? 19.568 -10.194 -24.309 1.00 94.19 510 MET A N 1
ATOM 4123 C CA . MET A 1 510 ? 19.587 -9.008 -25.155 1.00 94.19 510 MET A CA 1
ATOM 4124 C C . MET A 1 510 ? 19.697 -7.768 -24.277 1.00 94.19 510 MET A C 1
ATOM 4126 O O . MET A 1 510 ? 18.815 -7.507 -23.460 1.00 94.19 510 MET A O 1
ATOM 4130 N N . GLU A 1 511 ? 20.758 -6.998 -24.476 1.00 93.62 511 GLU A N 1
ATOM 4131 C CA . GLU A 1 511 ? 20.940 -5.725 -23.795 1.00 93.62 511 GLU A CA 1
ATOM 4132 C C . GLU A 1 511 ? 20.074 -4.624 -24.421 1.00 93.62 511 GLU A C 1
ATOM 4134 O O . GLU A 1 511 ? 20.035 -4.446 -25.641 1.00 93.62 511 GLU A O 1
ATOM 4139 N N . ILE A 1 512 ? 19.394 -3.872 -23.557 1.00 94.56 512 ILE A N 1
ATOM 4140 C CA . ILE A 1 512 ? 18.693 -2.631 -23.867 1.00 94.56 512 ILE A CA 1
ATOM 4141 C C . ILE A 1 512 ? 19.394 -1.514 -23.106 1.00 94.56 512 ILE A C 1
ATOM 4143 O O . ILE A 1 512 ? 19.488 -1.562 -21.877 1.00 94.56 512 ILE A O 1
ATOM 4147 N N . SER A 1 513 ? 19.852 -0.508 -23.840 1.00 93.19 513 SER A N 1
ATOM 4148 C CA . SER A 1 513 ? 20.568 0.641 -23.301 1.00 93.19 513 SER A CA 1
ATOM 4149 C C . SER A 1 513 ? 20.031 1.952 -23.871 1.00 93.19 513 SER A C 1
ATOM 4151 O O . SER A 1 513 ? 19.356 1.995 -24.904 1.00 93.19 513 SER A O 1
ATOM 4153 N N . HIS A 1 514 ? 20.308 3.040 -23.154 1.00 92.06 514 HIS A N 1
ATOM 4154 C CA . HIS A 1 514 ? 19.915 4.387 -23.548 1.00 92.06 514 HIS A CA 1
ATOM 4155 C C . HIS A 1 514 ? 20.600 4.791 -24.862 1.00 92.06 514 HIS A C 1
ATOM 4157 O O . HIS A 1 514 ? 21.807 4.612 -25.011 1.00 92.06 514 HIS A O 1
ATOM 4163 N N . CYS A 1 515 ? 19.852 5.409 -25.780 1.00 94.38 515 CYS A N 1
ATOM 4164 C CA . CYS A 1 515 ? 20.347 5.966 -27.040 1.00 94.38 515 CYS A CA 1
ATOM 4165 C C . CYS A 1 515 ? 20.425 7.511 -26.976 1.00 94.38 515 CYS A C 1
ATOM 4167 O O . CYS A 1 515 ? 19.434 8.198 -27.275 1.00 94.38 515 CYS A O 1
ATOM 4169 N N . PRO A 1 516 ? 21.585 8.115 -26.632 1.00 92.38 516 PRO A N 1
ATOM 4170 C CA . PRO A 1 516 ? 21.691 9.558 -26.398 1.00 92.38 516 PRO A CA 1
ATOM 4171 C C . PRO A 1 516 ? 21.330 10.414 -27.616 1.00 92.38 516 PRO A C 1
ATOM 4173 O O . PRO A 1 516 ? 20.780 11.506 -27.465 1.00 92.38 516 PRO A O 1
ATOM 4176 N N . GLU A 1 517 ? 21.605 9.939 -28.831 1.00 94.69 517 GLU A N 1
ATOM 4177 C CA . GLU A 1 517 ? 21.277 10.632 -30.079 1.00 94.69 517 GLU A CA 1
ATOM 4178 C C . GLU A 1 517 ? 19.764 10.678 -30.309 1.00 94.69 517 GLU A C 1
ATOM 4180 O O . GLU A 1 517 ? 19.214 11.715 -30.698 1.00 94.69 517 GLU A O 1
ATOM 4185 N N . VAL A 1 518 ? 19.079 9.565 -30.028 1.00 94.31 518 VAL A N 1
ATOM 4186 C CA . VAL A 1 518 ? 17.618 9.456 -30.112 1.00 94.31 518 VAL A CA 1
ATOM 4187 C C . VAL A 1 518 ? 16.979 10.405 -29.104 1.00 94.31 518 VAL A C 1
ATOM 4189 O O . VAL A 1 518 ? 16.098 11.193 -29.475 1.00 94.31 518 VAL A O 1
ATOM 4192 N N . PHE A 1 519 ? 17.479 10.407 -27.865 1.00 92.12 519 PHE A N 1
ATOM 4193 C CA . PHE A 1 519 ? 17.020 11.310 -26.818 1.00 92.12 519 PHE A CA 1
ATOM 4194 C C . PHE A 1 519 ? 17.271 12.780 -27.175 1.00 92.12 519 PHE A C 1
ATOM 4196 O O . PHE A 1 519 ? 16.351 13.593 -27.093 1.00 92.12 519 PHE A O 1
ATOM 4203 N N . ALA A 1 520 ? 18.467 13.141 -27.647 1.00 92.81 520 ALA A N 1
ATOM 4204 C CA . ALA A 1 520 ? 18.792 14.510 -28.050 1.00 92.81 520 ALA A CA 1
ATOM 4205 C C . ALA A 1 520 ? 17.887 15.017 -29.187 1.00 92.81 520 ALA A C 1
ATOM 4207 O O . ALA A 1 520 ? 17.486 16.184 -29.196 1.00 92.81 520 ALA A O 1
ATOM 4208 N N . ARG A 1 521 ? 17.522 14.141 -30.132 1.00 94.38 521 ARG A N 1
ATOM 4209 C CA . ARG A 1 521 ? 16.630 14.464 -31.254 1.00 94.38 521 ARG A CA 1
ATOM 4210 C C . ARG A 1 521 ? 15.162 14.560 -30.837 1.00 94.38 521 ARG A C 1
ATOM 4212 O O . ARG A 1 521 ? 14.434 15.425 -31.330 1.00 94.38 521 ARG A O 1
ATOM 4219 N N . CYS A 1 522 ? 14.687 13.645 -29.997 1.00 91.44 522 CYS A N 1
ATOM 4220 C CA . CYS A 1 522 ? 13.252 13.444 -29.769 1.00 91.44 522 CYS A CA 1
ATOM 4221 C C . CYS A 1 522 ? 12.770 13.914 -28.393 1.00 91.44 522 CYS A C 1
ATOM 4223 O O . CYS A 1 522 ? 11.566 14.080 -28.198 1.00 91.44 522 CYS A O 1
ATOM 4225 N N . GLY A 1 523 ? 13.690 14.140 -27.455 1.00 89.25 523 GLY A N 1
ATOM 4226 C CA . GLY A 1 523 ? 13.410 14.469 -26.057 1.00 89.25 523 GLY A CA 1
ATOM 4227 C C . GLY A 1 523 ? 12.815 13.311 -25.255 1.00 89.25 523 GLY A C 1
ATOM 4228 O O . GLY A 1 523 ? 12.175 13.561 -24.236 1.00 89.25 523 GLY A O 1
ATOM 4229 N N . ARG A 1 524 ? 12.942 12.079 -25.760 1.00 91.44 524 ARG A N 1
ATOM 4230 C CA . ARG A 1 524 ? 12.505 10.835 -25.120 1.00 91.4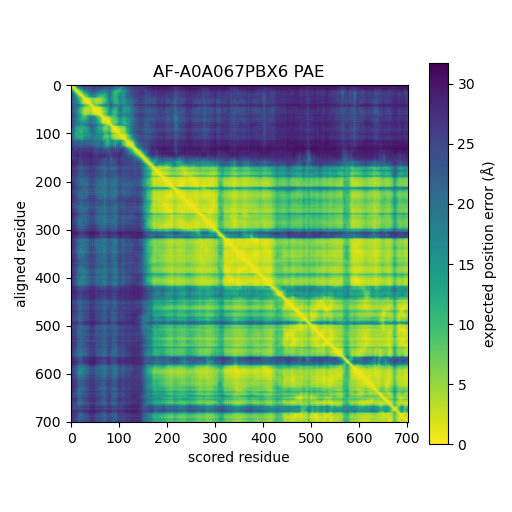4 524 ARG A CA 1
ATOM 4231 C C . ARG A 1 524 ? 13.189 9.644 -25.778 1.00 91.44 524 ARG A C 1
ATOM 4233 O O . ARG A 1 524 ? 13.505 9.716 -26.968 1.00 91.44 524 ARG A O 1
ATOM 4240 N N . ASP A 1 525 ? 13.317 8.576 -25.014 1.00 94.69 525 ASP A N 1
ATOM 4241 C CA . ASP A 1 525 ? 13.763 7.266 -25.462 1.00 94.69 525 ASP A CA 1
ATOM 4242 C C . ASP A 1 525 ? 13.016 6.211 -24.634 1.00 94.69 525 ASP A C 1
ATOM 4244 O O . ASP A 1 525 ? 13.014 6.269 -23.401 1.00 94.69 525 ASP A O 1
ATOM 4248 N N . VAL A 1 526 ? 12.253 5.358 -25.317 1.00 94.94 526 VAL A N 1
ATOM 4249 C CA . VAL A 1 526 ? 11.273 4.453 -24.710 1.00 94.94 526 VAL A CA 1
ATOM 4250 C C . VAL A 1 526 ? 11.333 3.106 -25.405 1.00 94.94 526 VAL A C 1
ATOM 4252 O O . VAL A 1 526 ? 11.240 3.038 -26.631 1.00 94.94 526 VAL A O 1
ATOM 4255 N N . VAL A 1 527 ? 11.374 2.035 -24.624 1.00 96.06 527 VAL A N 1
ATOM 4256 C CA . VAL A 1 527 ? 11.304 0.664 -25.126 1.00 96.06 527 VAL A CA 1
ATOM 4257 C C . VAL A 1 527 ? 10.153 -0.063 -24.444 1.00 96.06 527 VAL A C 1
ATOM 4259 O O . VAL A 1 527 ? 10.046 -0.061 -23.221 1.00 96.06 527 VAL A O 1
ATOM 4262 N N . TYR A 1 528 ? 9.286 -0.693 -25.233 1.00 95.31 528 TYR A N 1
ATOM 4263 C CA . TYR A 1 528 ? 8.254 -1.612 -24.756 1.00 95.31 528 TYR A CA 1
ATOM 4264 C C . TYR A 1 528 ? 8.670 -3.046 -25.055 1.00 95.31 528 TYR A C 1
ATOM 4266 O O . TYR A 1 528 ? 9.073 -3.343 -26.179 1.00 95.31 528 TYR A O 1
ATOM 4274 N N . LEU A 1 529 ? 8.501 -3.938 -24.084 1.00 96.00 529 LEU A N 1
ATOM 4275 C CA . LEU A 1 529 ? 8.672 -5.376 -24.262 1.00 96.00 529 LEU A CA 1
ATOM 4276 C C . LEU A 1 529 ? 7.310 -5.989 -24.567 1.00 96.00 529 LEU A C 1
ATOM 4278 O O . LEU A 1 529 ? 6.426 -5.998 -23.710 1.00 96.00 529 LEU A O 1
ATOM 4282 N N . ILE A 1 530 ? 7.123 -6.475 -25.789 1.00 95.06 530 ILE A N 1
ATOM 4283 C CA . ILE A 1 530 ? 5.854 -7.025 -26.263 1.00 95.06 530 ILE A CA 1
ATOM 4284 C C . ILE A 1 530 ? 5.991 -8.534 -26.400 1.00 95.06 530 ILE A C 1
ATOM 4286 O O . ILE A 1 530 ? 6.789 -9.020 -27.196 1.00 95.06 530 ILE A O 1
ATOM 4290 N N . ASN A 1 531 ? 5.202 -9.292 -25.646 1.00 95.00 531 ASN A N 1
ATOM 4291 C CA . ASN A 1 531 ? 5.185 -10.740 -25.783 1.00 95.00 531 ASN A CA 1
ATOM 4292 C C . ASN A 1 531 ? 4.648 -11.122 -27.168 1.00 95.00 531 ASN A C 1
ATOM 4294 O O . ASN A 1 531 ? 3.502 -10.831 -27.513 1.00 95.00 531 ASN A O 1
ATOM 4298 N N . LYS A 1 532 ? 5.474 -11.814 -27.947 1.00 96.12 532 LYS A N 1
ATOM 4299 C CA . LYS A 1 532 ? 5.195 -12.205 -29.329 1.00 96.12 532 LYS A CA 1
ATOM 4300 C C . LYS A 1 532 ? 3.993 -13.143 -29.482 1.00 96.12 532 LYS A C 1
ATOM 4302 O O . LYS A 1 532 ? 3.353 -13.148 -30.529 1.00 96.12 532 LYS A O 1
ATOM 4307 N N . GLU A 1 533 ? 3.672 -13.943 -28.464 1.00 95.25 533 GLU A N 1
ATOM 4308 C CA . GLU A 1 533 ? 2.575 -14.918 -28.527 1.00 95.25 533 GLU A CA 1
ATOM 4309 C C . GLU A 1 533 ? 1.198 -14.251 -28.426 1.00 95.25 533 GLU A C 1
ATOM 4311 O O . GLU A 1 533 ? 0.273 -14.613 -29.154 1.00 95.25 533 GLU A O 1
ATOM 4316 N N . ASN A 1 534 ? 1.051 -13.279 -27.524 1.00 92.38 534 ASN A N 1
ATOM 4317 C CA . ASN A 1 534 ? -0.245 -12.686 -27.181 1.00 92.38 534 ASN A CA 1
ATOM 4318 C C . ASN A 1 534 ? -0.325 -11.169 -27.415 1.00 92.38 534 ASN A C 1
ATOM 4320 O O . ASN A 1 534 ? -1.390 -10.586 -27.214 1.00 92.38 534 ASN A O 1
ATOM 4324 N N . ASN A 1 535 ? 0.764 -10.544 -27.869 1.00 89.75 535 ASN A N 1
ATOM 4325 C CA . ASN A 1 535 ? 0.885 -9.111 -28.133 1.00 89.75 535 ASN A CA 1
ATOM 4326 C C . ASN A 1 535 ? 0.595 -8.225 -26.902 1.00 89.75 535 ASN A C 1
ATOM 4328 O O . ASN A 1 535 ? 0.107 -7.101 -27.034 1.00 89.75 535 ASN A O 1
ATOM 4332 N N . ILE A 1 536 ? 0.867 -8.736 -25.697 1.00 89.88 536 ILE A N 1
ATOM 4333 C CA . ILE A 1 536 ? 0.720 -8.006 -24.432 1.00 89.88 536 ILE A CA 1
ATOM 4334 C C . ILE A 1 536 ? 2.064 -7.384 -24.048 1.00 89.88 536 ILE A C 1
ATOM 4336 O O . ILE A 1 536 ? 3.111 -8.011 -24.192 1.00 89.88 536 ILE A O 1
ATOM 4340 N N . CYS A 1 537 ? 2.040 -6.156 -23.528 1.00 90.69 537 CYS A N 1
ATOM 4341 C CA . CYS A 1 537 ? 3.230 -5.538 -22.954 1.00 90.69 537 CYS A CA 1
ATOM 4342 C C . CYS A 1 537 ? 3.585 -6.201 -21.617 1.00 90.69 537 CYS A C 1
ATOM 4344 O O . CYS A 1 537 ? 2.771 -6.202 -20.695 1.00 90.69 537 CYS A O 1
ATOM 4346 N N . VAL A 1 538 ? 4.799 -6.732 -21.510 1.00 91.88 538 VAL A N 1
ATOM 4347 C CA . VAL A 1 538 ? 5.293 -7.487 -20.344 1.00 91.88 538 VAL A CA 1
ATOM 4348 C C . VAL A 1 538 ? 6.382 -6.753 -19.560 1.00 91.88 538 VAL A C 1
ATOM 4350 O O . VAL A 1 538 ? 6.826 -7.238 -18.526 1.00 91.88 538 VAL A O 1
ATOM 4353 N N . GLY A 1 539 ? 6.791 -5.578 -20.036 1.00 93.06 539 GLY A N 1
ATOM 4354 C CA . GLY A 1 539 ? 7.742 -4.686 -19.379 1.00 93.06 539 GLY A CA 1
ATOM 4355 C C . GLY A 1 539 ? 8.117 -3.525 -20.295 1.00 93.06 539 GLY A C 1
ATOM 4356 O O . GLY A 1 539 ? 7.610 -3.415 -21.415 1.00 93.06 539 GLY A O 1
ATOM 4357 N N . GLY A 1 540 ? 9.013 -2.660 -19.844 1.00 94.56 540 GLY A N 1
ATOM 4358 C CA . GLY A 1 540 ? 9.540 -1.578 -20.664 1.00 94.56 540 GLY A CA 1
ATOM 4359 C C . GLY A 1 540 ? 10.519 -0.709 -19.894 1.00 94.56 540 GLY A C 1
ATOM 4360 O O . GLY A 1 540 ? 10.782 -0.954 -18.728 1.00 94.56 540 GLY A O 1
ATOM 4361 N N . ILE A 1 541 ? 11.062 0.302 -20.558 1.00 95.81 541 ILE A N 1
ATOM 4362 C CA . ILE A 1 541 ? 11.878 1.335 -19.923 1.00 95.81 541 ILE A CA 1
ATOM 4363 C C . ILE A 1 541 ? 11.678 2.679 -20.623 1.00 95.81 541 ILE A C 1
ATOM 4365 O O . ILE A 1 541 ? 11.475 2.749 -21.835 1.00 95.81 541 ILE A O 1
ATOM 4369 N N . VAL A 1 542 ? 11.720 3.754 -19.843 1.00 94.38 542 VAL A N 1
ATOM 4370 C CA . VAL A 1 542 ? 11.822 5.141 -20.290 1.00 94.38 542 VAL A CA 1
ATOM 4371 C C . VAL A 1 542 ? 13.106 5.717 -19.725 1.00 94.38 542 VAL A C 1
ATOM 4373 O O . VAL A 1 542 ? 13.265 5.834 -18.508 1.00 94.38 542 VAL A O 1
ATOM 4376 N N . TYR A 1 543 ? 13.987 6.150 -20.616 1.00 92.94 543 TYR A N 1
ATOM 4377 C CA . TYR A 1 543 ? 15.210 6.839 -20.243 1.00 92.94 543 TYR A CA 1
ATOM 4378 C C . TYR A 1 543 ? 14.951 8.335 -20.085 1.00 92.94 543 TYR A C 1
ATOM 4380 O O . TYR A 1 543 ? 14.376 8.982 -20.967 1.00 92.94 543 TYR A O 1
ATOM 4388 N N . LYS A 1 544 ? 15.398 8.887 -18.950 1.00 87.69 544 LYS A N 1
ATOM 4389 C CA . LYS A 1 544 ? 15.367 10.327 -18.633 1.00 87.69 544 LYS A CA 1
ATOM 4390 C C . LYS A 1 544 ? 13.998 10.963 -18.929 1.00 87.69 544 LYS A C 1
ATOM 4392 O O . LYS A 1 544 ? 13.912 11.908 -19.723 1.00 87.69 544 LYS A O 1
ATOM 4397 N N . PRO A 1 545 ? 12.908 10.455 -18.318 1.00 86.62 545 PRO A N 1
ATOM 4398 C CA . PRO A 1 545 ? 11.576 11.004 -18.506 1.00 86.62 545 PRO A CA 1
ATOM 4399 C C . PRO A 1 545 ? 11.608 12.502 -18.215 1.00 86.62 545 PRO A C 1
ATOM 4401 O O . PRO A 1 545 ? 12.205 12.962 -17.241 1.00 86.62 545 PRO A O 1
ATOM 4404 N N . LYS A 1 546 ? 10.958 13.289 -19.074 1.00 80.38 546 LYS A N 1
ATOM 4405 C CA . LYS A 1 546 ? 10.934 14.741 -18.912 1.00 80.38 546 LYS A CA 1
ATOM 4406 C C . LYS A 1 546 ? 10.250 15.127 -17.597 1.00 80.38 546 LYS A C 1
ATOM 4408 O O . LYS A 1 546 ? 9.024 15.178 -17.524 1.00 80.38 546 LYS A O 1
ATOM 4413 N N . VAL A 1 547 ? 11.059 15.471 -16.602 1.00 80.38 547 VAL A N 1
ATOM 4414 C CA . VAL A 1 547 ? 10.632 15.929 -15.282 1.00 80.38 547 VAL A CA 1
ATOM 4415 C C . VAL A 1 547 ? 11.122 17.357 -15.058 1.00 80.38 547 VAL A C 1
ATOM 4417 O O . VAL A 1 547 ? 12.210 17.737 -15.492 1.00 80.38 547 VAL A O 1
ATOM 4420 N N . ASP A 1 548 ? 10.306 18.200 -14.433 1.00 82.19 548 ASP A N 1
ATOM 4421 C CA . ASP A 1 548 ? 10.786 19.509 -14.004 1.00 82.19 548 ASP A CA 1
ATOM 4422 C C . ASP A 1 548 ? 11.650 19.371 -12.740 1.00 82.19 548 ASP A C 1
ATOM 4424 O O . ASP A 1 548 ? 11.446 18.478 -11.915 1.00 82.19 548 ASP A O 1
ATOM 4428 N N . ALA A 1 549 ? 12.596 20.293 -12.554 1.00 83.50 549 ALA A N 1
ATOM 4429 C CA . ALA A 1 549 ? 13.549 20.228 -11.447 1.00 83.50 549 ALA A CA 1
ATOM 4430 C C . ALA A 1 549 ? 12.878 20.192 -10.061 1.00 83.50 549 ALA A C 1
ATOM 4432 O O . ALA A 1 549 ? 13.438 19.640 -9.119 1.00 83.50 549 ALA A O 1
ATOM 4433 N N . LYS A 1 550 ? 11.683 20.778 -9.894 1.00 83.81 550 LYS A N 1
ATOM 4434 C CA . LYS A 1 550 ? 10.974 20.750 -8.608 1.00 83.81 550 LYS A CA 1
ATOM 4435 C C . LYS A 1 550 ? 10.436 19.348 -8.326 1.00 83.81 550 LYS A C 1
ATOM 4437 O O . LYS A 1 550 ? 10.563 18.876 -7.198 1.00 83.81 550 LYS A O 1
ATOM 4442 N N . THR A 1 551 ? 9.856 18.699 -9.327 1.00 81.94 551 THR A N 1
ATOM 4443 C CA . THR A 1 551 ? 9.357 17.324 -9.224 1.00 81.94 551 THR A CA 1
ATOM 4444 C C . THR A 1 551 ? 10.500 16.343 -8.956 1.00 81.94 551 THR A C 1
ATOM 4446 O O . THR A 1 551 ? 10.423 15.571 -8.004 1.00 81.94 551 THR A O 1
ATOM 4449 N N . GLN A 1 552 ? 11.610 16.462 -9.688 1.00 82.88 552 GLN A N 1
ATOM 4450 C CA . GLN A 1 552 ? 12.817 15.656 -9.473 1.00 82.88 552 GLN A CA 1
ATOM 4451 C C . GLN A 1 552 ? 13.379 15.844 -8.053 1.00 82.88 552 GLN A C 1
ATOM 4453 O O . GLN A 1 552 ? 13.591 14.880 -7.323 1.00 82.88 552 GLN A O 1
ATOM 4458 N N . ASN A 1 553 ? 13.525 17.095 -7.602 1.00 84.06 553 ASN A N 1
ATOM 4459 C CA . ASN A 1 553 ? 13.967 17.396 -6.238 1.00 84.06 553 ASN A CA 1
ATOM 4460 C C . ASN A 1 553 ? 13.021 16.837 -5.168 1.00 84.06 553 ASN A C 1
ATOM 4462 O O . ASN A 1 553 ? 13.490 16.434 -4.107 1.00 84.06 553 ASN A O 1
ATOM 4466 N N . THR A 1 554 ? 11.710 16.818 -5.431 1.00 83.06 554 THR A N 1
ATOM 4467 C CA . THR A 1 554 ? 10.718 16.253 -4.503 1.00 83.06 554 THR A CA 1
ATOM 4468 C C . THR A 1 554 ? 10.956 14.758 -4.319 1.00 83.06 554 THR A C 1
ATOM 4470 O O . THR A 1 554 ? 11.085 14.318 -3.180 1.00 83.06 554 THR A O 1
ATOM 4473 N N . LEU A 1 555 ? 11.116 14.017 -5.419 1.00 83.94 555 LEU A N 1
ATOM 4474 C CA . LEU A 1 555 ? 11.400 12.581 -5.394 1.00 83.94 555 LEU A CA 1
ATOM 4475 C C . LEU A 1 555 ? 12.744 12.264 -4.722 1.00 83.94 555 LEU A C 1
ATOM 4477 O O . LEU A 1 555 ? 12.811 11.404 -3.848 1.00 83.94 555 LEU A O 1
ATOM 4481 N N . HIS A 1 556 ? 13.814 13.002 -5.045 1.00 83.75 556 HIS A N 1
ATOM 4482 C CA . HIS A 1 556 ? 15.107 12.820 -4.373 1.00 83.75 556 HIS A CA 1
ATOM 4483 C C . HIS A 1 556 ? 15.042 13.128 -2.876 1.00 83.75 556 HIS A C 1
ATOM 4485 O O . HIS A 1 556 ? 15.696 12.459 -2.074 1.00 83.75 556 HIS A O 1
ATOM 4491 N N . GLN A 1 557 ? 14.304 14.170 -2.486 1.00 83.12 557 GLN A N 1
ATOM 4492 C CA . GLN A 1 557 ? 14.127 14.516 -1.082 1.00 83.12 557 GLN A CA 1
ATOM 4493 C C . GLN A 1 557 ? 13.343 13.424 -0.354 1.00 83.12 557 GLN A C 1
ATOM 4495 O O . GLN A 1 557 ? 13.761 13.027 0.731 1.00 83.12 557 GLN A O 1
ATOM 4500 N N . GLY A 1 558 ? 12.256 12.930 -0.949 1.00 80.81 558 GLY A N 1
ATOM 4501 C CA . GLY A 1 558 ? 11.484 11.810 -0.423 1.00 80.81 558 GLY A CA 1
ATOM 4502 C C . GLY A 1 558 ? 12.360 10.577 -0.236 1.00 80.81 558 GLY A C 1
ATOM 4503 O O . GLY A 1 558 ? 12.508 10.122 0.894 1.00 80.81 558 GLY A O 1
ATOM 4504 N N . HIS A 1 559 ? 13.078 10.147 -1.280 1.00 80.94 559 HIS A N 1
ATOM 4505 C CA . HIS A 1 559 ? 14.049 9.051 -1.199 1.00 80.94 559 HIS A CA 1
ATOM 4506 C C . HIS A 1 559 ? 15.021 9.215 -0.022 1.00 80.94 559 HIS A C 1
ATOM 4508 O O . HIS A 1 559 ? 15.123 8.323 0.810 1.00 80.94 559 HIS A O 1
ATOM 4514 N N . ARG A 1 560 ? 15.677 10.377 0.114 1.00 81.88 560 ARG A N 1
ATOM 4515 C CA . ARG A 1 560 ? 16.629 10.641 1.211 1.00 81.88 560 ARG A CA 1
ATOM 4516 C C . ARG A 1 560 ? 15.993 10.598 2.598 1.00 81.88 560 ARG A C 1
ATOM 4518 O O . ARG A 1 560 ? 16.617 10.105 3.533 1.00 81.88 560 ARG A O 1
ATOM 4525 N N . ILE A 1 561 ? 14.791 11.153 2.752 1.00 80.19 561 ILE A N 1
ATOM 4526 C CA . ILE A 1 561 ? 14.079 11.129 4.034 1.00 80.19 561 ILE A CA 1
ATOM 4527 C C . ILE A 1 561 ? 13.772 9.679 4.403 1.00 80.19 561 ILE A C 1
ATOM 4529 O O . ILE A 1 561 ? 14.056 9.270 5.527 1.00 80.19 561 ILE A O 1
ATOM 4533 N N . VAL A 1 562 ? 13.254 8.896 3.459 1.00 72.88 562 VAL A N 1
ATOM 4534 C CA . VAL A 1 562 ? 12.824 7.523 3.722 1.00 72.88 562 VAL A CA 1
ATOM 4535 C C . VAL A 1 562 ? 14.009 6.604 3.984 1.00 72.88 562 VAL A C 1
ATOM 4537 O O . VAL A 1 562 ? 14.005 5.899 4.985 1.00 72.88 562 VAL A O 1
ATOM 4540 N N . THR A 1 563 ? 15.057 6.643 3.158 1.00 72.81 563 THR A N 1
ATOM 4541 C CA . THR A 1 563 ? 16.232 5.776 3.349 1.00 72.81 563 THR A CA 1
ATOM 4542 C C . THR A 1 563 ? 17.024 6.116 4.610 1.00 72.81 563 THR A C 1
ATOM 4544 O O . THR A 1 563 ? 17.674 5.241 5.181 1.00 72.81 563 THR A O 1
ATOM 4547 N N . SER A 1 564 ? 16.933 7.356 5.106 1.00 71.69 564 SER A N 1
ATOM 4548 C CA . SER A 1 564 ? 17.518 7.731 6.400 1.00 71.69 564 SER A CA 1
ATOM 4549 C C . SER A 1 564 ? 16.807 7.095 7.601 1.00 71.69 564 SER A C 1
ATOM 4551 O O . SER A 1 564 ? 17.404 6.964 8.672 1.00 71.69 564 SER A O 1
ATOM 4553 N N . GLN A 1 565 ? 15.554 6.665 7.433 1.00 67.19 565 GLN A N 1
ATOM 4554 C CA . GLN A 1 565 ? 14.801 5.951 8.455 1.00 67.19 565 GLN A CA 1
ATOM 4555 C C . GLN A 1 565 ? 14.955 4.446 8.212 1.00 67.19 565 GLN A C 1
ATOM 4557 O O . GLN A 1 565 ? 14.461 3.897 7.234 1.00 67.19 565 GLN A O 1
ATOM 4562 N N . LYS A 1 566 ? 15.699 3.766 9.096 1.00 54.41 566 LYS A N 1
ATOM 4563 C CA . LYS A 1 566 ? 16.184 2.373 8.954 1.00 54.41 566 LYS A CA 1
ATOM 4564 C C . LYS A 1 566 ? 15.104 1.277 8.880 1.00 54.41 566 LYS A C 1
ATOM 4566 O O . LYS A 1 566 ? 15.411 0.101 9.054 1.00 54.41 566 LYS A O 1
ATOM 4571 N N . SER A 1 567 ? 13.846 1.611 8.649 1.00 49.91 567 SER A N 1
ATOM 4572 C CA . SER A 1 567 ? 12.744 0.719 8.965 1.00 49.91 567 SER A CA 1
ATOM 4573 C C . SER A 1 567 ? 11.550 1.001 8.060 1.00 49.91 567 SER A C 1
ATOM 4575 O O . SER A 1 567 ? 10.720 1.850 8.370 1.00 49.91 567 SER A O 1
ATOM 4577 N N . VAL A 1 568 ? 11.452 0.266 6.945 1.00 47.59 568 VAL A N 1
ATOM 4578 C CA . VAL A 1 568 ? 10.212 0.138 6.142 1.00 47.59 568 VAL A CA 1
ATOM 4579 C C . VAL A 1 568 ? 9.997 -1.309 5.666 1.00 47.59 568 VAL A C 1
ATOM 4581 O O . VAL A 1 568 ? 9.332 -1.550 4.665 1.00 47.59 568 VAL A O 1
ATOM 4584 N N . LYS A 1 569 ? 10.588 -2.315 6.328 1.00 45.59 569 LYS A N 1
ATOM 4585 C CA . LYS A 1 569 ? 10.438 -3.713 5.893 1.00 45.59 569 LYS A CA 1
ATOM 4586 C C . LYS A 1 569 ? 10.109 -4.637 7.056 1.00 45.59 569 LYS A C 1
ATOM 4588 O O . LYS A 1 569 ? 10.984 -4.952 7.851 1.00 45.59 569 LYS A O 1
ATOM 4593 N N . VAL A 1 570 ? 8.885 -5.155 7.051 1.00 38.31 570 VAL A N 1
ATOM 4594 C CA . VAL A 1 570 ? 8.619 -6.527 7.484 1.00 38.31 570 VAL A CA 1
ATOM 4595 C C . VAL A 1 570 ? 7.825 -7.177 6.355 1.00 38.31 570 VAL A C 1
ATOM 4597 O O . VAL A 1 570 ? 6.684 -6.813 6.083 1.00 38.31 570 VAL A O 1
ATOM 4600 N N . ALA A 1 571 ? 8.469 -8.077 5.614 1.00 34.81 571 ALA A N 1
ATOM 4601 C CA . ALA A 1 571 ? 7.767 -8.916 4.657 1.00 34.81 571 ALA A CA 1
ATOM 4602 C C . ALA A 1 571 ? 7.012 -9.979 5.452 1.00 34.81 571 ALA A C 1
ATOM 4604 O O . ALA A 1 571 ? 7.612 -10.945 5.914 1.00 34.81 571 ALA A O 1
ATOM 4605 N N . VAL A 1 572 ? 5.710 -9.786 5.634 1.00 38.81 572 VAL A N 1
ATOM 4606 C CA . VAL A 1 572 ? 4.822 -10.817 6.175 1.00 38.81 572 VAL A CA 1
ATOM 4607 C C . VAL A 1 572 ? 3.803 -11.135 5.095 1.00 38.81 572 VAL A C 1
ATOM 4609 O O . VAL A 1 572 ? 2.651 -10.743 5.171 1.00 38.81 572 VAL A O 1
ATOM 4612 N N . GLY A 1 573 ? 4.276 -11.770 4.023 1.00 36.16 573 GLY A N 1
ATOM 4613 C CA . GLY A 1 573 ? 3.416 -12.236 2.946 1.00 36.16 573 GLY A CA 1
ATOM 4614 C C . GLY A 1 573 ? 3.672 -13.709 2.678 1.00 36.16 573 GLY A C 1
ATOM 4615 O O . GLY A 1 573 ? 4.707 -14.061 2.115 1.00 36.16 573 GLY A O 1
ATOM 4616 N N . ARG A 1 574 ? 2.773 -14.589 3.123 1.00 38.88 574 ARG A N 1
ATOM 4617 C CA . ARG A 1 574 ? 2.795 -16.028 2.802 1.00 38.88 574 ARG A CA 1
ATOM 4618 C C . ARG A 1 574 ? 1.779 -16.387 1.703 1.00 38.88 574 ARG A C 1
ATOM 4620 O O . ARG A 1 574 ? 1.805 -17.524 1.230 1.00 38.88 574 ARG A O 1
ATOM 4627 N N . ARG A 1 575 ? 0.911 -15.461 1.271 1.00 40.47 575 ARG A N 1
ATOM 4628 C CA . ARG A 1 575 ? -0.157 -15.663 0.273 1.00 40.47 575 ARG A CA 1
ATOM 4629 C C . ARG A 1 575 ? -0.080 -14.677 -0.898 1.00 40.47 575 ARG A C 1
ATOM 4631 O O . ARG A 1 575 ? 0.543 -13.623 -0.836 1.00 40.47 575 ARG A O 1
ATOM 4638 N N . SER A 1 576 ? -0.725 -15.056 -2.006 1.00 35.41 576 SER A N 1
ATOM 4639 C CA . SER A 1 576 ? -0.917 -14.178 -3.167 1.00 35.41 576 SER A CA 1
ATOM 4640 C C . SER A 1 576 ? -1.844 -13.025 -2.797 1.00 35.41 576 SER A C 1
ATOM 4642 O O . SER A 1 576 ? -2.983 -13.274 -2.419 1.00 35.41 576 SER A O 1
ATOM 4644 N N . GLY A 1 577 ? -1.376 -11.790 -2.964 1.00 37.97 577 GLY A N 1
ATOM 4645 C CA . GLY A 1 577 ? -2.135 -10.596 -2.591 1.00 37.97 577 GLY A CA 1
ATOM 4646 C C . GLY A 1 577 ? -1.850 -10.094 -1.177 1.00 37.97 577 GLY A C 1
ATOM 4647 O O . GLY A 1 577 ? -2.352 -9.027 -0.836 1.00 37.97 577 GLY A O 1
ATOM 4648 N N . ASP A 1 578 ? -1.002 -10.787 -0.404 1.00 43.47 578 ASP A N 1
ATOM 4649 C CA . ASP A 1 578 ? -0.412 -10.197 0.794 1.00 43.47 578 ASP A CA 1
ATOM 4650 C C . ASP A 1 578 ? 0.411 -8.991 0.338 1.00 43.47 578 ASP A C 1
ATOM 4652 O O . ASP A 1 578 ? 1.522 -9.116 -0.188 1.00 43.47 578 ASP A O 1
ATOM 4656 N N . ALA A 1 579 ? -0.153 -7.798 0.503 1.00 41.06 579 ALA A N 1
ATOM 4657 C CA . ALA A 1 579 ? 0.663 -6.608 0.545 1.00 41.06 579 ALA A CA 1
ATOM 4658 C C . ALA A 1 579 ? 1.706 -6.837 1.648 1.00 41.06 579 ALA A C 1
ATOM 4660 O O . ALA A 1 579 ? 1.373 -7.352 2.716 1.00 41.06 579 ALA A O 1
ATOM 4661 N N . TYR A 1 580 ? 2.966 -6.449 1.420 1.00 49.81 580 TYR A N 1
ATOM 4662 C CA . TYR A 1 580 ? 3.871 -6.180 2.542 1.00 49.81 580 TYR A CA 1
ATOM 4663 C C . TYR A 1 580 ? 3.063 -5.435 3.601 1.00 49.81 580 TYR A C 1
ATOM 4665 O O . TYR A 1 580 ? 2.370 -4.500 3.201 1.00 49.81 580 TYR A O 1
ATOM 4673 N N . ALA A 1 581 ? 3.114 -5.847 4.877 1.00 52.38 581 ALA A N 1
ATOM 4674 C CA . ALA A 1 581 ? 2.463 -5.126 5.968 1.00 52.38 581 ALA A CA 1
ATOM 4675 C C . ALA A 1 581 ? 2.927 -3.671 5.873 1.00 52.38 581 ALA A C 1
ATOM 4677 O O . ALA A 1 581 ? 4.067 -3.333 6.224 1.00 52.38 581 ALA A O 1
ATOM 4678 N N . ALA A 1 582 ? 2.111 -2.854 5.204 1.00 55.59 582 ALA A N 1
ATOM 4679 C CA . ALA A 1 582 ? 2.601 -1.629 4.619 1.00 55.59 582 ALA A CA 1
ATOM 4680 C C . ALA A 1 582 ? 2.916 -0.750 5.807 1.00 55.59 582 ALA A C 1
ATOM 4682 O O . ALA A 1 582 ? 2.049 -0.490 6.640 1.00 55.59 582 ALA A O 1
ATOM 4683 N N . TYR A 1 583 ? 4.178 -0.344 5.911 1.00 63.81 583 TYR A N 1
ATOM 4684 C CA . TYR A 1 583 ? 4.605 0.506 7.005 1.00 63.81 583 TYR A CA 1
ATOM 4685 C C . TYR A 1 583 ? 4.504 -0.147 8.389 1.00 63.81 583 TYR A C 1
ATOM 4687 O O . TYR A 1 583 ? 4.257 0.559 9.355 1.00 63.81 583 TYR A O 1
ATOM 4695 N N . ALA A 1 584 ? 4.747 -1.458 8.532 1.00 61.09 584 ALA A N 1
ATOM 4696 C CA . ALA A 1 584 ? 4.808 -2.140 9.842 1.00 61.09 584 ALA A CA 1
ATOM 4697 C C . ALA A 1 584 ? 5.736 -1.454 10.871 1.00 61.09 584 ALA A C 1
ATOM 4699 O O . ALA A 1 584 ? 5.609 -1.638 12.072 1.00 61.09 584 ALA A O 1
ATOM 4700 N N . THR A 1 585 ? 6.676 -0.650 10.388 1.00 68.94 585 THR A N 1
ATOM 4701 C CA . THR A 1 585 ? 7.646 0.114 11.174 1.00 68.94 585 THR A CA 1
ATOM 4702 C C . THR A 1 585 ? 7.334 1.612 11.270 1.00 68.94 585 THR A C 1
ATOM 4704 O O . THR A 1 585 ? 8.133 2.357 11.829 1.00 68.94 585 THR A O 1
ATOM 4707 N N . ILE A 1 586 ? 6.220 2.073 10.693 1.00 76.56 586 ILE A N 1
ATOM 4708 C CA . ILE A 1 586 ? 5.721 3.449 10.799 1.00 76.56 586 ILE A CA 1
ATOM 4709 C C . ILE A 1 586 ? 4.311 3.364 11.385 1.00 76.56 586 ILE A C 1
ATOM 4711 O O . ILE A 1 586 ? 3.342 3.131 10.669 1.00 76.56 586 ILE A O 1
ATOM 4715 N N . ASP A 1 587 ? 4.179 3.550 12.692 1.00 75.88 587 ASP A N 1
ATOM 4716 C CA . ASP A 1 587 ? 2.895 3.448 13.401 1.00 75.88 587 ASP A CA 1
ATOM 4717 C C . ASP A 1 587 ? 2.031 4.728 13.285 1.00 75.88 587 ASP A C 1
ATOM 4719 O O . ASP A 1 587 ? 0.901 4.789 13.771 1.00 75.88 587 ASP A O 1
ATOM 4723 N N . ALA A 1 588 ? 2.558 5.780 12.643 1.00 86.94 588 ALA A N 1
ATOM 4724 C CA . ALA A 1 588 ? 1.910 7.084 12.502 1.00 86.94 588 ALA A CA 1
ATOM 4725 C C . ALA A 1 588 ? 1.441 7.694 13.840 1.00 86.94 588 ALA A C 1
ATOM 4727 O O . ALA A 1 588 ? 0.516 8.521 13.871 1.00 86.94 588 ALA A O 1
ATOM 4728 N N . ASN A 1 589 ? 2.075 7.322 14.956 1.00 86.56 589 ASN A N 1
ATOM 4729 C CA . ASN A 1 589 ? 1.790 7.862 16.280 1.00 86.56 589 ASN A CA 1
ATOM 4730 C C . ASN A 1 589 ? 2.543 9.165 16.554 1.00 86.56 589 ASN A C 1
ATOM 4732 O O . ASN A 1 589 ? 2.223 9.866 17.524 1.00 86.56 589 ASN A O 1
ATOM 4736 N N . HIS A 1 590 ? 3.446 9.564 15.660 1.00 90.31 590 HIS A N 1
ATOM 4737 C CA . HIS A 1 590 ? 4.114 10.855 15.668 1.00 90.31 590 HIS A CA 1
ATOM 4738 C C . HIS A 1 590 ? 3.865 11.660 14.389 1.00 90.31 590 HIS A C 1
ATOM 4740 O O . HIS A 1 590 ? 3.699 11.140 13.288 1.00 90.31 590 HIS A O 1
ATOM 4746 N N . SER A 1 591 ? 3.885 12.989 14.511 1.00 92.12 591 SER A N 1
ATOM 4747 C CA . SER A 1 591 ? 3.598 13.877 13.381 1.00 92.12 591 SER A CA 1
ATOM 4748 C C . SER A 1 591 ? 4.628 13.741 12.261 1.00 92.12 591 SER A C 1
ATOM 4750 O O . SER A 1 591 ? 4.283 13.946 11.105 1.00 92.12 591 SER A O 1
ATOM 4752 N N . LEU A 1 592 ? 5.869 13.376 12.599 1.00 90.00 592 LEU A N 1
ATOM 4753 C CA . LEU A 1 592 ? 6.932 13.108 11.627 1.00 90.00 592 LEU A CA 1
ATOM 4754 C C . LEU A 1 592 ? 6.636 11.866 10.779 1.00 90.00 592 LEU A C 1
ATOM 4756 O O . LEU A 1 592 ? 6.885 11.875 9.581 1.00 90.00 592 LEU A O 1
ATOM 4760 N N . GLU A 1 593 ? 6.069 10.824 11.379 1.00 88.81 593 GLU A N 1
ATOM 4761 C CA . GLU A 1 593 ? 5.682 9.589 10.688 1.00 88.81 593 GLU A CA 1
ATOM 4762 C C . GLU A 1 593 ? 4.454 9.806 9.808 1.00 88.81 593 GLU A C 1
ATOM 4764 O O . GLU A 1 593 ? 4.392 9.315 8.685 1.00 88.81 593 GLU A O 1
ATOM 4769 N N . VAL A 1 594 ? 3.501 10.622 10.272 1.00 92.56 594 VAL A N 1
ATOM 4770 C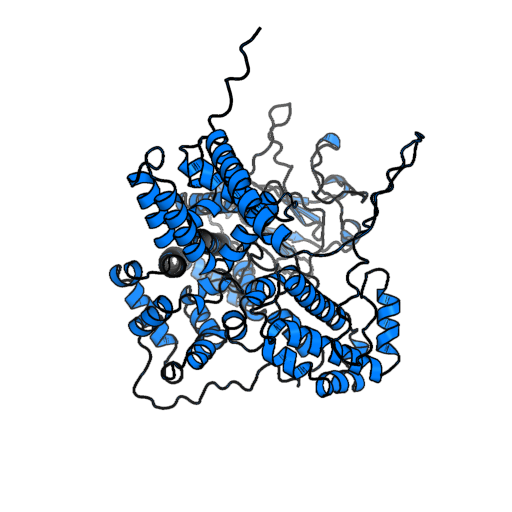 CA . VAL A 1 594 ? 2.405 11.106 9.424 1.00 92.56 594 VAL A CA 1
ATOM 4771 C C . VAL A 1 594 ? 2.973 11.852 8.215 1.00 92.56 594 VAL A C 1
ATOM 4773 O O . VAL A 1 594 ? 2.609 11.550 7.082 1.00 92.56 594 VAL A O 1
ATOM 4776 N N . GLU A 1 595 ? 3.870 12.819 8.430 1.00 91.69 595 GLU A N 1
ATOM 4777 C CA . GLU A 1 595 ? 4.512 13.560 7.338 1.00 91.69 595 GLU A CA 1
ATOM 4778 C C . GLU A 1 595 ? 5.254 12.613 6.381 1.00 91.69 595 GLU A C 1
ATOM 4780 O O . GLU A 1 595 ? 5.119 12.763 5.166 1.00 91.69 595 GLU A O 1
ATOM 4785 N N . LEU A 1 596 ? 5.943 11.594 6.903 1.00 87.94 596 LEU A N 1
ATOM 4786 C CA . LEU A 1 596 ? 6.613 10.558 6.118 1.00 87.94 596 LEU A CA 1
ATOM 4787 C C . LEU A 1 596 ? 5.643 9.767 5.235 1.00 87.94 596 LEU A C 1
ATOM 4789 O O . LEU A 1 596 ? 5.863 9.669 4.031 1.00 87.94 596 LEU A O 1
ATOM 4793 N N . LEU A 1 597 ? 4.531 9.276 5.784 1.00 89.25 597 LEU A N 1
ATOM 4794 C CA . LEU A 1 597 ? 3.494 8.593 5.004 1.00 89.25 597 LEU A CA 1
ATOM 4795 C C . LEU A 1 597 ? 2.961 9.489 3.880 1.00 89.25 597 LEU A C 1
ATOM 4797 O O . LEU A 1 597 ? 2.826 9.060 2.733 1.00 89.25 597 LEU A O 1
ATOM 4801 N N . PHE A 1 598 ? 2.716 10.768 4.166 1.00 91.69 598 PHE A N 1
ATOM 4802 C CA . PHE A 1 598 ? 2.316 11.726 3.136 1.00 91.69 598 PHE A CA 1
ATOM 4803 C C . PHE A 1 598 ? 3.418 12.010 2.108 1.00 91.69 598 PHE A C 1
ATOM 4805 O O . PHE A 1 598 ? 3.090 12.304 0.958 1.00 91.69 598 PHE A O 1
ATOM 4812 N N . HIS A 1 599 ? 4.696 11.907 2.469 1.00 88.38 599 HIS A N 1
ATOM 4813 C CA . HIS A 1 599 ? 5.799 11.941 1.510 1.00 88.38 599 HIS A CA 1
ATOM 4814 C C . HIS A 1 599 ? 5.777 10.721 0.581 1.00 88.38 599 HIS A C 1
ATOM 4816 O O . HIS A 1 599 ? 5.778 10.919 -0.632 1.00 88.38 599 HIS A O 1
ATOM 4822 N N . HIS A 1 600 ? 5.613 9.502 1.103 1.00 87.56 600 HIS A N 1
ATOM 4823 C CA . HIS A 1 600 ? 5.462 8.297 0.270 1.00 87.56 600 HIS A CA 1
ATOM 4824 C C . HIS A 1 600 ? 4.269 8.417 -0.690 1.00 87.56 600 HIS A C 1
ATOM 4826 O O . HIS A 1 600 ? 4.378 8.122 -1.878 1.00 87.56 600 HIS A O 1
ATOM 4832 N N . ALA A 1 601 ? 3.132 8.920 -0.203 1.00 89.50 601 ALA A N 1
ATOM 4833 C CA . ALA A 1 601 ? 1.953 9.181 -1.025 1.00 89.50 601 ALA A CA 1
ATOM 4834 C C . ALA A 1 601 ? 2.210 10.189 -2.157 1.00 89.50 601 ALA A C 1
ATOM 4836 O O . ALA A 1 601 ? 1.700 10.022 -3.273 1.00 89.50 601 ALA A O 1
ATOM 4837 N N . LYS A 1 602 ? 2.979 11.251 -1.882 1.00 88.75 602 LYS A N 1
ATOM 4838 C CA . LYS A 1 602 ? 3.370 12.246 -2.893 1.00 88.75 602 LYS A CA 1
ATOM 4839 C C . LYS A 1 602 ? 4.309 11.636 -3.923 1.00 88.75 602 LYS A C 1
ATOM 4841 O O . LYS A 1 602 ? 4.092 11.874 -5.109 1.00 88.75 602 LYS A O 1
ATOM 4846 N N . ASP A 1 603 ? 5.292 10.856 -3.496 1.00 87.25 603 ASP A N 1
ATOM 4847 C CA . ASP A 1 603 ? 6.262 10.227 -4.392 1.00 87.25 603 ASP A CA 1
ATOM 4848 C C . ASP A 1 603 ? 5.588 9.191 -5.290 1.00 87.25 603 ASP A C 1
ATOM 4850 O O . ASP A 1 603 ? 5.742 9.254 -6.505 1.00 87.25 603 ASP A O 1
ATOM 4854 N N . THR A 1 604 ? 4.726 8.343 -4.726 1.00 87.88 604 THR A N 1
ATOM 4855 C CA . THR A 1 604 ? 3.922 7.366 -5.482 1.00 87.88 604 THR A CA 1
ATOM 4856 C C . THR A 1 604 ? 3.058 8.055 -6.533 1.00 87.88 604 THR A C 1
ATOM 4858 O O . THR A 1 604 ? 3.066 7.678 -7.704 1.00 87.88 604 THR A O 1
ATOM 4861 N N . SER A 1 605 ? 2.335 9.111 -6.137 1.00 87.62 605 SER A N 1
ATOM 4862 C CA . SER A 1 605 ? 1.514 9.888 -7.074 1.00 87.62 605 SER A CA 1
ATOM 4863 C C . SER A 1 605 ? 2.374 10.505 -8.175 1.00 87.62 605 SER A C 1
ATOM 4865 O O . SER A 1 605 ? 2.006 10.455 -9.341 1.00 87.62 605 SER A O 1
ATOM 4867 N N . THR A 1 606 ? 3.532 11.050 -7.805 1.00 86.94 606 THR A N 1
ATOM 4868 C CA . THR A 1 606 ? 4.464 11.688 -8.736 1.00 86.94 606 THR A CA 1
ATOM 4869 C C . THR A 1 606 ? 5.054 10.681 -9.722 1.00 86.94 606 THR A C 1
ATOM 4871 O O . THR A 1 606 ? 5.143 10.985 -10.906 1.00 86.94 606 THR A O 1
ATOM 4874 N N . LEU A 1 607 ? 5.416 9.478 -9.275 1.00 88.19 607 LEU A N 1
ATOM 4875 C CA . LEU A 1 607 ? 5.933 8.421 -10.140 1.00 88.19 607 LEU A CA 1
ATOM 4876 C C . LEU A 1 607 ? 4.876 7.958 -11.148 1.00 88.19 607 LEU A C 1
ATOM 4878 O O . LEU A 1 607 ? 5.159 7.898 -12.341 1.00 88.19 607 LEU A O 1
ATOM 4882 N N . LEU A 1 608 ? 3.645 7.703 -10.696 1.00 88.75 608 LEU A N 1
ATOM 4883 C CA . LEU A 1 608 ? 2.535 7.340 -11.585 1.00 88.75 608 LEU A CA 1
ATOM 4884 C C . LEU A 1 608 ? 2.251 8.450 -12.601 1.00 88.75 608 LEU A C 1
ATOM 4886 O O . LEU A 1 608 ? 2.075 8.186 -13.788 1.00 88.75 608 LEU A O 1
ATOM 4890 N N . ASP A 1 609 ? 2.264 9.697 -12.143 1.00 85.25 609 ASP A N 1
ATOM 4891 C CA . ASP A 1 609 ? 2.084 10.880 -12.974 1.00 85.25 609 ASP A CA 1
ATOM 4892 C C . ASP A 1 609 ? 3.197 11.034 -14.034 1.00 85.25 609 ASP A C 1
ATOM 4894 O O . ASP A 1 609 ? 2.918 11.422 -15.171 1.00 85.25 609 ASP A O 1
ATOM 4898 N N . LEU A 1 610 ? 4.449 10.722 -13.681 1.00 86.62 610 LEU A N 1
ATOM 4899 C CA . LEU A 1 610 ? 5.599 10.739 -14.593 1.00 86.62 610 LEU A CA 1
ATOM 4900 C C . LEU A 1 610 ? 5.581 9.576 -15.580 1.00 86.62 610 LEU A C 1
ATOM 4902 O O . LEU A 1 610 ? 5.961 9.760 -16.736 1.00 86.62 610 LEU A O 1
ATOM 4906 N N . ALA A 1 611 ? 5.128 8.403 -15.143 1.00 89.62 611 ALA A N 1
ATOM 4907 C CA . ALA A 1 611 ? 5.010 7.219 -15.979 1.00 89.62 611 ALA A CA 1
ATOM 4908 C C . ALA A 1 611 ? 3.836 7.336 -16.959 1.00 89.62 611 ALA A C 1
ATOM 4910 O O . ALA A 1 611 ? 3.949 6.882 -18.093 1.00 89.62 611 ALA A O 1
ATOM 4911 N N . PHE A 1 612 ? 2.730 7.983 -16.576 1.00 87.00 612 PHE A N 1
ATOM 4912 C CA . PHE A 1 612 ? 1.481 8.011 -17.344 1.00 87.00 612 PHE A CA 1
ATOM 4913 C C . PHE A 1 612 ? 1.623 8.417 -18.826 1.00 87.00 612 PHE A C 1
ATOM 4915 O O . PHE A 1 612 ? 1.017 7.759 -19.672 1.00 87.00 612 PHE A O 1
ATOM 4922 N N . PRO A 1 613 ? 2.412 9.441 -19.213 1.00 83.38 613 PRO A N 1
ATOM 4923 C CA . PRO A 1 613 ? 2.595 9.797 -20.622 1.00 83.38 613 PRO A CA 1
ATOM 4924 C C . PRO A 1 613 ? 3.251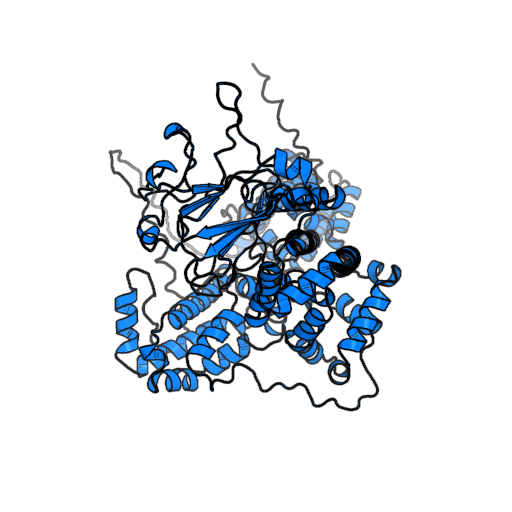 8.700 -21.474 1.00 83.38 613 PRO A C 1
ATOM 4926 O O . PRO A 1 613 ? 3.107 8.728 -22.699 1.00 83.38 613 PRO A O 1
ATOM 4929 N N . TYR A 1 614 ? 3.968 7.766 -20.844 1.00 86.81 614 TYR A N 1
ATOM 4930 C CA . TYR A 1 614 ? 4.724 6.697 -21.494 1.00 86.81 614 TYR A CA 1
ATOM 4931 C C . TYR A 1 614 ? 4.060 5.328 -21.282 1.00 86.81 614 TYR A C 1
ATOM 4933 O O . TYR A 1 614 ? 3.804 4.615 -22.244 1.00 86.81 614 TYR A O 1
ATOM 4941 N N . PHE A 1 615 ? 3.667 4.980 -20.060 1.00 87.94 615 PHE A N 1
ATOM 4942 C CA . PHE A 1 615 ? 3.060 3.693 -19.699 1.00 87.94 615 PHE A CA 1
ATOM 4943 C C . PHE A 1 615 ? 1.624 3.841 -19.169 1.00 87.94 615 PHE A C 1
ATOM 4945 O O . PHE A 1 615 ? 1.309 3.413 -18.058 1.00 87.94 615 PHE A O 1
ATOM 4952 N N . PRO A 1 616 ? 0.705 4.433 -19.948 1.00 84.56 616 PRO A N 1
ATOM 4953 C CA . PRO A 1 616 ? -0.633 4.762 -19.468 1.00 84.56 616 PRO A CA 1
ATOM 4954 C C . PRO A 1 616 ? -1.457 3.516 -19.099 1.00 84.56 616 PRO A C 1
ATOM 4956 O O . PRO A 1 616 ? -2.266 3.564 -18.177 1.00 84.56 616 PRO A O 1
ATOM 4959 N N . PHE A 1 617 ? -1.238 2.389 -19.788 1.00 84.06 617 PHE A N 1
ATOM 4960 C CA . PHE A 1 617 ? -1.922 1.125 -19.494 1.00 84.06 617 PHE A CA 1
ATOM 4961 C C . PHE A 1 617 ? -1.397 0.490 -18.204 1.00 84.06 617 PHE A C 1
ATOM 4963 O O . PHE A 1 617 ? -2.197 -0.031 -17.438 1.00 84.06 617 PHE A O 1
ATOM 4970 N N . VAL A 1 618 ? -0.089 0.590 -17.924 1.00 86.88 618 VAL A N 1
ATOM 4971 C CA . VAL A 1 618 ? 0.501 0.111 -16.662 1.00 86.88 618 VAL A CA 1
ATOM 4972 C C . VAL A 1 618 ? -0.066 0.904 -15.496 1.00 86.88 618 VAL A C 1
ATOM 4974 O O . VAL A 1 618 ? -0.545 0.315 -14.535 1.00 86.88 618 VAL A O 1
ATOM 4977 N N . VAL A 1 619 ? -0.084 2.237 -15.607 1.00 88.12 619 VAL A N 1
ATOM 4978 C CA . VAL A 1 619 ? -0.614 3.118 -14.557 1.00 88.12 619 VAL A CA 1
ATOM 4979 C C . VAL A 1 619 ? -2.088 2.822 -14.277 1.00 88.12 619 VAL A C 1
ATOM 4981 O O . VAL A 1 619 ? -2.465 2.685 -13.117 1.00 88.12 619 VAL A O 1
ATOM 4984 N N . HIS A 1 620 ? -2.922 2.672 -15.312 1.00 85.50 620 HIS A N 1
ATOM 4985 C CA . HIS A 1 620 ? -4.323 2.298 -15.108 1.00 85.50 620 HIS A CA 1
ATOM 4986 C C . HIS A 1 620 ? -4.484 0.903 -14.517 1.00 85.50 620 HIS A C 1
ATOM 4988 O O . HIS A 1 620 ? -5.258 0.747 -13.579 1.00 85.50 620 HIS A O 1
ATOM 4994 N N . ASN A 1 621 ? -3.746 -0.087 -15.024 1.00 85.50 621 ASN A N 1
ATOM 4995 C CA . ASN A 1 621 ? -3.840 -1.451 -14.523 1.00 85.50 621 ASN A CA 1
ATOM 4996 C C . ASN A 1 621 ? -3.422 -1.534 -13.052 1.00 85.50 621 ASN A C 1
ATOM 4998 O O . ASN A 1 621 ? -4.106 -2.178 -12.271 1.00 85.50 621 ASN A O 1
ATOM 5002 N N . LEU A 1 622 ? -2.365 -0.822 -12.651 1.00 86.19 622 LEU A N 1
ATOM 5003 C CA . LEU A 1 622 ? -1.959 -0.691 -11.251 1.00 86.19 622 LEU A CA 1
ATOM 5004 C C . LEU A 1 622 ? -3.086 -0.128 -10.382 1.00 86.19 622 LEU A C 1
ATOM 5006 O O . LEU A 1 622 ? -3.427 -0.721 -9.362 1.00 86.19 622 LEU A O 1
ATOM 5010 N N . THR A 1 623 ? -3.699 0.982 -10.802 1.00 83.56 623 THR A N 1
ATOM 5011 C CA . THR A 1 623 ? -4.822 1.584 -10.073 1.00 83.56 623 THR A CA 1
ATOM 5012 C C . THR A 1 623 ? -6.029 0.645 -9.999 1.00 83.56 623 THR A C 1
ATOM 5014 O O . THR A 1 623 ? -6.635 0.508 -8.942 1.00 83.56 623 THR A O 1
ATOM 5017 N N . ASP A 1 624 ? -6.405 0.001 -11.102 1.00 84.31 624 ASP A N 1
ATOM 5018 C CA . ASP A 1 624 ? -7.610 -0.828 -11.158 1.00 84.31 624 ASP A CA 1
ATOM 5019 C C . ASP A 1 624 ? -7.428 -2.164 -10.430 1.00 84.31 624 ASP A C 1
ATOM 5021 O O . ASP A 1 624 ? -8.346 -2.607 -9.735 1.00 84.31 624 ASP A O 1
ATOM 5025 N N . VAL A 1 625 ? -6.247 -2.784 -10.527 1.00 84.12 625 VAL A N 1
ATOM 5026 C CA . VAL A 1 625 ? -5.894 -3.986 -9.760 1.00 84.12 625 VAL A CA 1
ATOM 5027 C C . VAL A 1 625 ? -5.829 -3.663 -8.272 1.00 84.12 625 VAL A C 1
ATOM 5029 O O . VAL A 1 625 ? -6.426 -4.401 -7.494 1.00 84.12 625 VAL A O 1
ATOM 5032 N N . GLY A 1 626 ? -5.200 -2.549 -7.878 1.00 81.94 626 GLY A N 1
ATOM 5033 C CA . GLY A 1 626 ? -5.160 -2.105 -6.481 1.00 81.94 626 GLY A CA 1
ATOM 5034 C C . GLY A 1 626 ? -6.559 -1.915 -5.892 1.00 81.94 626 GLY A C 1
ATOM 5035 O O . GLY A 1 626 ? -6.872 -2.492 -4.849 1.00 81.94 626 GLY A O 1
ATOM 5036 N N . ARG A 1 627 ? -7.443 -1.221 -6.623 1.00 79.88 627 ARG A N 1
ATOM 5037 C CA . ARG A 1 627 ? -8.854 -1.046 -6.244 1.00 79.88 627 ARG A CA 1
ATOM 5038 C C . ARG A 1 627 ? -9.602 -2.358 -6.116 1.00 79.88 627 ARG A C 1
ATOM 5040 O O . ARG A 1 627 ? -10.343 -2.571 -5.163 1.00 79.88 627 ARG A O 1
ATOM 5047 N N . THR A 1 628 ? -9.452 -3.223 -7.114 1.00 78.25 628 THR A N 1
ATOM 5048 C CA . THR A 1 628 ? -10.183 -4.495 -7.179 1.00 78.25 628 THR A CA 1
ATOM 5049 C C . THR A 1 628 ? -9.723 -5.449 -6.082 1.00 78.25 628 THR A C 1
ATOM 5051 O O . THR A 1 628 ? -10.536 -6.197 -5.547 1.00 78.25 628 THR A O 1
ATOM 5054 N N . ALA A 1 629 ? -8.438 -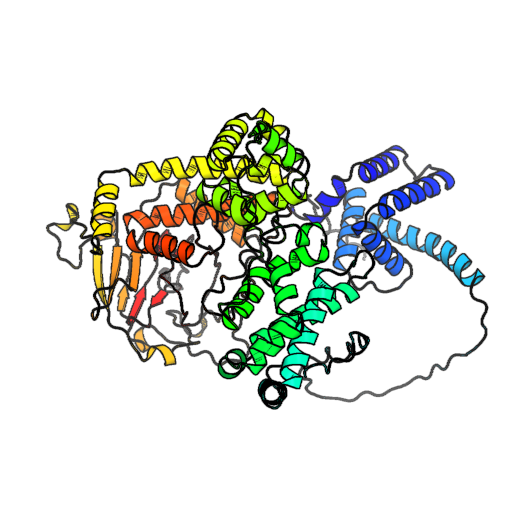5.402 -5.730 1.00 73.81 629 ALA A N 1
ATOM 5055 C CA . ALA A 1 629 ? -7.865 -6.167 -4.633 1.00 73.81 629 ALA A CA 1
ATOM 5056 C C . ALA A 1 629 ? -8.205 -5.588 -3.247 1.00 73.81 629 ALA A C 1
ATOM 5058 O O . ALA A 1 629 ? -7.997 -6.277 -2.254 1.00 73.81 629 ALA A O 1
ATOM 5059 N N . GLY A 1 630 ? -8.739 -4.362 -3.165 1.00 74.19 630 GLY A N 1
ATOM 5060 C CA . GLY A 1 630 ? -9.050 -3.706 -1.894 1.00 74.19 630 GLY A CA 1
ATOM 5061 C C . GLY A 1 630 ? -7.800 -3.356 -1.084 1.00 74.19 630 GLY A C 1
ATOM 5062 O O . GLY A 1 630 ? -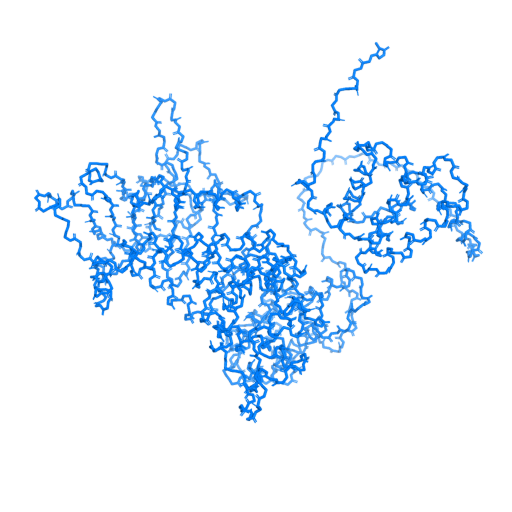7.830 -3.436 0.141 1.00 74.19 630 GLY A O 1
ATOM 5063 N N . ILE A 1 631 ? -6.695 -3.020 -1.761 1.00 75.25 631 ILE A N 1
ATOM 5064 C CA . ILE A 1 631 ? -5.443 -2.636 -1.098 1.00 75.25 631 ILE A CA 1
ATOM 5065 C C . ILE A 1 631 ? -5.642 -1.300 -0.383 1.00 75.25 631 ILE A C 1
ATOM 5067 O O . ILE A 1 631 ? -6.231 -0.371 -0.933 1.00 75.25 631 ILE A O 1
ATOM 5071 N N . ASP A 1 632 ? -5.079 -1.184 0.818 1.00 75.25 632 ASP A N 1
ATOM 5072 C CA . ASP A 1 632 ? -5.029 0.074 1.549 1.00 75.25 632 ASP A CA 1
ATOM 5073 C C . ASP A 1 632 ? -4.493 1.229 0.689 1.00 75.25 632 ASP A C 1
ATOM 5075 O O . ASP A 1 632 ? -3.384 1.146 0.150 1.00 75.25 632 ASP A O 1
ATOM 5079 N N . PRO A 1 633 ? -5.221 2.354 0.591 1.00 78.56 633 PRO A N 1
ATOM 5080 C CA . PRO A 1 633 ? -4.774 3.459 -0.232 1.00 78.56 633 PRO A CA 1
ATOM 5081 C C . PRO A 1 633 ? -3.552 4.145 0.386 1.00 78.56 633 PRO A C 1
ATOM 5083 O O . PRO A 1 633 ? -3.579 4.608 1.528 1.00 78.56 633 PRO A O 1
ATOM 5086 N N . LEU A 1 634 ? -2.507 4.328 -0.421 1.00 84.62 634 LEU A N 1
ATOM 5087 C CA . LEU A 1 634 ? -1.380 5.207 -0.142 1.00 84.62 634 LEU A CA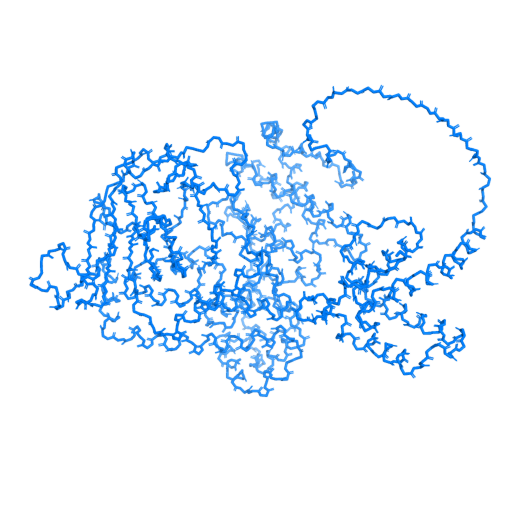 1
ATOM 5088 C C . LEU A 1 634 ? -1.647 6.581 -0.769 1.00 84.62 634 LEU A C 1
ATOM 5090 O O . LEU A 1 634 ? -1.502 6.822 -1.972 1.00 84.62 634 LEU A O 1
ATOM 5094 N N . GLY A 1 635 ? -2.083 7.531 0.054 1.00 87.50 635 GLY A N 1
ATOM 5095 C CA . GLY A 1 635 ? -2.495 8.839 -0.442 1.00 87.50 635 GLY A CA 1
ATOM 5096 C C . GLY A 1 635 ? -3.796 8.766 -1.227 1.00 87.50 635 GLY A C 1
ATOM 5097 O O . GLY A 1 635 ? -4.864 8.727 -0.634 1.00 87.50 635 GLY A O 1
ATOM 5098 N N . LYS A 1 636 ? -3.724 8.849 -2.558 1.00 82.12 636 LYS A N 1
ATOM 5099 C CA . LYS A 1 636 ? -4.893 8.791 -3.461 1.00 82.12 636 LYS A CA 1
ATOM 5100 C C . LYS A 1 636 ? -4.933 7.531 -4.322 1.00 82.12 636 LYS A C 1
ATOM 5102 O O . LYS A 1 636 ? -5.854 7.396 -5.117 1.00 82.12 636 LYS A O 1
ATOM 5107 N N . GLN A 1 637 ? -3.897 6.710 -4.235 1.00 79.94 637 GLN A N 1
ATOM 5108 C CA . GLN A 1 637 ? -3.662 5.588 -5.128 1.00 79.94 637 GLN A CA 1
ATOM 5109 C C . GLN A 1 637 ? -3.579 4.325 -4.278 1.00 79.94 637 GLN A C 1
ATOM 5111 O O . GLN A 1 637 ? -3.032 4.366 -3.180 1.00 79.94 637 GLN A O 1
ATOM 5116 N N . GLU A 1 638 ? -4.094 3.211 -4.780 1.00 75.31 638 GLU A N 1
ATOM 5117 C CA . GLU A 1 638 ? -4.060 1.902 -4.106 1.00 75.31 638 GLU A CA 1
ATOM 5118 C C . GLU A 1 638 ? -2.776 1.136 -4.476 1.00 75.31 638 GLU A C 1
ATOM 5120 O O . GLU A 1 638 ? -2.787 -0.069 -4.712 1.00 75.31 638 GLU A O 1
ATOM 5125 N N . CYS A 1 639 ? -1.656 1.865 -4.570 1.00 76.00 639 CYS A N 1
ATOM 5126 C CA . CYS A 1 639 ? -0.341 1.326 -4.905 1.00 76.00 639 CYS A CA 1
ATOM 5127 C C . CYS A 1 639 ? 0.601 1.521 -3.719 1.00 76.00 639 CYS A C 1
ATOM 5129 O O . CYS A 1 639 ? 0.825 2.652 -3.289 1.00 76.00 639 CYS A O 1
ATOM 5131 N N . ASN A 1 640 ? 1.195 0.435 -3.232 1.00 73.62 640 ASN A N 1
ATOM 5132 C CA . ASN A 1 640 ? 2.256 0.517 -2.235 1.00 73.62 640 ASN A CA 1
ATOM 5133 C C . ASN A 1 640 ? 3.568 0.985 -2.876 1.00 73.62 640 ASN A C 1
ATOM 5135 O O . ASN A 1 640 ? 3.824 0.738 -4.053 1.00 73.62 640 ASN A O 1
ATOM 5139 N N . MET A 1 641 ? 4.416 1.640 -2.082 1.00 77.56 641 MET A N 1
ATOM 5140 C CA . MET A 1 641 ? 5.736 2.095 -2.512 1.00 77.56 641 MET A CA 1
ATOM 5141 C C . MET A 1 641 ? 6.789 1.708 -1.484 1.00 77.56 641 MET A C 1
ATOM 5143 O O . MET A 1 641 ? 6.641 1.978 -0.288 1.00 77.56 641 MET A O 1
ATOM 5147 N N . TYR A 1 642 ? 7.878 1.127 -1.976 1.00 76.00 642 TYR A N 1
ATOM 5148 C CA . TYR A 1 642 ? 9.069 0.817 -1.203 1.00 76.00 642 TYR A CA 1
ATOM 5149 C C . TYR A 1 642 ? 10.288 1.515 -1.801 1.00 76.00 642 TYR A C 1
ATOM 5151 O O . TYR A 1 642 ? 10.364 1.770 -3.001 1.00 76.00 642 TYR A O 1
ATOM 5159 N N . TYR A 1 643 ? 11.252 1.807 -0.935 1.00 78.69 643 TYR A N 1
ATOM 5160 C CA . TYR A 1 643 ? 12.531 2.388 -1.312 1.00 78.69 643 TYR A CA 1
ATOM 5161 C C . TYR A 1 643 ? 13.612 1.334 -1.100 1.00 78.69 643 TYR A C 1
ATOM 5163 O O . TYR A 1 643 ? 13.635 0.635 -0.080 1.00 78.69 643 TYR A O 1
ATOM 5171 N N . CYS A 1 644 ? 14.499 1.213 -2.077 1.00 76.38 644 CYS A N 1
ATOM 5172 C CA . CYS A 1 644 ? 15.639 0.315 -2.034 1.00 76.38 644 CYS A CA 1
ATOM 5173 C C . CYS A 1 644 ? 16.904 1.154 -2.190 1.00 76.38 644 CYS A C 1
ATOM 5175 O O . CYS A 1 644 ? 17.035 1.889 -3.161 1.00 76.38 644 CYS A O 1
ATOM 5177 N N . ASP A 1 645 ? 17.817 1.027 -1.231 1.00 76.19 645 ASP A N 1
ATOM 5178 C CA . ASP A 1 645 ? 19.131 1.664 -1.267 1.00 76.19 645 ASP A CA 1
ATOM 5179 C C . ASP A 1 645 ? 20.205 0.578 -1.275 1.00 76.19 645 ASP A C 1
ATOM 5181 O O . ASP A 1 645 ? 20.144 -0.352 -0.459 1.00 76.19 645 ASP A O 1
ATOM 5185 N N . SER A 1 646 ? 21.158 0.703 -2.205 1.00 72.88 646 SER A N 1
ATOM 5186 C CA . SER A 1 646 ? 22.312 -0.192 -2.353 1.00 72.88 646 SER A CA 1
ATOM 5187 C C . SER A 1 646 ? 21.890 -1.666 -2.289 1.00 72.88 646 SER A C 1
ATOM 5189 O O . SER A 1 646 ? 22.345 -2.444 -1.446 1.00 72.88 646 SER A O 1
ATOM 5191 N N . TYR A 1 647 ? 20.896 -2.007 -3.113 1.00 72.88 647 TYR A N 1
ATOM 5192 C CA . TYR A 1 647 ? 20.159 -3.262 -3.044 1.00 72.88 647 TYR A CA 1
ATOM 5193 C C . TYR A 1 647 ? 20.380 -4.101 -4.300 1.00 72.88 647 TYR A C 1
ATOM 5195 O O . TYR A 1 647 ? 20.056 -3.664 -5.400 1.00 72.88 647 TYR A O 1
ATOM 5203 N N . THR A 1 648 ? 20.836 -5.334 -4.090 1.00 75.50 648 THR A N 1
ATOM 5204 C CA . THR A 1 648 ? 20.875 -6.396 -5.099 1.00 75.50 648 THR A CA 1
ATOM 5205 C C . THR A 1 648 ? 19.881 -7.479 -4.692 1.00 75.50 648 THR A C 1
ATOM 5207 O O . THR A 1 648 ? 19.898 -7.949 -3.548 1.00 75.50 648 THR A O 1
ATOM 5210 N N . ALA A 1 649 ? 19.002 -7.868 -5.615 1.00 75.38 649 ALA A N 1
ATOM 5211 C CA . ALA A 1 649 ? 18.103 -9.002 -5.438 1.00 75.38 649 ALA A CA 1
ATOM 5212 C C . ALA A 1 649 ? 18.665 -10.224 -6.172 1.00 75.38 649 ALA A C 1
ATOM 5214 O O . ALA A 1 649 ? 19.124 -10.072 -7.305 1.00 75.38 649 ALA A O 1
ATOM 5215 N N . PRO A 1 650 ? 18.579 -11.437 -5.598 1.00 83.12 650 PRO A N 1
ATOM 5216 C CA . PRO A 1 650 ? 18.688 -12.631 -6.418 1.00 83.12 650 PRO A CA 1
ATOM 5217 C C . PRO A 1 650 ? 17.517 -12.673 -7.407 1.00 83.12 650 PRO A C 1
ATOM 5219 O O . PRO A 1 650 ? 16.443 -12.114 -7.149 1.00 83.12 650 PRO A O 1
ATOM 5222 N N . GLN A 1 651 ? 17.689 -13.386 -8.514 1.00 86.06 651 GLN A N 1
ATOM 5223 C CA . GLN A 1 651 ? 16.610 -13.681 -9.437 1.00 86.06 651 GLN A CA 1
ATOM 5224 C C . GLN A 1 651 ? 15.496 -14.400 -8.678 1.00 86.06 651 GLN A C 1
ATOM 5226 O O . GLN A 1 651 ? 15.698 -15.420 -8.021 1.00 86.06 651 GLN A O 1
ATOM 5231 N N . HIS A 1 652 ? 14.294 -13.865 -8.771 1.00 82.62 652 HIS A N 1
ATOM 5232 C CA . HIS A 1 652 ? 13.116 -14.426 -8.139 1.00 82.62 652 HIS A CA 1
ATOM 5233 C C . HIS A 1 652 ? 11.982 -14.460 -9.155 1.00 82.62 652 HIS A C 1
ATOM 5235 O O . HIS A 1 652 ? 12.105 -13.974 -10.284 1.00 82.62 652 HIS A O 1
ATOM 5241 N N . ARG A 1 653 ? 10.897 -15.119 -8.765 1.00 80.44 653 ARG A N 1
ATOM 5242 C CA . ARG A 1 653 ? 9.657 -15.125 -9.521 1.00 80.44 653 ARG A CA 1
ATOM 5243 C C . ARG A 1 653 ? 8.543 -14.764 -8.569 1.00 80.44 653 ARG A C 1
ATOM 5245 O O . ARG A 1 653 ? 8.120 -15.609 -7.777 1.00 80.44 653 ARG A O 1
ATOM 5252 N N . ASP A 1 654 ? 8.052 -13.550 -8.717 1.00 72.75 654 ASP A N 1
ATOM 5253 C CA . ASP A 1 654 ? 6.870 -13.119 -8.001 1.00 72.75 654 ASP A CA 1
ATOM 5254 C C . ASP A 1 654 ? 5.613 -13.554 -8.749 1.00 72.75 654 ASP A C 1
ATOM 5256 O O . ASP A 1 654 ? 5.600 -13.804 -9.961 1.00 72.75 654 ASP A O 1
ATOM 5260 N N . ARG A 1 655 ? 4.538 -13.737 -7.987 1.00 72.25 655 ARG A N 1
ATOM 5261 C CA . ARG A 1 655 ? 3.195 -13.968 -8.528 1.00 72.25 655 ARG A CA 1
ATOM 5262 C C . ARG A 1 655 ? 2.420 -12.662 -8.477 1.00 72.25 655 ARG A C 1
ATOM 5264 O O . ARG A 1 655 ? 1.344 -12.613 -7.881 1.00 72.25 655 ARG A O 1
ATOM 5271 N N . ASP A 1 656 ? 3.003 -11.625 -9.064 1.00 77.00 656 ASP A N 1
ATOM 5272 C CA . ASP A 1 656 ? 2.400 -10.302 -9.071 1.00 77.00 656 ASP A CA 1
ATOM 5273 C C . ASP A 1 656 ? 1.082 -10.317 -9.842 1.00 77.00 656 ASP A C 1
ATOM 5275 O O . ASP A 1 656 ? 0.940 -10.969 -10.880 1.00 77.00 656 ASP A O 1
ATOM 5279 N N . ALA A 1 657 ? 0.099 -9.582 -9.325 1.00 78.31 657 ALA A N 1
ATOM 5280 C CA . ALA A 1 657 ? -1.189 -9.416 -9.990 1.00 78.31 657 ALA A CA 1
ATOM 5281 C C . ALA A 1 657 ? -1.095 -8.501 -11.229 1.00 78.31 657 ALA A C 1
ATOM 5283 O O . ALA A 1 657 ? -1.956 -8.548 -12.105 1.00 78.31 657 ALA A O 1
ATOM 5284 N N . THR A 1 658 ? -0.064 -7.655 -11.300 1.00 85.81 658 THR A N 1
ATOM 5285 C CA . THR A 1 658 ? 0.184 -6.679 -12.368 1.00 85.81 658 THR A CA 1
ATOM 5286 C C . THR A 1 658 ? 1.669 -6.313 -12.420 1.00 85.81 658 THR A C 1
ATOM 5288 O O . THR A 1 658 ? 2.415 -6.617 -11.499 1.00 85.81 658 THR A O 1
ATOM 5291 N N . LEU A 1 659 ? 2.088 -5.631 -13.488 1.00 87.75 659 LEU A N 1
ATOM 5292 C CA . LEU A 1 659 ? 3.390 -4.970 -13.577 1.00 87.75 659 LEU A CA 1
ATOM 5293 C C . LEU A 1 659 ? 3.564 -3.936 -12.458 1.00 87.75 659 LEU A C 1
ATOM 5295 O O . LEU A 1 659 ? 2.622 -3.201 -12.155 1.00 87.75 659 LEU A O 1
ATOM 5299 N N . SER A 1 660 ? 4.780 -3.857 -11.921 1.00 87.88 660 SER A N 1
ATOM 5300 C CA . SER A 1 660 ? 5.237 -2.817 -10.993 1.00 87.88 660 SER A CA 1
ATOM 5301 C C . SER A 1 660 ? 5.896 -1.661 -11.752 1.00 87.88 660 SER A C 1
ATOM 5303 O O . SER A 1 660 ? 6.237 -1.804 -12.922 1.00 87.88 660 SER A O 1
ATOM 5305 N N . LEU A 1 661 ? 6.064 -0.513 -11.090 1.00 89.75 661 LEU A N 1
ATOM 5306 C CA . LEU A 1 661 ? 6.819 0.626 -11.617 1.00 89.75 661 LEU A CA 1
ATOM 5307 C C . LEU A 1 661 ? 7.973 0.941 -10.683 1.00 89.75 661 LEU A C 1
ATOM 5309 O O . LEU A 1 661 ? 7.768 1.109 -9.478 1.00 89.75 661 LEU A O 1
ATOM 5313 N N . CYS A 1 662 ? 9.157 1.100 -11.253 1.00 89.88 662 CYS A N 1
ATOM 5314 C CA . CYS A 1 662 ? 10.349 1.445 -10.504 1.00 89.88 662 CYS A CA 1
ATOM 5315 C C . CYS A 1 662 ? 11.036 2.672 -11.109 1.00 89.88 662 CYS A C 1
ATOM 5317 O O . CYS A 1 662 ? 10.912 2.956 -12.298 1.00 89.88 662 CYS A O 1
ATOM 5319 N N . MET A 1 663 ? 11.756 3.420 -10.271 1.00 89.12 663 MET A N 1
ATOM 5320 C CA . MET A 1 663 ? 12.585 4.545 -10.702 1.00 89.12 663 MET A CA 1
ATOM 5321 C C . MET A 1 663 ? 13.894 4.551 -9.919 1.00 89.12 663 MET A C 1
ATOM 5323 O O . MET A 1 663 ? 13.893 4.363 -8.701 1.00 89.12 663 MET A O 1
ATOM 5327 N N . GLN A 1 664 ? 15.010 4.767 -10.614 1.00 84.88 664 GLN A N 1
ATOM 5328 C CA . GLN A 1 664 ? 16.349 4.717 -10.029 1.00 84.88 664 GLN A CA 1
ATOM 5329 C C . GLN A 1 664 ? 16.898 6.128 -9.880 1.00 84.88 664 GLN A C 1
ATOM 5331 O O . GLN A 1 664 ? 17.220 6.789 -10.864 1.00 84.88 664 GLN A O 1
ATOM 5336 N N . PHE A 1 665 ? 17.034 6.582 -8.640 1.00 80.94 665 PHE A N 1
ATOM 5337 C CA . PHE A 1 665 ? 17.619 7.884 -8.329 1.00 80.94 665 PHE A CA 1
ATOM 5338 C C . PHE A 1 665 ? 19.102 7.750 -8.020 1.00 80.94 665 PHE A C 1
ATOM 5340 O O . PHE A 1 665 ? 19.504 6.764 -7.406 1.00 80.94 665 PHE A O 1
ATOM 5347 N N . GLN A 1 666 ? 19.889 8.782 -8.344 1.00 75.19 666 GLN A N 1
ATOM 5348 C CA . GLN A 1 666 ? 21.263 8.928 -7.849 1.00 75.19 666 GLN A CA 1
ATOM 5349 C C . GLN A 1 666 ? 22.102 7.668 -8.086 1.00 75.19 666 GLN A C 1
ATOM 5351 O O . GLN A 1 666 ? 22.872 7.272 -7.212 1.00 75.19 666 GLN A O 1
ATOM 5356 N N . LYS A 1 667 ? 21.938 7.026 -9.257 1.00 77.25 667 LYS A N 1
ATOM 5357 C CA . LYS A 1 667 ? 22.774 5.895 -9.670 1.00 77.25 667 LYS A CA 1
ATOM 5358 C C . LYS A 1 667 ? 24.215 6.397 -9.732 1.00 77.25 667 LYS A C 1
ATOM 5360 O O . LYS A 1 667 ? 24.610 7.058 -10.690 1.00 77.25 667 LYS A O 1
ATOM 5365 N N . VAL A 1 668 ? 24.985 6.126 -8.681 1.00 66.44 668 VAL A N 1
ATOM 5366 C CA . VAL A 1 668 ? 26.418 6.398 -8.670 1.00 66.44 668 VAL A CA 1
ATOM 5367 C C . VAL A 1 668 ? 27.063 5.263 -9.432 1.00 66.44 668 VAL A C 1
ATOM 5369 O O . VAL A 1 668 ? 27.193 4.149 -8.937 1.00 66.44 668 VAL A O 1
ATOM 5372 N N . VAL A 1 669 ? 27.419 5.562 -10.668 1.00 63.94 669 VAL A N 1
ATOM 5373 C CA . VAL A 1 669 ? 28.175 4.651 -11.506 1.00 63.94 669 VAL A CA 1
ATOM 5374 C C . VAL A 1 669 ? 29.609 4.654 -10.978 1.00 63.94 669 VAL A C 1
ATOM 5376 O O . VAL A 1 669 ? 30.243 5.712 -10.932 1.00 63.94 669 VAL A O 1
ATOM 5379 N N . GLY A 1 670 ? 30.095 3.498 -10.516 1.00 60.38 670 GLY A N 1
ATOM 5380 C CA . GLY A 1 670 ? 31.505 3.332 -10.159 1.00 60.38 670 GLY A CA 1
ATOM 5381 C C . GLY A 1 670 ? 32.393 3.689 -11.349 1.00 60.38 670 GLY A C 1
ATOM 5382 O O . GLY A 1 670 ? 31.938 3.678 -12.486 1.00 60.38 670 GLY A O 1
ATOM 5383 N N . VAL A 1 671 ? 33.653 4.039 -11.118 1.00 59.38 671 VAL A N 1
ATOM 5384 C CA . VAL A 1 671 ? 34.606 4.277 -12.209 1.00 59.38 671 VAL A CA 1
ATOM 5385 C C . VAL A 1 671 ? 35.639 3.166 -12.153 1.00 59.38 671 VAL A C 1
ATOM 5387 O O . VAL A 1 671 ? 36.287 2.996 -11.121 1.00 59.38 671 VAL A O 1
ATOM 5390 N N . ALA A 1 672 ? 35.764 2.414 -13.240 1.00 60.94 672 ALA A N 1
ATOM 5391 C CA . ALA A 1 672 ? 36.770 1.387 -13.423 1.00 60.94 672 ALA A CA 1
ATOM 5392 C C . ALA A 1 672 ? 38.176 1.967 -13.251 1.00 60.94 672 ALA A C 1
ATOM 5394 O O . ALA A 1 672 ? 38.405 3.179 -13.353 1.00 60.94 672 ALA A O 1
ATOM 5395 N N . ALA A 1 673 ? 39.156 1.090 -13.029 1.00 59.47 673 ALA A N 1
ATOM 5396 C CA . ALA A 1 673 ? 40.553 1.488 -12.852 1.00 59.47 673 ALA A CA 1
ATOM 5397 C C . ALA A 1 673 ? 41.119 2.292 -14.044 1.00 59.47 673 ALA A C 1
ATOM 5399 O O . ALA A 1 673 ? 42.076 3.050 -13.879 1.00 59.47 673 ALA A O 1
ATOM 5400 N N . ASP A 1 674 ? 40.526 2.153 -15.232 1.00 64.12 674 ASP A N 1
ATOM 5401 C CA . ASP A 1 674 ? 40.899 2.874 -16.452 1.00 64.12 674 ASP A CA 1
ATOM 5402 C C . ASP A 1 674 ? 40.166 4.219 -16.644 1.00 64.12 674 ASP A C 1
ATOM 5404 O O . ASP A 1 674 ? 40.418 4.930 -17.620 1.00 64.12 674 ASP A O 1
ATOM 5408 N N . GLY A 1 675 ? 39.299 4.607 -15.704 1.00 58.19 675 GLY A N 1
ATOM 5409 C CA . GLY A 1 675 ? 38.528 5.845 -15.769 1.00 58.19 675 GLY A CA 1
ATOM 5410 C C . GLY A 1 675 ? 37.188 5.725 -16.501 1.00 58.19 675 GLY A C 1
ATOM 5411 O O . GLY A 1 675 ? 36.488 6.736 -16.613 1.00 58.19 675 GLY A O 1
ATOM 5412 N N . THR A 1 676 ? 36.817 4.543 -17.001 1.00 58.78 676 THR A N 1
ATOM 5413 C CA . THR A 1 676 ? 35.502 4.312 -17.614 1.00 58.78 676 THR A CA 1
ATOM 5414 C C . THR A 1 676 ? 34.441 4.095 -16.535 1.00 58.78 676 THR A C 1
ATOM 5416 O O . THR A 1 676 ? 34.700 3.406 -15.553 1.00 58.78 676 THR A O 1
ATOM 5419 N N . PRO A 1 677 ? 33.250 4.703 -16.620 1.00 60.00 677 PRO A N 1
ATOM 5420 C CA . PRO A 1 677 ? 32.217 4.423 -15.633 1.00 60.00 677 PRO A CA 1
ATOM 5421 C C . PRO A 1 677 ? 31.652 3.002 -15.837 1.00 60.00 677 PRO A C 1
ATOM 5423 O O . PRO A 1 677 ? 31.287 2.648 -16.955 1.00 60.00 677 PRO A O 1
ATOM 5426 N N . HIS A 1 678 ? 31.536 2.213 -14.764 1.00 64.50 678 HIS A N 1
ATOM 5427 C CA . HIS A 1 678 ? 30.868 0.905 -14.702 1.00 64.50 678 HIS A CA 1
ATOM 5428 C C . HIS A 1 678 ? 29.343 1.058 -14.823 1.00 64.50 678 HIS A C 1
ATOM 5430 O O . HIS A 1 678 ? 28.596 0.814 -13.874 1.00 64.50 678 HIS A O 1
ATOM 5436 N N . HIS A 1 679 ? 28.860 1.526 -15.976 1.00 61.31 679 HIS A N 1
ATOM 5437 C CA . HIS A 1 679 ? 27.427 1.737 -16.230 1.00 61.31 679 HIS A CA 1
ATOM 5438 C C . HIS A 1 679 ? 26.604 0.436 -16.163 1.00 61.31 679 HIS A C 1
ATOM 5440 O O . HIS A 1 679 ? 25.378 0.482 -16.003 1.00 61.31 679 HIS A O 1
ATOM 5446 N N . ASP A 1 680 ? 27.296 -0.698 -16.241 1.00 65.88 680 ASP A N 1
ATOM 5447 C CA . ASP A 1 680 ? 26.738 -2.018 -16.523 1.00 65.88 680 ASP A CA 1
ATOM 5448 C C . ASP A 1 680 ? 26.350 -2.767 -15.247 1.00 65.88 680 ASP A C 1
ATOM 5450 O O . ASP A 1 680 ? 25.510 -3.664 -15.281 1.00 65.88 680 ASP A O 1
ATOM 5454 N N . GLU A 1 681 ? 26.905 -2.367 -14.105 1.00 69.31 681 GLU A N 1
ATOM 5455 C CA . GLU A 1 681 ? 26.489 -2.855 -12.798 1.00 69.31 681 GLU A CA 1
ATOM 5456 C C . GLU A 1 681 ? 25.232 -2.072 -12.361 1.00 69.31 681 GLU A C 1
ATOM 5458 O O . GLU A 1 681 ? 25.104 -0.870 -12.617 1.00 69.31 681 GLU A O 1
ATOM 5463 N N . PHE A 1 682 ? 24.251 -2.739 -11.743 1.00 74.44 682 PHE A N 1
ATOM 5464 C CA . PHE A 1 682 ? 22.935 -2.172 -11.371 1.00 74.44 682 PHE A CA 1
ATOM 5465 C C . PHE A 1 682 ? 21.943 -1.930 -12.527 1.00 74.44 682 PHE A C 1
ATOM 5467 O O . PHE A 1 682 ? 21.235 -0.917 -12.533 1.00 74.44 682 PHE A O 1
ATOM 5474 N N . GLY A 1 683 ? 21.892 -2.840 -13.504 1.00 82.88 683 GLY A N 1
ATOM 5475 C CA . GLY A 1 683 ? 20.764 -2.980 -14.435 1.00 82.88 683 GLY A CA 1
ATOM 5476 C C . GLY A 1 683 ? 19.692 -3.958 -13.932 1.00 82.88 683 GLY A C 1
ATOM 5477 O O . GLY A 1 683 ? 19.770 -4.470 -12.813 1.00 82.88 683 GLY A O 1
ATOM 5478 N N . PHE A 1 684 ? 18.679 -4.218 -14.760 1.00 88.25 684 PHE A N 1
ATOM 5479 C CA . PHE A 1 684 ? 17.580 -5.139 -14.448 1.00 88.25 684 PHE A CA 1
ATOM 5480 C C . PHE A 1 684 ? 17.516 -6.292 -15.442 1.00 88.25 684 PHE A C 1
ATOM 5482 O O . PHE A 1 684 ? 17.415 -6.082 -16.649 1.00 88.25 684 PHE A O 1
ATOM 5489 N N . ALA A 1 685 ? 17.504 -7.521 -14.927 1.00 89.94 685 ALA A N 1
ATOM 5490 C CA . ALA A 1 685 ? 17.351 -8.719 -15.741 1.00 89.94 685 ALA A CA 1
ATOM 5491 C C . ALA A 1 685 ? 15.881 -9.152 -15.814 1.00 89.94 685 ALA A C 1
ATOM 5493 O O . ALA A 1 685 ? 15.308 -9.657 -14.849 1.00 89.94 685 ALA A O 1
ATOM 5494 N N . PHE A 1 686 ? 15.289 -9.046 -16.999 1.00 91.50 686 PHE A N 1
ATOM 5495 C CA . PHE A 1 686 ? 14.034 -9.700 -17.350 1.00 91.50 686 PHE A CA 1
ATOM 5496 C C . PHE A 1 686 ? 14.350 -11.062 -17.973 1.00 91.50 686 PHE A C 1
ATOM 5498 O O . PHE A 1 686 ? 14.082 -11.307 -19.149 1.00 91.50 686 PHE A O 1
ATOM 5505 N N . THR A 1 687 ? 14.950 -11.962 -17.191 1.00 92.62 687 THR A N 1
ATOM 5506 C CA . THR A 1 687 ? 15.424 -13.272 -17.681 1.00 92.62 687 THR A CA 1
ATOM 5507 C C . THR A 1 687 ? 14.328 -14.134 -18.287 1.00 92.62 687 THR A C 1
ATOM 5509 O O . THR A 1 687 ? 14.574 -14.825 -19.270 1.00 92.62 687 THR A O 1
ATOM 5512 N N . GLN A 1 688 ? 13.100 -14.043 -17.769 1.00 92.69 688 GLN A N 1
ATOM 5513 C CA . GLN A 1 688 ? 11.933 -14.706 -18.357 1.00 92.69 688 GLN A CA 1
ATOM 5514 C C . GLN A 1 688 ? 11.679 -14.264 -19.807 1.00 92.69 688 GLN A C 1
ATOM 5516 O O . GLN A 1 688 ? 11.077 -15.011 -20.567 1.00 92.69 688 GLN A O 1
ATOM 5521 N N . TRP A 1 689 ? 12.142 -13.079 -20.197 1.00 94.88 689 TRP A N 1
ATOM 5522 C CA . TRP A 1 689 ? 11.966 -12.497 -21.528 1.00 94.88 689 TRP A CA 1
ATOM 5523 C C . TRP A 1 689 ? 13.283 -12.385 -22.305 1.00 94.88 689 TRP A C 1
ATOM 5525 O O . TRP A 1 689 ? 13.299 -11.808 -23.388 1.00 94.88 689 TRP A O 1
ATOM 5535 N N . GLY A 1 690 ? 14.384 -12.921 -21.763 1.00 94.69 690 GLY A N 1
ATOM 5536 C CA . GLY A 1 690 ? 15.703 -12.886 -22.395 1.00 94.69 690 GLY A CA 1
ATOM 5537 C C . GLY A 1 690 ? 16.304 -11.484 -22.522 1.00 94.69 690 GLY A C 1
ATOM 5538 O O . GLY A 1 690 ? 17.078 -11.247 -23.444 1.00 94.69 690 GLY A O 1
ATOM 5539 N N . VAL A 1 691 ? 15.942 -10.550 -21.637 1.00 95.44 691 VAL A N 1
ATOM 5540 C CA . VAL A 1 691 ? 16.331 -9.134 -21.734 1.00 95.44 691 VAL A CA 1
ATOM 5541 C C . VAL A 1 691 ? 17.117 -8.687 -20.501 1.00 95.44 691 VAL A C 1
ATOM 5543 O O . VAL A 1 691 ? 16.757 -9.014 -19.370 1.00 95.44 691 VAL A O 1
ATOM 5546 N N . TRP A 1 692 ? 18.157 -7.889 -20.725 1.00 93.81 692 TRP A N 1
ATOM 5547 C CA . TRP A 1 692 ? 18.858 -7.102 -19.715 1.00 93.81 692 TRP A CA 1
ATOM 5548 C C . TRP A 1 692 ? 18.668 -5.617 -20.012 1.00 93.81 692 TRP A C 1
ATOM 5550 O O . TRP A 1 692 ? 18.889 -5.170 -21.133 1.00 93.81 692 TRP A O 1
ATOM 5560 N N . VAL A 1 693 ? 18.249 -4.848 -19.014 1.00 92.81 693 VAL A N 1
ATOM 5561 C CA . VAL A 1 693 ? 18.013 -3.412 -19.137 1.00 92.81 693 VAL A CA 1
ATOM 5562 C C . VAL A 1 693 ? 19.094 -2.667 -18.370 1.00 92.81 693 VAL A C 1
ATOM 5564 O O . VAL A 1 693 ? 19.088 -2.638 -17.137 1.00 92.81 693 VAL A O 1
ATOM 5567 N N . GLN A 1 694 ? 20.003 -2.031 -19.099 1.00 91.00 694 GLN A N 1
ATOM 5568 C CA . GLN A 1 694 ? 20.959 -1.091 -18.533 1.00 91.00 694 GLN A CA 1
ATOM 5569 C C . GLN A 1 694 ? 20.219 0.220 -18.243 1.00 91.00 694 GLN A C 1
ATOM 5571 O O . GLN A 1 694 ? 19.697 0.864 -19.155 1.00 91.00 694 GLN A O 1
ATOM 5576 N N . THR A 1 695 ? 20.122 0.601 -16.969 1.00 88.81 695 THR A N 1
ATOM 5577 C CA . THR A 1 695 ? 19.421 1.817 -16.527 1.00 88.81 695 THR A CA 1
ATOM 5578 C C . THR A 1 695 ? 20.358 3.019 -16.425 1.00 88.81 695 THR A C 1
ATOM 5580 O O . THR A 1 695 ? 21.492 2.904 -15.953 1.00 88.81 695 THR A O 1
ATOM 5583 N N . ASP A 1 696 ? 19.846 4.198 -16.778 1.00 87.31 696 ASP A N 1
ATOM 5584 C CA . ASP A 1 696 ? 20.438 5.497 -16.436 1.00 87.31 696 ASP A CA 1
ATOM 5585 C C . ASP A 1 696 ? 19.814 6.058 -15.145 1.00 87.31 696 ASP A C 1
ATOM 5587 O O . ASP A 1 696 ? 18.732 5.631 -14.724 1.00 87.31 696 ASP A O 1
ATOM 5591 N N . GLU A 1 697 ? 20.447 7.078 -14.556 1.00 85.69 697 GLU A N 1
ATOM 5592 C CA . GLU A 1 697 ? 19.795 7.909 -13.538 1.00 85.69 697 GLU A CA 1
ATOM 5593 C C . GLU A 1 697 ? 18.447 8.447 -14.054 1.00 85.69 697 GLU A C 1
ATOM 5595 O O . GLU A 1 697 ? 18.321 8.873 -15.206 1.00 85.69 697 GLU A O 1
ATOM 5600 N N . ASP A 1 698 ? 17.444 8.399 -13.178 1.00 86.81 698 ASP A N 1
ATOM 5601 C CA . ASP A 1 698 ? 16.053 8.792 -13.403 1.00 86.81 698 ASP A CA 1
ATOM 5602 C C . ASP A 1 698 ? 15.285 7.942 -14.422 1.00 86.81 698 ASP A C 1
ATOM 5604 O O . ASP A 1 698 ? 14.174 8.304 -14.805 1.00 86.81 698 ASP A O 1
ATOM 5608 N N . SER A 1 699 ? 15.818 6.795 -14.847 1.00 91.00 699 SER A N 1
ATOM 5609 C CA . SER A 1 699 ? 15.049 5.869 -15.687 1.00 91.00 699 SER A CA 1
ATOM 5610 C C . SER A 1 699 ? 13.827 5.334 -14.937 1.00 91.00 699 SER A C 1
ATOM 5612 O O . SER A 1 699 ? 13.904 5.082 -13.733 1.00 91.00 699 SER A O 1
ATOM 5614 N N . ILE A 1 700 ? 12.719 5.142 -15.656 1.00 92.38 700 ILE A N 1
ATOM 5615 C CA . ILE A 1 700 ? 11.516 4.448 -15.169 1.00 92.38 700 ILE A CA 1
ATOM 5616 C C . ILE A 1 700 ? 11.387 3.138 -15.940 1.00 92.38 700 ILE A C 1
ATOM 5618 O O . ILE A 1 700 ? 11.429 3.183 -17.168 1.00 92.38 700 ILE A O 1
ATOM 5622 N N . TRP A 1 701 ? 11.194 2.010 -15.262 1.00 90.94 701 TRP A N 1
ATOM 5623 C CA . TRP A 1 701 ? 10.986 0.699 -15.893 1.00 90.94 701 TRP A CA 1
ATOM 5624 C C . TRP A 1 701 ? 9.855 -0.092 -15.236 1.00 90.94 701 TRP A C 1
ATOM 5626 O O . TRP A 1 701 ? 9.524 0.208 -14.058 1.00 90.94 701 TRP A O 1
#

Organism: NCBI:txid933084

Sequence (701 aa):
MAPEVEKHYTVVLSPQHHPEITTFTTYEPLHRLLLERKETNLHCASRRKIEAWEKKTIEVLLNRPVWVYTARHLILWCTGVEPDNYPTIKAFIQYIALTTNGKMREAYDILDSVQVDTVKSQKDELLGRVNLTGLEADEDEDKDENEDEDEDEEDHEVDNYADVDNMGNAEKPPLLTARMVTAWRKWYCDLPDRMLSLCQWGAQSLEHYFFSDFLWLDCDEHHKVEWHAVEALHALQSVDAIIWKSMSWQSAVQTSGLCETIAKICVESTAVELTHPHVLLSFQYHCWRETLGEVLAQWGPDFPIAPPSLIPQALPSADRLSGQQFLKILNKFPYLIPRGARPTCVFFLSSLDNFLEVWTSWLCPTLNCFGYKEVNSTNPKSLYQEVLKEMKSTDVVTNIKDNNLRAILKETMLLRNQSRVTQQVVATEGGIKIQKALQKDQLPHFNCLNCKNEDESNHCVHYLEVEEDKKVKDLIGGIITCADEDDVLLPKNSKGKETHIYSLEDLKLMEISHCPEVFARCGRDVVYLINKENNICVGGIVYKPKVDAKTQNTLHQGHRIVTSQKSVKVAVGRRSGDAYAAYATIDANHSLEVELLFHHAKDTSTLLDLAFPYFPFVVHNLTDVGRTAGIDPLGKQECNMYYCDSYTAPQHRDRDATLSLCMQFQKVVGVAADGTPHHDEFGFAFTQWGVWVQTDEDSIW

Secondary structure (DSSP, 8-state):
------SS------GGG-HHHHHHHS-HHHHHHHHHHHHHTGGGS-HHHHHHHHHHHHHHHHTSHHHHHHHHHHHHHHTTPPPS-HHHHHHHHHHHHHHTTT-HHHHHHHHHHHHHHHHHHHHHHHHTT-----------------------------S--TT-TTS-S--PPPP--TTTHHHHHHHHHS-HHHHHHHHHHHHHHHHHHHHS--TT--HHHHHHHHHHHHHHHHHHHTS-HHHHTSHHHHHHHHHSSHHHHHHHHT-SSSHHHHH-GGGHHHHHHH-HHHHHHHHHHHH-TTS-SSS----------S----HHHHHHHHHH-GGGS-TTT-GGGGGTTTSHHHHHHHIIIIIHHHHHHTT-GGGGG--HHHHHHHHHHHHTSHHHHHT---HHHHHHHHHHHHHHHHHHHHHHHHTSHHHHHHHHHHTTT-------GGGTTS-GGGSSEEEEEE---GGGGGGTT-EE-SS-GGG----TT-TTS---EE-HHHHTPEEE---HHHHHHHS-EEEEEEETTT--EEEEEEES----HHHHHHHHHHHHHHHHSS--------STT----TTTT----SHHHHHHHHHHHHHHHHHHHHHTTT-HHHHHHHHHHHHHHTPPPBTTBS------SS--PPP-----SS----B--S----B-TTS-B-TTTT-EEEGGGTEEE-PPTT-B-

Mean predicted aligned error: 14.86 Å

Radius of gyration: 31.16 Å; Cα contacts (8 Å, |Δi|>4): 798; chains: 1; bounding box: 88×68×102 Å

Foldseek 3Di:
DDDDPPPDDPPPPDCVPQVLLVVVCPPVQVVVLLVVVVVVVCVPPDPVVVVVSVVSNVVVQVVDPVSVVLVVQLVCVLLVNHHPCPPSVVSVLCNLCVSVVNPSVVSVVVSVVCSVPVNVVVVVVVVVVDDDDDDDDDDDDDDDDDDDDDDDPDPPDDDPLPPPPPQDPQDDQDQDDPVCLVVSQVQCPPDLSNLLSLLLQQLSLLCCLQPDPVPPDDPVVNVSSLVSNVSSLVSLVSHDLVVLQDPSNLVSNVVSCNLVSLLVVLALACVSCVNPVSCLLVLLVVVSNVSSLVSSCSSDVPRCSYPPQPLPQQDPDPDAQFLLNVLVVCLVPVCSQSCLNPVLSLLCLLDLVSVVVSCRRYNVVHCVVVVVSNSSNYDSSNSSVRNVVQLVPPVSLVPRPDLLNSLSSVLSVVSNVVVVVLVVVCPPPLNVLVVVCVVVVHDDDDDQPLCPPPDQVLALEAEAAFEFDPCCVVQAQAFEWPDDPVPDDDAPPCPPDDHHYDYLVNLVFAEDEDDVVSCVRRVWHKYFYAHPPPRDTPDIKIAPQDDDPVLLVLLVVLLVLVVVPVDQDDQPDPDDLPDGSGPSVQSSPDSVSSVNLSSQLSNVSSQLSSCCSPCVVQSVQQQVVLVVSVASDSSPGSDGDDHDDPGGDRDHDDPDPGDDKDWAAPPPFPAPPVRRTNQRGPWDDPSSRSHTYRGDHGMMD

Solvent-accessible surface area (backbone atoms only — not comparable to full-atom values): 40896 Å² total; per-residue (Å²): 133,83,86,87,86,88,82,87,84,83,74,82,84,52,77,90,80,40,73,73,56,57,66,63,71,66,40,62,72,60,42,48,52,50,49,50,49,65,73,58,50,60,95,78,49,57,69,72,58,53,55,53,49,51,52,54,48,50,56,62,34,62,75,34,76,74,39,42,51,56,51,48,46,51,50,38,42,52,69,72,40,88,55,96,57,60,67,64,54,49,52,49,51,54,49,45,8,55,77,52,78,60,34,55,67,62,32,49,54,54,52,53,56,49,29,58,57,51,45,52,57,48,48,57,55,49,62,71,68,61,90,76,87,85,84,83,87,84,86,82,85,83,88,84,91,79,85,89,79,92,73,78,87,70,88,83,83,85,82,87,78,76,86,74,81,79,75,66,95,54,68,77,73,69,76,85,41,92,89,30,48,69,61,41,50,53,57,44,72,75,38,63,69,43,36,26,28,48,25,30,49,35,21,49,31,41,43,49,57,66,70,51,90,61,94,78,61,54,73,66,56,49,49,52,39,48,46,46,29,50,52,32,49,55,53,63,72,65,59,49,74,75,51,38,70,30,70,58,39,44,50,17,33,66,72,36,44,24,51,60,44,46,25,62,66,36,41,59,40,49,57,57,48,71,76,32,67,83,48,19,56,48,34,30,71,62,38,48,40,64,50,49,46,50,54,47,50,66,47,34,86,83,56,66,59,54,74,77,80,77,69,59,76,61,55,94,55,92,55,54,57,44,25,69,55,50,52,51,48,40,54,76,43,58,71,74,53,50,21,47,35,40,41,54,53,61,25,36,73,41,36,71,64,41,32,53,50,41,38,66,40,30,49,44,51,34,40,45,75,74,65,44,66,35,55,54,44,36,56,64,72,59,30,52,54,37,34,59,55,48,60,70,38,65,68,58,49,70,68,39,76,46,61,43,60,36,38,38,57,52,48,35,53,52,56,50,59,52,53,58,59,54,54,57,62,48,69,33,77,66,37,56,52,50,56,60,32,54,77,65,80,43,82,78,83,77,85,50,80,78,31,72,89,48,58,73,94,55,34,44,63,37,78,44,76,29,58,81,44,84,67,45,72,80,44,55,57,19,39,78,48,71,55,56,86,93,66,58,79,73,45,98,79,49,86,92,54,93,63,52,77,39,46,55,74,81,69,62,41,47,79,44,69,80,54,69,68,35,25,72,67,61,67,32,37,34,40,36,31,26,32,66,90,78,71,45,76,80,50,45,39,31,45,54,60,88,66,55,72,67,60,51,50,48,45,55,49,41,52,54,58,52,68,71,47,94,54,74,78,50,84,66,54,94,56,86,83,47,58,53,36,78,43,61,63,42,43,38,84,42,40,66,42,42,51,47,54,52,39,53,20,48,42,51,52,48,50,45,62,65,38,33,89,77,40,46,66,55,47,48,48,38,45,51,51,16,58,74,70,65,45,75,41,36,40,82,39,29,53,89,82,85,88,82,74,99,72,64,73,50,40,73,83,82,81,67,96,62,77,78,81,49,70,42,70,83,65,78,58,50,64,44,98,86,69,50,62,42,55,61,54,83,46,48,75,43,57,45,45,42,31,30,38,45,54,55,56,53,16,37,61

pLDDT: mean 74.08, std 20.33, range [25.8, 97.44]